Protein AF-A0A820KFW1-F1 (afdb_monomer_lite)

Structure (mmCIF, N/CA/C/O backbone):
data_AF-A0A820KFW1-F1
#
_entry.id   AF-A0A820KFW1-F1
#
loop_
_atom_site.group_PDB
_atom_site.id
_atom_site.type_symbol
_atom_site.label_atom_id
_atom_site.label_alt_id
_atom_site.label_comp_id
_atom_site.label_asym_id
_atom_site.label_entity_id
_atom_site.label_seq_id
_atom_site.pdbx_PDB_ins_code
_atom_site.Cartn_x
_atom_site.Cartn_y
_atom_site.Cartn_z
_atom_site.occupancy
_atom_site.B_iso_or_equiv
_atom_site.auth_seq_id
_atom_site.auth_comp_id
_atom_site.auth_asym_id
_atom_site.auth_atom_id
_atom_site.pdbx_PDB_model_num
ATOM 1 N N . MET A 1 1 ? 2.328 -8.443 -39.199 1.00 52.78 1 MET A N 1
ATOM 2 C CA . MET A 1 1 ? 3.258 -8.268 -40.340 1.00 52.78 1 MET A CA 1
ATOM 3 C C . MET A 1 1 ? 2.569 -8.172 -41.706 1.00 52.78 1 MET A C 1
ATOM 5 O O . MET A 1 1 ? 3.113 -7.465 -42.541 1.00 52.78 1 MET A O 1
ATOM 9 N N . GLY A 1 2 ? 1.399 -8.795 -41.943 1.00 54.97 2 GLY A N 1
ATOM 10 C CA . GLY A 1 2 ? 0.773 -8.879 -43.282 1.00 54.97 2 GLY A CA 1
ATOM 11 C C . GLY A 1 2 ? 0.725 -7.572 -44.089 1.00 54.97 2 GLY A C 1
ATOM 12 O O . GLY A 1 2 ? 1.249 -7.518 -45.190 1.00 54.97 2 GLY A O 1
ATOM 13 N N . HIS A 1 3 ? 0.226 -6.475 -43.510 1.00 61.84 3 HIS A N 1
ATOM 14 C CA . HIS A 1 3 ? 0.110 -5.206 -44.247 1.00 61.84 3 HIS A CA 1
ATOM 15 C C . HIS A 1 3 ? 1.443 -4.501 -44.550 1.00 61.84 3 HIS A C 1
ATOM 17 O O . HIS A 1 3 ? 1.529 -3.759 -45.522 1.00 61.84 3 HIS A O 1
ATOM 23 N N . VAL A 1 4 ? 2.484 -4.696 -43.734 1.00 74.31 4 VAL A N 1
ATOM 24 C CA . VAL A 1 4 ? 3.798 -4.057 -43.959 1.00 74.31 4 VAL A CA 1
ATOM 25 C C . VAL A 1 4 ? 4.606 -4.841 -44.991 1.00 74.31 4 VAL A C 1
ATOM 27 O O . VAL A 1 4 ? 5.310 -4.243 -45.801 1.00 74.31 4 VAL A O 1
ATOM 30 N N . TYR A 1 5 ? 4.472 -6.169 -44.991 1.00 77.62 5 TYR A N 1
ATOM 31 C CA . TYR A 1 5 ? 5.155 -7.045 -45.935 1.00 77.62 5 TYR A CA 1
ATOM 32 C C . TYR A 1 5 ? 4.756 -6.764 -47.387 1.00 77.62 5 TYR A C 1
ATOM 34 O O . TYR A 1 5 ? 5.635 -6.541 -48.219 1.00 77.62 5 TYR A O 1
ATOM 42 N N . ASP A 1 6 ? 3.454 -6.689 -47.671 1.00 79.31 6 ASP A N 1
ATOM 43 C CA . ASP A 1 6 ? 2.954 -6.408 -49.022 1.00 79.31 6 ASP A CA 1
ATOM 44 C C . ASP A 1 6 ? 3.412 -5.029 -49.518 1.00 79.31 6 ASP A C 1
ATOM 46 O O . ASP A 1 6 ? 3.810 -4.860 -50.672 1.00 79.31 6 ASP A O 1
ATOM 50 N N . ASN A 1 7 ? 3.427 -4.047 -48.614 1.00 85.56 7 ASN A N 1
ATOM 51 C CA . ASN A 1 7 ? 3.835 -2.678 -48.913 1.00 85.56 7 ASN A CA 1
ATOM 52 C C . ASN A 1 7 ? 5.340 -2.553 -49.226 1.00 85.56 7 ASN A C 1
ATOM 54 O O . ASN A 1 7 ? 5.743 -1.729 -50.051 1.00 85.56 7 ASN A O 1
ATOM 58 N N . LEU A 1 8 ? 6.180 -3.369 -48.581 1.00 88.50 8 LEU A N 1
ATOM 59 C CA . LEU A 1 8 ? 7.646 -3.340 -48.700 1.00 88.50 8 LEU A CA 1
ATOM 60 C C . LEU A 1 8 ? 8.209 -4.483 -49.559 1.00 88.50 8 LEU A C 1
ATOM 62 O O . LEU A 1 8 ? 9.413 -4.740 -49.545 1.00 88.50 8 LEU A O 1
ATOM 66 N N . TYR A 1 9 ? 7.364 -5.161 -50.334 1.00 86.31 9 TYR A N 1
ATOM 67 C CA . TYR A 1 9 ? 7.746 -6.354 -51.084 1.00 86.31 9 TYR A CA 1
ATOM 68 C C . TYR A 1 9 ? 8.941 -6.131 -52.027 1.00 86.31 9 TYR A C 1
ATOM 70 O O . TYR A 1 9 ? 9.899 -6.905 -52.003 1.00 86.31 9 TYR A O 1
ATOM 78 N N . ASP A 1 10 ? 8.928 -5.069 -52.839 1.00 87.69 10 ASP A N 1
ATOM 79 C CA . ASP A 1 10 ? 10.033 -4.761 -53.764 1.00 87.69 10 ASP A CA 1
ATOM 80 C C . ASP A 1 10 ? 11.337 -4.430 -53.015 1.00 87.69 10 ASP A C 1
ATOM 82 O O . ASP A 1 10 ? 12.419 -4.816 -53.461 1.00 87.69 10 ASP A O 1
ATOM 86 N N . LEU A 1 11 ? 11.235 -3.802 -51.835 1.00 89.62 11 LEU A N 1
ATOM 87 C CA . LEU A 1 11 ? 12.379 -3.494 -50.974 1.00 89.62 11 LEU A CA 1
ATOM 88 C C . LEU A 1 11 ? 13.029 -4.774 -50.449 1.00 89.62 11 LEU A C 1
ATOM 90 O O . LEU A 1 11 ? 14.243 -4.928 -50.550 1.00 89.62 11 LEU A O 1
ATOM 94 N N . PHE A 1 12 ? 12.228 -5.718 -49.952 1.00 88.56 12 PHE A N 1
ATOM 95 C CA . PHE A 1 12 ? 12.734 -6.993 -49.438 1.00 88.56 12 PHE A CA 1
ATOM 96 C C . PHE A 1 12 ? 13.258 -7.920 -50.540 1.00 88.56 12 PHE A C 1
ATOM 98 O O . PHE A 1 12 ? 14.132 -8.738 -50.281 1.00 88.56 12 PHE A O 1
ATOM 105 N N . ASN A 1 13 ? 12.776 -7.786 -51.780 1.00 87.38 13 ASN A N 1
ATOM 106 C CA . ASN A 1 13 ? 13.361 -8.474 -52.937 1.00 87.38 13 ASN A CA 1
ATOM 107 C C . ASN A 1 13 ? 14.654 -7.824 -53.448 1.00 87.38 13 ASN A C 1
ATOM 109 O O . ASN A 1 13 ? 15.237 -8.336 -54.401 1.00 87.38 13 ASN A O 1
ATOM 113 N N . GLN A 1 14 ? 15.074 -6.693 -52.872 1.00 87.69 14 GLN A N 1
ATOM 114 C CA . GLN A 1 14 ? 16.181 -5.879 -53.379 1.00 87.69 14 GLN A CA 1
ATOM 115 C C . GLN A 1 14 ? 16.001 -5.495 -54.862 1.00 87.69 14 GLN A C 1
ATOM 117 O O . GLN A 1 14 ? 16.961 -5.372 -55.625 1.00 87.69 14 GLN A O 1
ATOM 122 N N . ASN A 1 15 ? 14.747 -5.310 -55.285 1.00 88.81 15 ASN A N 1
ATOM 123 C CA . ASN A 1 15 ? 14.390 -4.972 -56.655 1.00 88.81 15 ASN A CA 1
ATOM 124 C C . ASN A 1 15 ? 14.527 -3.458 -56.872 1.00 88.81 15 ASN A C 1
ATOM 126 O O . ASN A 1 15 ? 13.574 -2.692 -56.704 1.00 88.81 15 ASN A O 1
ATOM 130 N N . PHE A 1 16 ? 15.739 -3.019 -57.212 1.00 91.81 16 PHE A N 1
ATOM 131 C CA . PHE A 1 16 ? 16.071 -1.603 -57.350 1.00 91.81 16 PHE A CA 1
ATOM 132 C C . PHE A 1 16 ? 16.228 -1.171 -58.807 1.00 91.81 16 PHE A C 1
ATOM 134 O O . PHE A 1 16 ? 16.946 -1.788 -59.591 1.00 91.81 16 PHE A O 1
ATOM 141 N N . ALA A 1 17 ? 15.639 -0.026 -59.148 1.00 90.50 17 ALA A N 1
ATOM 142 C CA . ALA A 1 17 ? 15.983 0.706 -60.358 1.00 90.50 17 ALA A CA 1
ATOM 143 C C . ALA A 1 17 ? 17.179 1.620 -60.067 1.00 90.50 17 ALA A C 1
ATOM 145 O O . ALA A 1 17 ? 17.129 2.439 -59.148 1.00 90.50 17 ALA A O 1
ATOM 146 N N . VAL A 1 18 ? 18.247 1.513 -60.855 1.00 89.06 18 VAL A N 1
ATOM 147 C CA . VAL A 1 18 ? 19.435 2.358 -60.692 1.00 89.06 18 VAL A CA 1
ATOM 148 C C . VAL A 1 18 ? 19.380 3.509 -61.690 1.00 89.06 18 VAL A C 1
ATOM 150 O O . VAL A 1 18 ? 19.340 3.292 -62.898 1.00 89.06 18 VAL A O 1
ATOM 153 N N . SER A 1 19 ? 19.397 4.744 -61.191 1.00 88.69 19 SER A N 1
ATOM 154 C CA . SER A 1 19 ? 19.484 5.955 -62.015 1.00 88.69 19 SER A CA 1
ATOM 155 C C . SER A 1 19 ? 20.470 6.931 -61.391 1.00 88.69 19 SER A C 1
ATOM 157 O O . SER A 1 19 ? 20.458 7.127 -60.179 1.00 88.69 19 SER A O 1
ATOM 159 N N . ALA A 1 20 ? 21.359 7.516 -62.199 1.00 87.94 20 ALA A N 1
ATOM 160 C CA . ALA A 1 20 ? 22.399 8.442 -61.736 1.00 87.94 20 ALA A CA 1
ATOM 161 C C . ALA A 1 20 ? 23.201 7.920 -60.517 1.00 87.94 20 ALA A C 1
ATOM 163 O O . ALA A 1 20 ? 23.464 8.663 -59.573 1.00 87.94 20 ALA A O 1
ATOM 164 N N . LYS A 1 21 ? 23.573 6.627 -60.537 1.00 88.56 21 LYS A N 1
ATOM 165 C CA . LYS A 1 21 ? 24.272 5.910 -59.447 1.00 88.56 21 LYS A CA 1
ATOM 166 C C . LYS A 1 21 ? 23.515 5.863 -58.108 1.00 88.56 21 LYS A C 1
ATOM 168 O O . LYS A 1 21 ? 24.122 5.622 -57.074 1.00 88.56 21 LYS A O 1
ATOM 173 N N . LYS A 1 22 ? 22.201 6.088 -58.120 1.00 90.44 22 LYS A N 1
ATOM 174 C CA . LYS A 1 22 ? 21.325 5.993 -56.950 1.00 90.44 22 LYS A CA 1
ATOM 175 C C . LYS A 1 22 ? 20.321 4.859 -57.139 1.00 90.44 22 LYS A C 1
ATOM 177 O O . LYS A 1 22 ? 19.758 4.710 -58.227 1.00 90.44 22 LYS A O 1
ATOM 182 N N . LYS A 1 23 ? 20.103 4.068 -56.086 1.00 92.44 23 LYS A N 1
ATOM 183 C CA . LYS A 1 23 ? 19.119 2.979 -56.053 1.00 92.44 23 LYS A CA 1
ATOM 184 C C . LYS A 1 23 ? 17.747 3.527 -55.678 1.00 92.44 23 LYS A C 1
ATOM 186 O O . LYS A 1 23 ? 17.603 4.209 -54.670 1.00 92.44 23 LYS A O 1
ATOM 191 N N . TYR A 1 24 ? 16.732 3.213 -56.471 1.00 93.31 24 TYR A N 1
ATOM 192 C CA . TYR A 1 24 ? 15.344 3.564 -56.194 1.00 93.31 24 TYR A CA 1
ATOM 193 C C . TYR A 1 24 ? 14.506 2.298 -56.067 1.00 93.31 24 TYR A C 1
ATOM 195 O O . TYR A 1 24 ? 14.558 1.429 -56.937 1.00 93.31 24 TYR A O 1
ATOM 203 N N . CYS A 1 25 ? 13.707 2.215 -55.010 1.00 92.88 25 CYS A N 1
ATOM 204 C CA . CYS A 1 25 ? 12.795 1.111 -54.751 1.00 92.88 25 CYS A CA 1
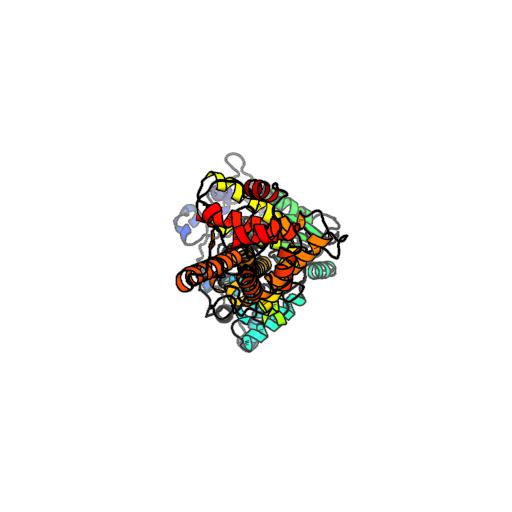ATOM 205 C C . CYS A 1 25 ? 11.346 1.586 -54.810 1.00 92.88 25 CYS A C 1
ATOM 207 O O . CYS A 1 25 ? 11.032 2.687 -54.357 1.00 92.88 25 CYS A O 1
ATOM 209 N N . ARG A 1 26 ? 10.449 0.759 -55.343 1.00 91.06 26 ARG A N 1
ATOM 210 C CA . ARG A 1 26 ? 9.010 1.004 -55.256 1.00 91.06 26 ARG A CA 1
ATOM 211 C C . ARG A 1 26 ? 8.515 0.611 -53.861 1.00 91.06 26 ARG A C 1
ATOM 213 O O . ARG A 1 26 ? 8.806 -0.480 -53.389 1.00 91.06 26 ARG A O 1
ATOM 220 N N . ILE A 1 27 ? 7.747 1.485 -53.220 1.00 90.62 27 ILE A N 1
ATOM 221 C CA . ILE A 1 27 ? 7.005 1.166 -51.994 1.00 90.62 27 ILE A CA 1
ATOM 222 C C . ILE A 1 27 ? 5.526 1.175 -52.352 1.00 90.62 27 ILE A C 1
ATOM 224 O O . ILE A 1 27 ? 5.036 2.175 -52.871 1.00 90.62 27 ILE A O 1
ATOM 228 N N . ALA A 1 28 ? 4.822 0.075 -52.107 1.00 87.81 28 ALA A N 1
ATOM 229 C CA . ALA A 1 28 ? 3.385 0.003 -52.319 1.00 87.81 28 ALA A CA 1
ATOM 230 C C . ALA A 1 28 ? 2.664 0.549 -51.083 1.00 87.81 28 ALA A C 1
ATOM 232 O O . ALA A 1 28 ? 2.904 0.110 -49.968 1.00 87.81 28 ALA A O 1
ATOM 233 N N . LEU A 1 29 ? 1.794 1.535 -51.260 1.00 84.88 29 LEU A N 1
ATOM 234 C CA . LEU A 1 29 ? 0.962 2.107 -50.205 1.00 84.88 29 LEU A CA 1
ATOM 235 C C . LEU A 1 29 ? -0.498 1.942 -50.633 1.00 84.88 29 LEU A C 1
ATOM 237 O O . LEU A 1 29 ? -1.134 2.852 -51.167 1.00 84.88 29 LEU A O 1
ATOM 241 N N . GLY A 1 30 ? -1.012 0.726 -50.444 1.00 80.69 30 GLY A N 1
ATOM 242 C CA . GLY A 1 30 ? -2.313 0.311 -50.965 1.00 80.69 30 GLY A CA 1
ATOM 243 C C . GLY A 1 30 ? -2.292 0.012 -52.470 1.00 80.69 30 GLY A C 1
ATOM 244 O O . GLY A 1 30 ? -1.241 -0.122 -53.095 1.00 80.69 30 GLY A O 1
ATOM 245 N N . ALA A 1 31 ? -3.474 -0.113 -53.077 1.00 80.31 31 ALA A N 1
ATOM 246 C CA . ALA A 1 31 ? -3.592 -0.592 -54.457 1.00 80.31 31 ALA A CA 1
ATOM 247 C C . ALA A 1 31 ? -3.096 0.415 -55.513 1.00 80.31 31 ALA A C 1
ATOM 249 O O . ALA A 1 31 ? -2.620 0.008 -56.573 1.00 80.31 31 ALA A O 1
ATOM 250 N N . LEU A 1 32 ? -3.191 1.720 -55.237 1.00 81.50 32 LEU A N 1
ATOM 251 C CA . LEU A 1 32 ? -3.060 2.768 -56.258 1.00 81.50 32 LEU A CA 1
ATOM 252 C C . LEU A 1 32 ? -1.830 3.667 -56.094 1.00 81.50 32 LEU A C 1
ATOM 254 O O . LEU A 1 32 ? -1.400 4.271 -57.075 1.00 81.50 32 LEU A O 1
ATOM 258 N N . TYR A 1 33 ? -1.247 3.766 -54.897 1.00 86.56 33 TYR A N 1
ATOM 259 C CA . TYR A 1 33 ? -0.134 4.677 -54.638 1.00 86.56 33 TYR A CA 1
ATOM 260 C C . TYR A 1 33 ? 1.172 3.902 -54.464 1.00 86.56 33 TYR A C 1
ATOM 262 O O . TYR A 1 33 ? 1.315 3.103 -53.546 1.00 86.56 33 TYR A O 1
ATOM 270 N N . HIS A 1 34 ? 2.122 4.131 -55.375 1.00 88.94 34 HIS A N 1
ATOM 271 C CA . HIS A 1 34 ? 3.360 3.353 -55.475 1.00 88.94 34 HIS A CA 1
ATOM 272 C C . HIS A 1 34 ? 4.590 4.243 -55.703 1.00 88.94 34 HIS A C 1
ATOM 274 O O . HIS A 1 34 ? 5.163 4.231 -56.801 1.00 88.94 34 HIS A O 1
ATOM 280 N N . PRO A 1 35 ? 4.980 5.078 -54.726 1.00 89.62 35 PRO A N 1
ATOM 281 C CA . PRO A 1 35 ? 6.139 5.952 -54.865 1.00 89.62 35 PRO A CA 1
ATOM 282 C C . PRO A 1 35 ? 7.437 5.166 -55.093 1.00 89.62 35 PRO A C 1
ATOM 284 O O . PRO A 1 35 ? 7.624 4.061 -54.581 1.00 89.62 35 PRO A O 1
ATOM 287 N N . ARG A 1 36 ? 8.365 5.772 -55.844 1.00 91.12 36 ARG A N 1
ATOM 288 C CA . ARG A 1 36 ? 9.755 5.308 -55.940 1.00 91.12 36 ARG A CA 1
ATOM 289 C C . ARG A 1 36 ? 10.612 6.091 -54.954 1.00 91.12 36 ARG A C 1
ATOM 291 O O . ARG A 1 36 ? 10.862 7.277 -55.158 1.00 91.12 36 ARG A O 1
ATOM 298 N N . CYS A 1 37 ? 11.063 5.422 -53.906 1.00 91.00 37 CYS A N 1
ATOM 299 C CA . CYS A 1 37 ? 11.875 5.997 -52.846 1.00 91.00 37 CYS A CA 1
ATOM 300 C C . CYS A 1 37 ? 13.357 5.715 -53.095 1.00 91.00 37 CYS A C 1
ATOM 302 O O . CYS A 1 37 ? 13.728 4.629 -53.538 1.00 91.00 37 CYS A O 1
ATOM 304 N N . LEU A 1 38 ? 14.206 6.701 -52.810 1.00 93.19 38 LEU A N 1
ATOM 305 C CA . LEU A 1 38 ? 15.655 6.525 -52.802 1.00 93.19 38 LEU A CA 1
ATOM 306 C C . LEU A 1 38 ? 16.044 5.570 -51.665 1.00 93.19 38 LEU A C 1
ATOM 308 O O . LEU A 1 38 ? 15.595 5.752 -50.536 1.00 93.19 38 LEU A O 1
ATOM 312 N N . VAL A 1 39 ? 16.905 4.600 -51.958 1.00 92.44 39 VAL A N 1
ATOM 313 C CA . VAL A 1 39 ? 17.503 3.700 -50.969 1.00 92.44 39 VAL A CA 1
ATOM 314 C C . VAL A 1 39 ? 18.981 4.045 -50.851 1.00 92.44 39 VAL A C 1
ATOM 316 O O . VAL A 1 39 ? 19.700 4.080 -51.850 1.00 92.44 39 VAL A O 1
ATOM 319 N N . HIS A 1 40 ? 19.415 4.357 -49.632 1.00 92.62 40 HIS A N 1
ATOM 320 C CA . HIS A 1 40 ? 20.822 4.608 -49.336 1.00 92.62 40 HIS A CA 1
ATOM 321 C C . HIS A 1 40 ? 21.617 3.296 -49.391 1.00 92.62 40 HIS A C 1
ATOM 323 O O . HIS A 1 40 ? 21.078 2.248 -49.047 1.00 92.62 40 HIS A O 1
ATOM 329 N N . GLU A 1 41 ? 22.886 3.346 -49.799 1.00 88.88 41 GLU A N 1
ATOM 330 C CA . GLU A 1 41 ? 23.731 2.142 -49.896 1.00 88.88 41 GLU A CA 1
ATOM 331 C C . GLU A 1 41 ? 23.936 1.464 -48.531 1.00 88.88 41 GLU A C 1
ATOM 333 O O . GLU A 1 41 ? 23.923 0.242 -48.450 1.00 88.88 41 GLU A O 1
ATOM 338 N N . ASP A 1 42 ? 24.005 2.253 -47.455 1.00 92.19 42 ASP A N 1
ATOM 339 C CA . ASP A 1 42 ? 24.156 1.761 -46.073 1.00 92.19 42 ASP A CA 1
ATOM 340 C C . ASP A 1 42 ? 22.820 1.496 -45.350 1.00 92.19 42 ASP A C 1
ATOM 342 O O . ASP A 1 42 ? 22.756 1.496 -44.121 1.00 92.19 42 ASP A O 1
ATOM 346 N N . PHE A 1 43 ? 21.715 1.340 -46.083 1.00 90.38 43 PHE A N 1
ATOM 347 C CA . PHE A 1 43 ? 20.433 0.995 -45.472 1.00 90.38 43 PHE A CA 1
ATOM 348 C C . PHE A 1 43 ? 20.354 -0.508 -45.176 1.00 90.38 43 PHE A C 1
ATOM 350 O O . PHE A 1 43 ? 20.429 -1.331 -46.087 1.00 90.38 43 PHE A O 1
ATOM 357 N N . TYR A 1 44 ? 20.098 -0.855 -43.914 1.00 90.50 44 TYR A N 1
ATOM 358 C CA . TYR A 1 44 ? 19.867 -2.228 -43.469 1.00 90.50 44 TYR A CA 1
ATOM 359 C C . TYR A 1 44 ? 18.474 -2.363 -42.854 1.00 90.50 44 TYR A C 1
ATOM 361 O O . TYR A 1 44 ? 18.002 -1.475 -42.144 1.00 90.50 44 TYR A O 1
ATOM 369 N N . CYS A 1 45 ? 17.823 -3.498 -43.102 1.00 88.19 45 CYS A N 1
ATOM 370 C CA . CYS A 1 45 ? 16.547 -3.847 -42.492 1.00 88.19 45 CYS A CA 1
ATOM 371 C C . CYS A 1 45 ? 16.714 -5.133 -41.686 1.00 88.19 45 CYS A C 1
ATOM 373 O O . CYS A 1 45 ? 17.060 -6.175 -42.240 1.00 88.19 45 CYS A O 1
ATOM 375 N N . VAL A 1 46 ? 16.458 -5.048 -40.383 1.00 91.00 46 VAL A N 1
ATOM 376 C CA . VAL A 1 46 ? 16.502 -6.189 -39.466 1.00 91.00 46 VAL A CA 1
ATOM 377 C C . VAL A 1 46 ? 15.085 -6.477 -39.000 1.00 91.00 46 VAL A C 1
ATOM 379 O O . VAL A 1 46 ? 14.368 -5.570 -38.577 1.00 91.00 46 VAL A O 1
ATOM 382 N N . VAL A 1 47 ? 14.679 -7.743 -39.076 1.00 88.56 47 VAL A N 1
ATOM 383 C CA . VAL A 1 47 ? 13.363 -8.188 -38.620 1.00 88.56 47 VAL A CA 1
ATOM 384 C C . VAL A 1 47 ? 13.540 -9.192 -37.493 1.00 88.56 47 VAL A C 1
ATOM 386 O O . VAL A 1 47 ? 14.134 -10.250 -37.684 1.00 88.56 47 VAL A O 1
ATOM 389 N N . PHE A 1 48 ? 12.983 -8.872 -36.327 1.00 88.94 48 PHE A N 1
ATOM 390 C CA . PHE A 1 48 ? 12.916 -9.792 -35.198 1.00 88.94 48 PHE A CA 1
ATOM 391 C C . PHE A 1 48 ? 11.621 -10.600 -35.259 1.00 88.94 48 PHE A C 1
ATOM 393 O O . PHE A 1 48 ? 10.529 -10.045 -35.392 1.00 88.94 48 PHE A O 1
ATOM 400 N N . ILE A 1 49 ? 11.748 -11.922 -35.165 1.00 88.31 49 ILE A N 1
ATOM 401 C CA . ILE A 1 49 ? 10.629 -12.865 -35.147 1.00 88.31 49 ILE A CA 1
ATOM 402 C C . ILE A 1 49 ? 10.854 -13.797 -33.962 1.00 88.31 49 ILE A C 1
ATOM 404 O O . ILE A 1 49 ? 11.925 -14.391 -33.834 1.00 88.31 49 ILE A O 1
ATOM 408 N N . HIS A 1 50 ? 9.853 -13.948 -33.096 1.00 90.06 50 HIS A N 1
ATOM 409 C CA . HIS A 1 50 ? 9.935 -14.947 -32.037 1.00 90.06 50 HIS A CA 1
ATOM 410 C C . HIS A 1 50 ? 10.017 -16.346 -32.647 1.00 90.06 50 HIS A C 1
ATOM 412 O O . HIS A 1 50 ? 9.252 -16.680 -33.550 1.00 90.06 50 HIS A O 1
ATOM 418 N N . LYS A 1 51 ? 10.885 -17.205 -32.100 1.00 89.06 51 LYS A N 1
ATOM 419 C CA . LYS A 1 51 ? 11.081 -18.582 -32.587 1.00 89.06 51 LYS A CA 1
ATOM 420 C C . LYS A 1 51 ? 9.764 -19.355 -32.750 1.00 89.06 51 LYS A C 1
ATOM 422 O O . LYS A 1 51 ? 9.595 -20.064 -33.732 1.00 89.06 51 LYS A O 1
ATOM 427 N N . ARG A 1 52 ? 8.810 -19.168 -31.829 1.00 90.81 52 ARG A N 1
ATOM 428 C CA . ARG A 1 52 ? 7.474 -19.804 -31.858 1.00 90.81 52 ARG A CA 1
ATOM 429 C C . ARG A 1 52 ? 6.581 -19.376 -33.031 1.00 90.81 52 ARG A C 1
ATOM 431 O O . ARG A 1 52 ? 5.598 -20.048 -33.326 1.00 90.81 52 ARG A O 1
ATOM 438 N N . ASP A 1 53 ? 6.881 -18.236 -33.644 1.00 89.88 53 ASP A N 1
ATOM 439 C CA . ASP A 1 53 ? 6.120 -17.657 -34.751 1.00 89.88 53 ASP A CA 1
ATOM 440 C C . ASP A 1 53 ? 6.844 -17.832 -36.094 1.00 89.88 53 ASP A C 1
ATOM 442 O O . ASP A 1 53 ? 6.287 -17.493 -37.133 1.00 89.88 53 ASP A O 1
ATOM 446 N N . PHE A 1 54 ? 8.054 -18.405 -36.090 1.00 89.06 54 PHE A N 1
ATOM 447 C CA . PHE A 1 54 ? 8.856 -18.632 -37.292 1.00 89.06 54 PHE A CA 1
ATOM 448 C C . PHE A 1 54 ? 8.120 -19.494 -38.325 1.00 89.06 54 PHE A C 1
ATOM 450 O O . PHE A 1 54 ? 8.019 -19.102 -39.485 1.00 89.06 54 PHE A O 1
ATOM 457 N N . ASP A 1 55 ? 7.524 -20.607 -37.890 1.00 89.25 55 ASP A N 1
ATOM 458 C CA . ASP A 1 55 ? 6.804 -21.538 -38.772 1.00 89.25 55 ASP A CA 1
ATOM 459 C C . ASP A 1 55 ? 5.474 -20.971 -39.299 1.00 89.25 55 ASP A C 1
ATOM 461 O O . ASP A 1 55 ? 4.881 -21.522 -40.223 1.00 89.25 55 ASP A O 1
ATOM 465 N N . LYS A 1 56 ? 4.992 -19.864 -38.718 1.00 89.06 56 LYS A N 1
ATOM 466 C CA . LYS A 1 56 ? 3.776 -19.164 -39.161 1.00 89.06 56 LYS A CA 1
ATOM 467 C C . LYS A 1 56 ? 4.063 -18.141 -40.261 1.00 89.06 56 LYS A C 1
ATOM 469 O O . LYS A 1 56 ? 3.125 -17.601 -40.841 1.00 89.06 56 LYS A O 1
ATOM 474 N N . CYS A 1 57 ? 5.332 -17.823 -40.503 1.00 86.75 57 CYS A N 1
ATOM 475 C CA . CYS A 1 57 ? 5.733 -16.871 -41.526 1.00 86.75 57 CYS A CA 1
ATOM 476 C C . CYS A 1 57 ? 5.712 -17.523 -42.909 1.00 86.75 57 CYS A C 1
ATOM 478 O O . CYS A 1 57 ? 6.186 -18.643 -43.091 1.00 86.75 57 CYS A O 1
ATOM 480 N N . ASP A 1 58 ? 5.236 -16.781 -43.908 1.00 87.06 58 ASP A N 1
ATOM 481 C CA . ASP A 1 58 ? 5.195 -17.275 -45.280 1.00 87.06 58 ASP A CA 1
ATOM 482 C C . ASP A 1 58 ? 6.612 -17.612 -45.787 1.00 87.06 58 ASP A C 1
ATOM 484 O O . ASP A 1 58 ? 7.514 -16.764 -45.713 1.00 87.06 58 ASP A O 1
ATOM 488 N N . PRO A 1 59 ? 6.843 -18.805 -46.370 1.00 87.81 59 PRO A N 1
ATOM 489 C CA . PRO A 1 59 ? 8.162 -19.194 -46.867 1.00 87.81 59 PRO A CA 1
ATOM 490 C C . PRO A 1 59 ? 8.799 -18.181 -47.838 1.00 87.81 59 PRO A C 1
ATOM 492 O O . PRO A 1 59 ? 9.999 -17.920 -47.719 1.00 87.81 59 PRO A O 1
ATOM 495 N N . PRO A 1 60 ? 8.051 -17.532 -48.759 1.00 86.06 60 PRO A N 1
ATOM 496 C CA . PRO A 1 60 ? 8.603 -16.467 -49.589 1.00 86.06 60 PRO A CA 1
ATOM 497 C C . PRO A 1 60 ? 9.147 -15.284 -48.785 1.00 86.06 60 PRO A C 1
ATOM 499 O O . PRO A 1 60 ? 10.166 -14.714 -49.169 1.00 86.06 60 PRO A O 1
ATOM 502 N N . PHE A 1 61 ? 8.479 -14.870 -47.706 1.00 85.69 61 PHE A N 1
ATOM 503 C CA . PHE A 1 61 ? 8.977 -13.798 -46.846 1.00 85.69 61 PHE A CA 1
ATOM 504 C C . PHE A 1 61 ? 10.293 -14.216 -46.196 1.00 85.69 61 PHE A C 1
ATOM 506 O O . PHE A 1 61 ? 11.289 -13.508 -46.330 1.00 85.69 61 PHE A O 1
ATOM 513 N N . LEU A 1 62 ? 10.328 -15.412 -45.601 1.00 88.56 62 LEU A N 1
ATOM 514 C CA . LEU A 1 62 ? 11.539 -15.950 -44.989 1.00 88.56 62 LEU A CA 1
ATOM 515 C C . LEU A 1 62 ? 12.693 -16.010 -45.997 1.00 88.56 62 LEU A C 1
ATOM 517 O O . LEU A 1 62 ? 13.802 -15.602 -45.677 1.00 88.56 62 LEU A O 1
ATOM 521 N N . ASN A 1 63 ? 12.468 -16.455 -47.234 1.00 89.19 63 ASN A N 1
ATOM 522 C CA . ASN A 1 63 ? 13.508 -16.586 -48.266 1.00 89.19 63 ASN A CA 1
ATOM 523 C C . ASN A 1 63 ? 14.221 -15.278 -48.660 1.00 89.19 63 ASN A C 1
ATOM 525 O O . ASN A 1 63 ? 15.245 -15.345 -49.332 1.00 89.19 63 ASN A O 1
ATOM 529 N N . ARG A 1 64 ? 13.725 -14.112 -48.231 1.00 89.69 64 ARG A N 1
ATOM 530 C CA . ARG A 1 64 ? 14.318 -12.793 -48.522 1.00 89.69 64 ARG A CA 1
ATOM 531 C C . ARG A 1 64 ? 15.278 -12.282 -47.459 1.00 89.69 64 ARG A C 1
ATOM 533 O O . ARG A 1 64 ? 15.994 -11.318 -47.703 1.00 89.69 64 ARG A O 1
ATOM 540 N N . PHE A 1 65 ? 15.277 -12.915 -46.293 1.00 91.12 65 PHE A N 1
ATOM 541 C CA . PHE A 1 65 ? 16.122 -12.531 -45.176 1.00 91.12 65 PHE A CA 1
ATOM 542 C C . PHE A 1 65 ? 17.153 -13.620 -44.895 1.00 91.12 65 PHE A C 1
ATOM 544 O O . PHE A 1 65 ? 16.870 -14.825 -44.982 1.00 91.12 65 PHE A O 1
ATOM 551 N N . GLU A 1 66 ? 18.351 -13.180 -44.526 1.00 92.12 66 GLU A N 1
ATOM 552 C CA . GLU A 1 66 ? 19.318 -14.021 -43.834 1.00 92.12 66 GLU A CA 1
ATOM 553 C C . GLU A 1 66 ? 18.794 -14.292 -42.419 1.00 92.12 66 GLU A C 1
ATOM 555 O O . GLU A 1 66 ? 18.333 -13.378 -41.733 1.00 92.12 66 GLU A O 1
ATOM 560 N N . LYS A 1 67 ? 18.779 -15.564 -42.002 1.00 91.50 67 LYS A N 1
ATOM 561 C CA . LYS A 1 67 ? 18.220 -15.962 -40.706 1.00 91.50 67 LYS A CA 1
ATOM 562 C C . LYS A 1 67 ? 19.352 -16.254 -39.748 1.00 91.50 67 LYS A C 1
ATOM 564 O O . LYS A 1 67 ? 20.128 -17.180 -39.973 1.00 91.50 67 LYS A O 1
ATOM 569 N N . HIS A 1 68 ? 19.356 -15.539 -38.636 1.00 91.06 68 HIS A N 1
ATOM 570 C CA . HIS A 1 68 ? 20.214 -15.838 -37.504 1.00 91.06 68 HIS A CA 1
ATOM 571 C C . HIS A 1 68 ? 19.330 -16.203 -36.322 1.00 91.06 68 HIS A C 1
ATOM 573 O O . HIS A 1 68 ? 18.413 -15.460 -35.968 1.00 91.06 68 HIS A O 1
ATOM 579 N N . LEU A 1 69 ? 19.591 -17.362 -35.722 1.00 89.75 69 LEU A N 1
ATOM 580 C CA . LEU A 1 69 ? 18.991 -17.692 -34.441 1.00 89.75 69 LEU A CA 1
ATOM 581 C C . LEU A 1 69 ? 19.761 -16.930 -33.366 1.00 89.75 69 LEU A C 1
ATOM 583 O O . LEU A 1 69 ? 20.941 -17.193 -33.149 1.00 89.75 69 LEU A O 1
ATOM 587 N N . ILE A 1 70 ? 19.083 -15.992 -32.715 1.00 89.00 70 ILE A N 1
ATOM 588 C CA . ILE A 1 70 ? 19.639 -15.237 -31.599 1.00 89.00 70 ILE A CA 1
ATOM 589 C C . ILE A 1 70 ? 19.097 -15.846 -30.312 1.00 89.00 70 ILE A C 1
ATOM 591 O O . ILE A 1 70 ? 17.895 -15.799 -30.055 1.00 89.00 70 ILE A O 1
ATOM 595 N N . ASP A 1 71 ? 19.996 -16.421 -29.523 1.00 86.19 71 ASP A N 1
ATOM 596 C CA . ASP A 1 71 ? 19.727 -16.784 -28.138 1.00 86.19 71 ASP A CA 1
ATOM 597 C C . ASP A 1 71 ? 20.291 -15.682 -27.237 1.00 86.19 71 ASP A C 1
ATOM 599 O O . ASP A 1 71 ? 21.507 -15.505 -27.147 1.00 86.19 71 ASP A O 1
ATOM 603 N N . ILE A 1 72 ? 19.397 -14.912 -26.612 1.00 79.69 72 ILE A N 1
ATOM 604 C CA . ILE A 1 72 ? 19.765 -13.764 -25.775 1.00 79.69 72 ILE A CA 1
ATOM 605 C C . ILE A 1 72 ? 20.642 -14.225 -24.609 1.00 79.69 72 ILE A C 1
ATOM 607 O O . ILE A 1 72 ? 21.631 -13.566 -24.296 1.00 79.69 72 ILE A O 1
ATOM 611 N N . GLU A 1 73 ? 20.353 -15.386 -24.015 1.00 81.62 73 GLU A N 1
ATOM 612 C CA . GLU A 1 73 ? 21.138 -15.896 -22.890 1.00 81.62 73 GLU A CA 1
ATOM 613 C C . GLU A 1 73 ? 22.565 -16.277 -23.288 1.00 81.62 73 GLU A C 1
ATOM 615 O O . GLU A 1 73 ? 23.485 -16.152 -22.477 1.00 81.62 73 GLU A O 1
ATOM 620 N N . ALA A 1 74 ? 22.753 -16.731 -24.530 1.00 84.00 74 ALA A N 1
ATOM 621 C CA . ALA A 1 74 ? 24.061 -17.080 -25.073 1.00 84.00 74 ALA A CA 1
ATOM 622 C C . ALA A 1 74 ? 24.895 -15.843 -25.449 1.00 84.00 74 ALA A C 1
ATOM 624 O O . ALA A 1 74 ? 26.120 -15.931 -25.500 1.00 84.00 74 ALA A O 1
ATOM 625 N N . LEU A 1 75 ? 24.249 -14.697 -25.698 1.00 85.69 75 LEU A N 1
ATOM 626 C CA . LEU A 1 75 ? 24.930 -13.428 -25.974 1.00 85.69 75 LEU A CA 1
ATOM 627 C C . LEU A 1 75 ? 25.453 -12.739 -24.707 1.00 85.69 75 LEU A C 1
ATOM 629 O O . LEU A 1 75 ? 26.344 -11.893 -24.791 1.00 85.69 75 LEU A O 1
ATOM 633 N N . ILE A 1 76 ? 24.915 -13.077 -23.532 1.00 87.31 76 ILE A N 1
ATOM 634 C CA . ILE A 1 76 ? 25.357 -12.485 -22.269 1.00 87.31 76 ILE A CA 1
ATOM 635 C C . ILE A 1 76 ? 26.730 -13.052 -21.903 1.00 87.31 76 ILE A C 1
ATOM 637 O O . ILE A 1 76 ? 26.896 -14.252 -21.681 1.00 87.31 76 ILE A O 1
ATOM 641 N N . HIS A 1 77 ? 27.718 -12.165 -21.775 1.00 90.25 77 HIS A N 1
ATOM 642 C CA . HIS A 1 77 ? 29.070 -12.561 -21.398 1.00 90.25 77 HIS A CA 1
ATOM 643 C C . HIS A 1 77 ? 29.089 -13.307 -20.043 1.00 90.25 77 HIS A C 1
ATOM 645 O O . HIS A 1 77 ? 28.434 -12.856 -19.092 1.00 90.25 77 HIS A O 1
ATOM 651 N N . PRO A 1 78 ? 29.876 -14.395 -19.883 1.00 88.88 78 PRO A N 1
ATOM 652 C CA . PRO A 1 78 ? 29.910 -15.189 -18.651 1.00 88.88 78 PRO A CA 1
ATOM 653 C C . PRO A 1 78 ? 30.159 -14.381 -17.371 1.00 88.88 78 PRO A C 1
ATOM 655 O O . PRO A 1 78 ? 29.602 -14.704 -16.324 1.00 88.88 78 PRO A O 1
ATOM 658 N N . ARG A 1 79 ? 30.946 -13.298 -17.443 1.00 87.81 79 ARG A N 1
ATOM 659 C CA . ARG A 1 79 ? 31.189 -12.400 -16.296 1.00 87.81 79 ARG A CA 1
ATOM 660 C C . ARG A 1 79 ? 29.940 -11.641 -15.860 1.00 87.81 79 ARG A C 1
ATOM 662 O O . ARG A 1 79 ? 29.644 -11.622 -14.668 1.00 87.81 79 ARG A O 1
ATOM 669 N N . HIS A 1 80 ? 29.180 -11.091 -16.809 1.00 90.56 80 HIS A N 1
ATOM 670 C CA . HIS A 1 80 ? 27.894 -10.457 -16.512 1.00 90.56 80 HIS A CA 1
ATOM 671 C C . HIS A 1 80 ? 26.946 -11.481 -15.894 1.00 90.56 80 HIS A C 1
ATOM 673 O O . HIS A 1 80 ? 26.426 -11.245 -14.810 1.00 90.56 80 HIS A O 1
ATOM 679 N N . LYS A 1 81 ? 26.830 -12.672 -16.503 1.00 90.56 81 LYS A N 1
ATOM 680 C CA . LYS A 1 81 ? 25.998 -13.771 -15.989 1.00 90.56 81 LYS A CA 1
ATOM 681 C C . LYS A 1 81 ? 26.374 -14.170 -14.560 1.00 90.56 81 LYS A C 1
ATOM 683 O O . LYS A 1 81 ? 25.499 -14.440 -13.741 1.00 90.56 81 LYS A O 1
ATOM 688 N N . SER A 1 82 ? 27.668 -14.186 -14.252 1.00 90.38 82 SER A N 1
ATOM 689 C CA . SER A 1 82 ? 28.178 -14.507 -12.922 1.00 90.38 82 SER A CA 1
ATOM 690 C C . SER A 1 82 ? 27.773 -13.462 -11.877 1.00 90.38 82 SER A C 1
ATOM 692 O O . SER A 1 82 ? 27.302 -13.839 -10.809 1.00 90.38 82 SER A O 1
ATOM 694 N N . VAL A 1 83 ? 27.902 -12.166 -12.182 1.00 91.81 83 VAL A N 1
ATOM 695 C CA . VAL A 1 83 ? 27.445 -11.081 -11.290 1.00 91.81 83 VAL A CA 1
ATOM 696 C C . VAL A 1 83 ? 25.924 -11.086 -11.159 1.00 91.81 83 VAL A C 1
ATOM 698 O O . VAL A 1 83 ? 25.402 -11.009 -10.053 1.00 91.81 83 VAL A O 1
ATOM 701 N N . THR A 1 84 ? 25.197 -11.257 -12.265 1.00 93.62 84 THR A N 1
ATOM 702 C CA . THR A 1 84 ? 23.737 -11.387 -12.263 1.00 93.62 84 THR A CA 1
ATOM 703 C C . THR A 1 84 ? 23.287 -12.527 -11.352 1.00 93.62 84 THR A C 1
ATOM 705 O O . THR A 1 84 ? 22.350 -12.344 -10.582 1.00 93.62 84 THR A O 1
ATOM 708 N N . LYS A 1 85 ? 23.957 -13.686 -11.374 1.00 93.88 85 LYS A N 1
ATOM 709 C CA . LYS A 1 85 ? 23.643 -14.806 -10.475 1.00 93.88 85 LYS A CA 1
ATOM 710 C C . LYS A 1 85 ? 23.856 -14.444 -9.002 1.00 93.88 85 LYS A C 1
ATOM 712 O O . LYS A 1 85 ? 22.996 -14.759 -8.185 1.00 93.88 85 LYS A O 1
ATOM 717 N N . ASP A 1 86 ? 24.961 -13.782 -8.668 1.00 93.88 86 ASP A N 1
ATOM 718 C CA . ASP A 1 86 ? 25.230 -13.341 -7.293 1.00 93.88 86 ASP A CA 1
ATOM 719 C C . ASP A 1 86 ? 24.183 -12.341 -6.803 1.00 93.88 86 ASP A C 1
ATOM 721 O O . ASP A 1 86 ? 23.694 -12.465 -5.682 1.00 93.88 86 ASP A O 1
ATOM 725 N N . LEU A 1 87 ? 23.783 -11.398 -7.662 1.00 95.88 87 LEU A N 1
ATOM 726 C CA . LEU A 1 87 ? 22.721 -10.441 -7.358 1.00 95.88 87 LEU A CA 1
ATOM 727 C C . LEU A 1 87 ? 21.383 -11.139 -7.111 1.00 95.88 87 LEU A C 1
ATOM 729 O O . LEU A 1 87 ? 20.699 -10.780 -6.163 1.00 95.88 87 LEU A O 1
ATOM 733 N N . HIS A 1 88 ? 21.024 -12.159 -7.895 1.00 95.50 88 HIS A N 1
ATOM 734 C CA . HIS A 1 88 ? 19.808 -12.941 -7.642 1.00 95.50 88 HIS A CA 1
ATOM 735 C C . HIS A 1 88 ? 19.871 -13.685 -6.305 1.00 95.50 88 HIS A C 1
ATOM 737 O O . HIS A 1 88 ? 18.926 -13.608 -5.529 1.00 95.50 88 HIS A O 1
ATOM 743 N N . MET A 1 89 ? 20.997 -14.337 -5.988 1.00 95.50 89 MET A N 1
ATOM 744 C CA . MET A 1 89 ? 21.171 -15.001 -4.688 1.00 95.50 89 MET A CA 1
ATOM 745 C C . MET A 1 89 ? 21.072 -14.008 -3.524 1.00 95.50 89 MET A C 1
ATOM 747 O O . MET A 1 89 ? 20.488 -14.324 -2.488 1.00 95.50 89 MET A O 1
ATOM 751 N N . TRP A 1 90 ? 21.625 -12.805 -3.695 1.00 95.69 90 TRP A N 1
ATOM 752 C CA . TRP A 1 90 ? 21.493 -11.726 -2.724 1.00 95.69 90 TRP A CA 1
ATOM 753 C C . TRP A 1 90 ? 20.036 -11.273 -2.590 1.00 95.69 90 TRP A C 1
ATOM 755 O O . TRP A 1 90 ? 19.526 -11.265 -1.477 1.00 95.69 90 TRP A O 1
ATOM 765 N N . LEU A 1 91 ? 19.338 -10.986 -3.691 1.00 95.88 91 LEU A N 1
ATOM 766 C CA . LEU A 1 91 ? 17.925 -10.589 -3.689 1.00 95.88 91 LEU A CA 1
ATOM 767 C C . LEU A 1 91 ? 17.032 -11.628 -2.997 1.00 95.88 91 LEU A C 1
ATOM 769 O O . LEU A 1 91 ? 16.240 -11.270 -2.127 1.00 95.88 91 LEU A O 1
ATOM 773 N N . ASP A 1 92 ? 17.206 -12.911 -3.318 1.00 93.25 92 ASP A N 1
ATOM 774 C CA . ASP A 1 92 ? 16.460 -14.010 -2.696 1.00 93.25 92 ASP A CA 1
ATOM 775 C C . ASP A 1 92 ? 16.713 -14.097 -1.184 1.00 93.25 92 ASP A C 1
ATOM 777 O O . ASP A 1 92 ? 15.817 -14.460 -0.421 1.00 93.25 92 ASP A O 1
ATOM 781 N N . SER A 1 93 ? 17.916 -13.731 -0.728 1.00 93.12 93 SER A N 1
ATOM 782 C CA . SER A 1 93 ? 18.253 -13.711 0.699 1.00 93.12 93 SER A CA 1
ATOM 783 C C . SER A 1 93 ? 17.535 -12.608 1.487 1.00 93.12 93 SER A C 1
ATOM 785 O O . SER A 1 93 ? 17.387 -12.746 2.701 1.00 93.12 93 SER A O 1
ATOM 787 N N . LEU A 1 94 ? 17.059 -11.552 0.811 1.00 94.00 94 LEU A N 1
ATOM 788 C CA . LEU A 1 94 ? 16.330 -10.431 1.421 1.00 94.00 94 LEU A CA 1
ATOM 789 C C . LEU A 1 94 ? 14.849 -10.742 1.653 1.00 94.00 94 LEU A C 1
ATOM 791 O O . LEU A 1 94 ? 14.175 -10.024 2.395 1.00 94.00 94 LEU A O 1
ATOM 795 N N . LEU A 1 95 ? 14.320 -11.786 1.009 1.00 92.06 95 LEU A N 1
ATOM 796 C CA . LEU A 1 95 ? 12.937 -12.193 1.205 1.00 92.06 95 LEU A CA 1
ATOM 797 C C . LEU A 1 95 ? 12.760 -12.814 2.601 1.00 92.06 95 LEU A C 1
ATOM 799 O O . LEU A 1 95 ? 13.559 -13.660 3.016 1.00 92.06 95 LEU A O 1
ATOM 803 N N . PRO A 1 96 ? 11.695 -12.442 3.332 1.00 86.44 96 PRO A N 1
ATOM 804 C CA . PRO A 1 96 ? 11.467 -12.966 4.668 1.00 86.44 96 PRO A CA 1
ATOM 805 C C . PRO A 1 96 ? 11.149 -14.464 4.610 1.00 86.44 96 PRO A C 1
ATOM 807 O O . PRO A 1 96 ? 10.215 -14.890 3.932 1.00 86.44 96 PRO A O 1
ATOM 810 N N . LYS A 1 97 ? 11.897 -15.275 5.364 1.00 83.81 97 LYS A N 1
ATOM 811 C CA . LYS A 1 97 ? 11.756 -16.745 5.357 1.00 83.81 97 LYS A CA 1
ATOM 812 C C . LYS A 1 97 ? 10.535 -17.239 6.131 1.00 83.81 97 LYS A C 1
ATOM 814 O O . LYS A 1 97 ? 10.015 -18.314 5.842 1.00 83.81 97 LYS A O 1
ATOM 819 N N . ASN A 1 98 ? 10.097 -16.456 7.115 1.00 76.88 98 ASN A N 1
ATOM 820 C CA . ASN A 1 98 ? 9.045 -16.824 8.066 1.00 76.88 98 ASN A CA 1
ATOM 821 C C . ASN A 1 98 ? 7.661 -16.252 7.709 1.00 76.88 98 ASN A C 1
ATOM 823 O O . ASN A 1 98 ? 6.724 -16.403 8.487 1.00 76.88 98 ASN A O 1
ATOM 827 N N . ILE A 1 99 ? 7.521 -15.605 6.547 1.00 80.94 99 ILE A N 1
ATOM 828 C CA . ILE A 1 99 ? 6.252 -15.053 6.056 1.00 80.94 99 ILE A CA 1
ATOM 829 C C . ILE A 1 99 ? 5.721 -15.919 4.902 1.00 80.94 99 ILE A C 1
ATOM 831 O O . ILE A 1 99 ? 6.468 -16.641 4.241 1.00 80.94 99 ILE A O 1
ATOM 835 N N . GLY A 1 100 ? 4.403 -15.891 4.681 1.00 70.69 100 GLY A N 1
ATOM 836 C CA . GLY A 1 100 ? 3.752 -16.600 3.580 1.00 70.69 100 GLY A CA 1
ATOM 837 C C . GLY A 1 100 ? 4.382 -16.306 2.210 1.00 70.69 100 GLY A C 1
ATOM 838 O O . GLY A 1 100 ? 4.806 -15.194 1.919 1.00 70.69 100 GLY A O 1
ATOM 839 N N . LYS A 1 101 ? 4.384 -17.307 1.321 1.00 73.31 101 LYS A N 1
ATOM 840 C CA . LYS A 1 101 ? 5.097 -17.273 0.025 1.00 73.31 101 LYS A CA 1
ATOM 841 C C . LYS A 1 101 ? 4.564 -16.270 -1.009 1.00 73.31 101 LYS A C 1
ATOM 843 O O . LYS A 1 101 ? 5.109 -16.183 -2.102 1.00 73.31 101 LYS A O 1
ATOM 848 N N . HIS A 1 102 ? 3.464 -15.584 -0.715 1.00 78.31 102 HIS A N 1
ATOM 849 C CA . HIS A 1 102 ? 2.767 -14.733 -1.681 1.00 78.31 102 HIS A CA 1
ATOM 850 C C . HIS A 1 102 ? 3.083 -13.239 -1.514 1.00 78.31 102 HIS A C 1
ATOM 852 O O . HIS A 1 102 ? 2.759 -12.462 -2.411 1.00 78.31 102 HIS A O 1
ATOM 858 N N . PHE A 1 103 ? 3.683 -12.838 -0.385 1.00 88.56 103 PHE A N 1
ATOM 859 C CA . PHE A 1 103 ? 4.001 -11.446 -0.066 1.00 88.56 103 PHE A CA 1
ATOM 860 C C . PHE A 1 103 ? 4.947 -11.359 1.155 1.00 88.56 103 PHE A C 1
ATOM 862 O O . PHE A 1 103 ? 4.572 -11.910 2.185 1.00 88.56 103 PHE A O 1
ATOM 869 N N . PRO A 1 104 ? 6.092 -10.637 1.159 1.00 91.50 104 PRO A N 1
ATOM 870 C CA . PRO A 1 104 ? 6.978 -10.148 0.112 1.00 91.50 104 PRO A CA 1
ATOM 871 C C . PRO A 1 104 ? 6.980 -10.803 -1.258 1.00 91.50 104 PRO A C 1
ATOM 873 O O . PRO A 1 104 ? 6.963 -12.021 -1.310 1.00 91.50 104 PRO A O 1
ATOM 876 N N . LEU A 1 105 ? 7.183 -10.054 -2.339 1.00 92.94 105 LEU A N 1
ATOM 877 C CA . LEU A 1 105 ? 7.843 -10.568 -3.554 1.00 92.94 105 LEU A CA 1
ATOM 878 C C . LEU A 1 105 ? 8.934 -9.562 -3.932 1.00 92.94 105 LEU A C 1
ATOM 880 O O . LEU A 1 105 ? 8.874 -8.419 -3.476 1.00 92.94 105 LEU A O 1
ATOM 884 N N . LEU A 1 106 ? 9.900 -9.952 -4.766 1.00 93.94 106 LEU A N 1
ATOM 885 C CA . LEU A 1 106 ? 11.022 -9.075 -5.132 1.00 93.94 106 LEU A CA 1
ATOM 886 C C . LEU A 1 106 ? 10.561 -7.744 -5.733 1.00 93.94 106 LEU A C 1
ATOM 888 O O . LEU A 1 106 ? 11.074 -6.710 -5.335 1.00 93.94 106 LEU A O 1
ATOM 892 N N . GLN A 1 107 ? 9.520 -7.752 -6.565 1.00 92.75 107 GLN A N 1
ATOM 893 C CA . GLN A 1 107 ? 8.892 -6.542 -7.120 1.00 92.75 107 GLN A CA 1
ATOM 894 C C . GLN A 1 107 ? 8.271 -5.597 -6.065 1.00 92.75 107 GLN A C 1
ATOM 896 O O . GLN A 1 107 ? 8.055 -4.422 -6.333 1.00 92.75 107 GLN A O 1
ATOM 901 N N . HIS A 1 108 ? 7.925 -6.104 -4.873 1.00 93.81 108 HIS A N 1
ATOM 902 C CA . HIS A 1 108 ? 7.434 -5.267 -3.775 1.00 93.81 108 HIS A CA 1
ATOM 903 C C . HIS A 1 108 ? 8.616 -4.618 -3.054 1.00 93.81 108 HIS A C 1
ATOM 905 O O . HIS A 1 108 ? 8.522 -3.464 -2.647 1.00 93.81 108 HIS A O 1
ATOM 911 N N . LEU A 1 109 ? 9.736 -5.339 -2.923 1.00 95.38 109 LEU A N 1
ATOM 912 C CA . LEU A 1 109 ? 10.957 -4.807 -2.316 1.00 95.38 109 LEU A CA 1
ATOM 913 C C . LEU A 1 109 ? 11.666 -3.823 -3.253 1.00 95.38 109 LEU A C 1
ATOM 915 O O . LEU A 1 109 ? 12.115 -2.785 -2.788 1.00 95.38 109 LEU A O 1
ATOM 919 N N . PHE A 1 110 ? 11.721 -4.131 -4.549 1.00 95.06 110 PHE A N 1
ATOM 920 C CA . PHE A 1 110 ? 12.373 -3.378 -5.619 1.00 95.06 110 PHE A CA 1
ATOM 921 C C . PHE A 1 110 ? 11.384 -3.201 -6.766 1.00 95.06 110 PHE A C 1
ATOM 923 O O . PHE A 1 110 ? 11.106 -4.141 -7.509 1.00 95.06 110 PHE A O 1
ATOM 930 N N . VAL A 1 111 ? 10.832 -1.999 -6.909 1.00 92.94 111 VAL A N 1
ATOM 931 C CA . VAL A 1 111 ? 9.681 -1.767 -7.799 1.00 92.94 111 VAL A CA 1
ATOM 932 C C . VAL A 1 111 ? 10.015 -1.920 -9.279 1.00 92.94 111 VAL A C 1
ATOM 934 O O . VAL A 1 111 ? 9.120 -2.147 -10.088 1.00 92.94 111 VAL A O 1
ATOM 937 N N . ASP A 1 112 ? 11.297 -1.803 -9.633 1.00 91.44 112 ASP A N 1
ATOM 938 C CA . ASP A 1 112 ? 11.775 -1.981 -10.998 1.00 91.44 112 ASP A CA 1
ATOM 939 C C . ASP A 1 112 ? 12.257 -3.413 -11.297 1.00 91.44 112 ASP A C 1
ATOM 941 O O . ASP A 1 112 ? 12.771 -3.663 -12.384 1.00 91.44 112 ASP A O 1
ATOM 945 N N . TYR A 1 113 ? 12.079 -4.362 -10.372 1.00 93.19 113 TYR A N 1
ATOM 946 C CA . TYR A 1 113 ? 12.618 -5.712 -10.506 1.00 93.19 113 TYR A CA 1
ATOM 947 C C . TYR A 1 113 ? 12.062 -6.464 -11.722 1.00 93.19 113 TYR A C 1
ATOM 949 O O . TYR A 1 113 ? 10.861 -6.705 -11.839 1.00 93.19 113 TYR A O 1
ATOM 957 N N . SER A 1 114 ? 12.977 -6.934 -12.563 1.00 91.56 114 SER A N 1
ATOM 958 C CA . SER A 1 114 ? 12.767 -8.040 -13.492 1.00 91.56 114 SER A CA 1
ATOM 959 C C . SER A 1 114 ? 14.085 -8.784 -13.713 1.00 91.56 114 SER A C 1
ATOM 961 O O . SER A 1 114 ? 15.156 -8.185 -13.554 1.00 91.56 114 SER A O 1
ATOM 963 N N . PRO A 1 115 ? 14.057 -10.078 -14.081 1.00 89.19 115 PRO A N 1
ATOM 964 C CA . PRO A 1 115 ? 15.282 -10.834 -14.347 1.00 89.19 115 PRO A CA 1
ATOM 965 C C . PRO A 1 115 ? 16.188 -10.148 -15.383 1.00 89.19 115 PRO A C 1
ATOM 967 O O . PRO A 1 115 ? 17.404 -10.050 -15.192 1.00 89.19 115 PRO A O 1
ATOM 970 N N . ASP A 1 116 ? 15.579 -9.590 -16.432 1.00 88.38 116 ASP A N 1
ATOM 971 C CA . ASP A 1 116 ? 16.276 -8.861 -17.492 1.00 88.38 116 ASP A CA 1
ATOM 972 C C . ASP A 1 116 ? 16.880 -7.547 -16.985 1.00 88.38 116 ASP A C 1
ATOM 974 O O . ASP A 1 116 ? 18.008 -7.204 -17.345 1.00 88.38 116 ASP A O 1
ATOM 978 N N . GLN A 1 117 ? 16.180 -6.828 -16.099 1.00 89.88 117 GLN A N 1
ATOM 979 C CA . GLN A 1 117 ? 16.692 -5.600 -15.490 1.00 89.88 117 GLN A CA 1
ATOM 980 C C . GLN A 1 117 ? 17.940 -5.864 -14.641 1.00 89.88 117 GLN A C 1
ATOM 982 O O . GLN A 1 117 ? 18.892 -5.090 -14.714 1.00 89.88 117 GLN A O 1
ATOM 987 N N . ILE A 1 118 ? 17.997 -6.969 -13.885 1.00 92.25 118 ILE A N 1
ATOM 988 C CA . ILE A 1 118 ? 19.196 -7.321 -13.099 1.00 92.25 118 ILE A CA 1
ATOM 989 C C . ILE A 1 118 ? 20.390 -7.609 -14.014 1.00 92.25 118 ILE A C 1
ATOM 991 O O . ILE A 1 118 ? 21.525 -7.233 -13.704 1.00 92.25 118 ILE A O 1
ATOM 995 N N . CYS A 1 119 ? 20.155 -8.253 -15.159 1.00 91.25 119 CYS A N 1
ATOM 996 C CA . CYS A 1 119 ? 21.208 -8.461 -16.144 1.00 91.25 119 CYS A CA 1
ATOM 997 C C . CYS A 1 119 ? 21.680 -7.138 -16.761 1.00 91.25 119 CYS A C 1
ATOM 999 O O . CYS A 1 119 ? 22.881 -6.857 -16.772 1.00 91.25 119 CYS A O 1
ATOM 1001 N N . ASN A 1 120 ? 20.745 -6.292 -17.195 1.00 90.19 120 ASN A N 1
ATOM 1002 C CA . ASN A 1 120 ? 21.051 -4.978 -17.758 1.00 90.19 120 ASN A CA 1
ATOM 1003 C C . ASN A 1 120 ? 21.797 -4.085 -16.764 1.00 90.19 120 ASN A C 1
ATOM 1005 O O . ASN A 1 120 ? 22.755 -3.420 -17.145 1.00 90.19 120 ASN A O 1
ATOM 1009 N N . LEU A 1 121 ? 21.427 -4.117 -15.484 1.00 91.75 121 LEU A N 1
ATOM 1010 C CA . LEU A 1 121 ? 22.112 -3.377 -14.430 1.00 91.75 121 LEU A CA 1
ATOM 1011 C C . LEU A 1 121 ? 23.585 -3.785 -14.301 1.00 91.75 121 LEU A C 1
ATOM 1013 O O . LEU A 1 121 ? 24.454 -2.918 -14.169 1.00 91.75 121 LEU A O 1
ATOM 1017 N N . ALA A 1 122 ? 23.875 -5.088 -14.363 1.00 92.12 122 ALA A N 1
ATOM 1018 C CA . ALA A 1 122 ? 25.248 -5.576 -14.352 1.00 92.12 122 ALA A CA 1
ATOM 1019 C C . ALA A 1 122 ? 26.013 -5.049 -15.576 1.00 92.12 122 ALA A C 1
ATOM 1021 O O . ALA A 1 122 ? 27.081 -4.464 -15.413 1.00 92.12 122 ALA A O 1
ATOM 1022 N N . ILE A 1 123 ? 25.438 -5.173 -16.778 1.00 90.69 123 ILE A N 1
ATOM 1023 C CA . ILE A 1 123 ? 26.041 -4.685 -18.032 1.00 90.69 123 ILE A CA 1
ATOM 1024 C C . ILE A 1 123 ? 26.340 -3.180 -17.951 1.00 90.69 123 ILE A C 1
ATOM 1026 O O . ILE A 1 123 ? 27.474 -2.761 -18.174 1.00 90.69 123 ILE A O 1
ATOM 1030 N N . GLU A 1 124 ? 25.354 -2.367 -17.564 1.00 90.25 124 GLU A N 1
ATOM 1031 C CA . GLU A 1 124 ? 25.514 -0.916 -17.417 1.00 90.25 124 GLU A CA 1
ATOM 1032 C C . GLU A 1 124 ? 26.604 -0.551 -16.411 1.00 90.25 124 GLU A C 1
ATOM 1034 O O . GLU A 1 124 ? 27.318 0.430 -16.599 1.00 90.25 124 GLU A O 1
ATOM 1039 N N . THR A 1 125 ? 26.741 -1.324 -15.336 1.00 91.38 125 THR A N 1
ATOM 1040 C CA . THR A 1 125 ? 27.753 -1.069 -14.310 1.00 91.38 125 THR A CA 1
ATOM 1041 C C . THR A 1 125 ? 29.162 -1.339 -14.835 1.00 91.38 125 THR A C 1
ATOM 1043 O O . THR A 1 125 ? 30.069 -0.549 -14.572 1.00 91.38 125 THR A O 1
ATOM 1046 N N . TYR A 1 126 ? 29.352 -2.402 -15.624 1.00 90.12 126 TYR A N 1
ATOM 1047 C CA . TYR A 1 126 ? 30.625 -2.653 -16.309 1.00 90.12 126 TYR A CA 1
ATOM 1048 C C . TYR A 1 126 ? 30.988 -1.503 -17.260 1.00 90.12 126 TYR A C 1
ATOM 1050 O O . TYR A 1 126 ? 32.124 -1.023 -17.224 1.00 90.12 126 TYR A O 1
ATOM 1058 N N . GLU A 1 127 ? 30.019 -1.016 -18.048 1.00 88.69 127 GLU A N 1
ATOM 1059 C CA . GLU A 1 127 ? 30.208 0.141 -18.935 1.00 88.69 127 GLU A CA 1
ATOM 1060 C C . GLU A 1 127 ? 30.569 1.410 -18.146 1.00 88.69 127 GLU A C 1
ATOM 1062 O O . GLU A 1 127 ? 31.538 2.092 -18.472 1.00 88.69 127 GLU A O 1
ATOM 1067 N N . GLN A 1 128 ? 29.826 1.722 -17.079 1.00 87.69 128 GLN A N 1
ATOM 1068 C CA . GLN A 1 128 ? 30.030 2.929 -16.267 1.00 87.69 128 GLN A CA 1
ATOM 1069 C C . GLN A 1 128 ? 31.385 2.946 -15.557 1.00 87.69 128 GLN A C 1
ATOM 1071 O O . GLN A 1 128 ? 32.018 3.997 -15.454 1.00 87.69 128 GLN A O 1
ATOM 1076 N N . LEU A 1 129 ? 31.839 1.790 -15.072 1.00 87.19 129 LEU A N 1
ATOM 1077 C CA . LEU A 1 129 ? 33.129 1.653 -14.398 1.00 87.19 129 LEU A CA 1
ATOM 1078 C C . LEU A 1 129 ? 34.301 1.486 -15.382 1.00 87.19 129 LEU A C 1
ATOM 1080 O O . LEU A 1 129 ? 35.444 1.370 -14.937 1.00 87.19 129 LEU A O 1
ATOM 1084 N N . ASN A 1 130 ? 34.039 1.500 -16.697 1.00 86.06 130 ASN A N 1
ATOM 1085 C CA . ASN A 1 130 ? 35.016 1.253 -17.762 1.00 86.06 130 ASN A CA 1
ATOM 1086 C C . ASN A 1 130 ? 35.834 -0.030 -17.525 1.00 86.06 130 ASN A C 1
ATOM 1088 O O . ASN A 1 130 ? 37.051 -0.052 -17.721 1.00 86.06 130 ASN A O 1
ATOM 1092 N N . ILE A 1 131 ? 35.177 -1.091 -17.049 1.00 84.81 131 ILE A N 1
ATOM 1093 C CA . ILE A 1 131 ? 35.823 -2.379 -16.785 1.00 84.81 131 ILE A CA 1
ATOM 1094 C C . ILE A 1 131 ? 35.815 -3.194 -18.073 1.00 84.81 131 ILE A C 1
ATOM 1096 O O . ILE A 1 131 ? 34.755 -3.450 -18.645 1.00 84.81 131 ILE A O 1
ATOM 1100 N N . SER A 1 132 ? 36.994 -3.628 -18.517 1.00 82.56 132 SER A N 1
ATOM 1101 C CA . SER A 1 132 ? 37.091 -4.470 -19.704 1.00 82.56 132 SER A CA 1
ATOM 1102 C C . SER A 1 132 ? 36.566 -5.869 -19.397 1.00 82.56 132 SER A C 1
ATOM 1104 O O . SER A 1 132 ? 36.982 -6.534 -18.445 1.00 82.56 132 SER A O 1
ATOM 1106 N N . ILE A 1 133 ? 35.651 -6.332 -20.239 1.00 78.00 133 ILE A N 1
ATOM 1107 C CA . ILE A 1 133 ? 35.015 -7.639 -20.094 1.00 78.00 133 ILE A CA 1
ATOM 1108 C C . ILE A 1 133 ? 36.010 -8.775 -20.400 1.00 78.00 133 ILE A C 1
ATOM 1110 O O . ILE A 1 133 ? 35.892 -9.850 -19.811 1.00 78.00 133 ILE A O 1
ATOM 1114 N N . ASP A 1 134 ? 37.032 -8.505 -21.218 1.00 78.88 134 ASP A N 1
ATOM 1115 C CA . ASP A 1 134 ? 38.006 -9.493 -21.701 1.00 78.88 134 ASP A CA 1
ATOM 1116 C C . ASP A 1 134 ? 39.274 -9.590 -20.826 1.00 78.88 134 ASP A C 1
ATOM 1118 O O . ASP A 1 134 ? 40.035 -10.553 -20.920 1.00 78.88 134 ASP A O 1
ATOM 1122 N N . ASN A 1 135 ? 39.511 -8.628 -19.925 1.00 77.88 135 ASN A N 1
ATOM 1123 C CA . ASN A 1 135 ? 40.736 -8.576 -19.117 1.00 77.88 135 ASN A CA 1
ATOM 1124 C C . ASN A 1 135 ? 40.589 -9.370 -17.808 1.00 77.88 135 ASN A C 1
ATOM 1126 O O . ASN A 1 135 ? 39.896 -8.942 -16.891 1.00 77.88 135 ASN A O 1
ATOM 1130 N N . GLU A 1 136 ? 41.235 -10.532 -17.684 1.00 68.50 136 GLU A N 1
ATOM 1131 C CA . GLU A 1 136 ? 41.242 -11.392 -16.472 1.00 68.50 136 GLU A CA 1
ATOM 1132 C C . GLU A 1 136 ? 41.703 -10.687 -15.185 1.00 68.50 136 GLU A C 1
ATOM 1134 O O . GLU A 1 136 ? 41.218 -11.012 -14.101 1.00 68.50 136 GLU A O 1
ATOM 1139 N N . GLU A 1 137 ? 42.572 -9.682 -15.289 1.00 66.88 137 GLU A N 1
ATOM 1140 C CA . GLU A 1 137 ? 43.064 -8.910 -14.138 1.00 66.88 137 GLU A CA 1
ATOM 1141 C C . GLU A 1 137 ? 41.962 -8.077 -13.456 1.00 66.88 137 GLU A C 1
ATOM 1143 O O . GLU A 1 137 ? 42.014 -7.833 -12.247 1.00 66.88 137 GLU A O 1
ATOM 1148 N N . ASP A 1 138 ? 40.913 -7.710 -14.199 1.00 68.44 138 ASP A N 1
ATOM 1149 C CA . ASP A 1 138 ? 39.778 -6.944 -13.681 1.00 68.44 138 ASP A CA 1
ATOM 1150 C C . ASP A 1 138 ? 38.812 -7.792 -12.829 1.00 68.44 138 ASP A C 1
ATOM 1152 O O . ASP A 1 138 ? 37.899 -7.247 -12.204 1.00 68.44 138 ASP A O 1
ATOM 1156 N N . ASN A 1 139 ? 39.033 -9.109 -12.705 1.00 68.06 139 ASN A N 1
ATOM 1157 C CA . ASN A 1 139 ? 38.244 -9.974 -11.816 1.00 68.06 139 ASN A CA 1
ATOM 1158 C C . ASN A 1 139 ? 38.285 -9.506 -10.348 1.00 68.06 139 ASN A C 1
ATOM 1160 O O . ASN A 1 139 ? 37.296 -9.652 -9.628 1.00 68.06 139 ASN A O 1
ATOM 1164 N N . ASN A 1 140 ? 39.377 -8.864 -9.918 1.00 71.62 140 ASN A N 1
ATOM 1165 C CA . ASN A 1 140 ? 39.499 -8.287 -8.574 1.00 71.62 140 ASN A CA 1
ATOM 1166 C C . ASN A 1 140 ? 38.555 -7.092 -8.334 1.00 71.62 140 ASN A C 1
ATOM 1168 O O . ASN A 1 140 ? 38.311 -6.732 -7.187 1.00 71.62 140 ASN A O 1
ATOM 1172 N N . ARG A 1 141 ? 38.007 -6.479 -9.395 1.00 76.94 141 ARG A N 1
ATOM 1173 C CA . ARG A 1 141 ? 37.050 -5.358 -9.317 1.00 76.94 141 ARG A CA 1
ATOM 1174 C C . ARG A 1 141 ? 35.591 -5.815 -9.272 1.00 76.94 141 ARG A C 1
ATOM 1176 O O . ARG A 1 141 ? 34.698 -4.982 -9.148 1.00 76.94 141 ARG A O 1
ATOM 1183 N N . ARG A 1 142 ? 35.328 -7.124 -9.348 1.00 76.25 142 ARG A N 1
ATOM 1184 C CA . ARG A 1 142 ? 33.975 -7.700 -9.274 1.00 76.25 142 ARG A CA 1
ATOM 1185 C C . ARG A 1 142 ? 33.194 -7.313 -8.004 1.00 76.25 142 ARG A C 1
ATOM 1187 O O . ARG A 1 142 ? 31.996 -7.053 -8.143 1.00 76.25 142 ARG A O 1
ATOM 1194 N N . PRO A 1 143 ? 33.803 -7.225 -6.802 1.00 79.94 143 PRO A N 1
ATOM 1195 C CA . PRO A 1 143 ? 33.108 -6.704 -5.624 1.00 79.94 143 PRO A CA 1
ATOM 1196 C C . PRO A 1 143 ? 32.578 -5.285 -5.856 1.00 79.94 143 PRO A C 1
ATOM 1198 O O . PRO A 1 143 ? 31.390 -5.055 -5.678 1.00 79.94 143 PRO A O 1
ATOM 1201 N N . ASN A 1 144 ? 33.393 -4.389 -6.426 1.00 86.00 144 ASN A N 1
ATOM 1202 C CA . ASN A 1 144 ? 32.985 -3.011 -6.728 1.00 86.00 144 ASN A CA 1
ATOM 1203 C C . ASN A 1 144 ? 31.787 -2.948 -7.693 1.00 86.00 144 ASN A C 1
ATOM 1205 O O . ASN A 1 144 ? 30.923 -2.087 -7.549 1.00 86.00 144 ASN A O 1
ATOM 1209 N N . VAL A 1 145 ? 31.723 -3.856 -8.677 1.00 90.00 145 VAL A N 1
ATOM 1210 C CA . VAL A 1 145 ? 30.568 -3.970 -9.589 1.00 90.00 145 VAL A CA 1
ATOM 1211 C C . VAL A 1 145 ? 29.315 -4.379 -8.817 1.00 90.00 145 VAL A C 1
ATOM 1213 O O . VAL A 1 145 ? 28.249 -3.801 -9.018 1.00 90.00 145 VAL A O 1
ATOM 1216 N N . THR A 1 146 ? 29.441 -5.370 -7.935 1.00 91.88 146 THR A N 1
ATOM 1217 C CA . THR A 1 146 ? 28.321 -5.892 -7.142 1.00 91.88 146 THR A CA 1
ATOM 1218 C C . THR A 1 146 ? 27.796 -4.826 -6.184 1.00 91.88 146 THR A C 1
ATOM 1220 O O . THR A 1 146 ? 26.593 -4.576 -6.165 1.00 91.88 146 THR A O 1
ATOM 1223 N N . ASP A 1 147 ? 28.692 -4.132 -5.482 1.00 91.94 147 ASP A N 1
ATOM 1224 C CA . ASP A 1 147 ? 28.359 -3.045 -4.559 1.00 91.94 147 ASP A CA 1
ATOM 1225 C C . ASP A 1 147 ? 27.643 -1.898 -5.286 1.00 91.94 147 ASP A C 1
ATOM 1227 O O . ASP A 1 147 ? 26.638 -1.375 -4.806 1.00 91.94 147 ASP A O 1
ATOM 1231 N N . HIS A 1 148 ? 28.103 -1.533 -6.490 1.00 93.44 148 HIS A N 1
ATOM 1232 C CA . HIS A 1 148 ? 27.451 -0.498 -7.299 1.00 93.44 148 HIS A CA 1
ATOM 1233 C C . HIS A 1 148 ? 26.064 -0.930 -7.790 1.00 93.44 148 HIS A C 1
ATOM 1235 O O . HIS A 1 148 ? 25.127 -0.129 -7.774 1.00 93.44 148 HIS A O 1
ATOM 1241 N N . CYS A 1 149 ? 25.898 -2.199 -8.175 1.00 94.81 149 CYS A N 1
ATOM 1242 C CA . CYS A 1 149 ? 24.587 -2.750 -8.524 1.00 94.81 149 CYS A CA 1
ATOM 1243 C C . CYS A 1 149 ? 23.634 -2.719 -7.321 1.00 94.81 149 CYS A C 1
ATOM 1245 O O . CYS A 1 149 ? 22.508 -2.242 -7.448 1.00 94.81 149 CYS A O 1
ATOM 1247 N N . GLN A 1 150 ? 24.085 -3.165 -6.145 1.00 95.56 150 GLN A N 1
ATOM 1248 C CA . GLN A 1 150 ? 23.297 -3.120 -4.909 1.00 95.56 150 GLN A CA 1
ATOM 1249 C C . GLN A 1 150 ? 22.909 -1.683 -4.546 1.00 95.56 150 GLN A C 1
ATOM 1251 O O . GLN A 1 150 ? 21.740 -1.414 -4.280 1.00 95.56 150 GLN A O 1
ATOM 1256 N N . ALA A 1 151 ? 23.848 -0.736 -4.630 1.00 93.81 151 ALA A N 1
ATOM 1257 C CA . ALA A 1 151 ? 23.576 0.678 -4.390 1.00 93.81 151 ALA A CA 1
ATOM 1258 C C . ALA A 1 151 ? 22.525 1.246 -5.359 1.00 93.81 151 ALA A C 1
ATOM 1260 O O . ALA A 1 151 ? 21.689 2.051 -4.949 1.00 93.81 151 ALA A O 1
ATOM 1261 N N . ARG A 1 152 ? 22.527 0.824 -6.633 1.00 93.25 152 ARG A N 1
ATOM 1262 C CA . ARG A 1 152 ? 21.487 1.211 -7.602 1.00 93.25 152 ARG A CA 1
ATOM 1263 C C . ARG A 1 152 ? 20.133 0.574 -7.292 1.00 93.25 152 ARG A C 1
ATOM 1265 O O . ARG A 1 152 ? 19.139 1.290 -7.348 1.00 93.25 152 ARG A O 1
ATOM 1272 N N . LEU A 1 153 ? 20.091 -0.703 -6.911 1.00 95.69 153 LEU A N 1
ATOM 1273 C CA . LEU A 1 153 ? 18.855 -1.381 -6.493 1.00 95.69 153 LEU A CA 1
ATOM 1274 C C . LEU A 1 153 ? 18.244 -0.726 -5.246 1.00 95.69 153 LEU A C 1
ATOM 1276 O O . LEU A 1 153 ? 17.036 -0.538 -5.170 1.00 95.69 153 LEU A O 1
ATOM 1280 N N . LEU A 1 154 ? 19.063 -0.274 -4.293 1.00 96.12 154 LEU A N 1
ATOM 1281 C CA . LEU A 1 154 ? 18.569 0.456 -3.120 1.00 96.12 154 LEU A CA 1
ATOM 1282 C C . LEU A 1 154 ? 17.889 1.790 -3.467 1.00 96.12 154 LEU A C 1
ATOM 1284 O O . LEU A 1 154 ? 17.091 2.289 -2.681 1.00 96.12 154 LEU A O 1
ATOM 1288 N N . ARG A 1 155 ? 18.149 2.384 -4.637 1.00 95.25 155 ARG A N 1
ATOM 1289 C CA . ARG A 1 155 ? 17.436 3.601 -5.070 1.00 95.25 155 ARG A CA 1
ATOM 1290 C C . ARG A 1 155 ? 16.019 3.311 -5.553 1.00 95.25 155 ARG A C 1
ATOM 1292 O O . ARG A 1 155 ? 15.168 4.191 -5.468 1.00 95.25 155 ARG A O 1
ATOM 1299 N N . THR A 1 156 ? 15.765 2.105 -6.056 1.00 94.75 156 THR A N 1
ATOM 1300 C CA . THR A 1 156 ? 14.450 1.650 -6.533 1.00 94.75 156 THR A CA 1
ATOM 1301 C C . THR A 1 156 ? 13.730 0.767 -5.517 1.00 94.75 156 THR A C 1
ATOM 1303 O O . THR A 1 156 ? 12.622 0.293 -5.772 1.00 94.75 156 THR A O 1
ATOM 1306 N N . SER A 1 157 ? 14.321 0.555 -4.340 1.00 95.50 157 SER A N 1
ATOM 1307 C CA . SER A 1 157 ? 13.661 -0.184 -3.275 1.00 95.50 157 SER A CA 1
ATOM 1308 C C . SER A 1 157 ? 12.527 0.617 -2.639 1.00 95.50 157 SER A C 1
ATOM 1310 O O . SER A 1 157 ? 12.695 1.806 -2.368 1.00 95.50 157 SER A O 1
ATOM 1312 N N . SER A 1 158 ? 11.410 -0.042 -2.339 1.00 94.38 158 SER A N 1
ATOM 1313 C CA . SER A 1 158 ? 10.314 0.538 -1.557 1.00 94.38 158 SER A CA 1
ATOM 1314 C C . SER A 1 158 ? 10.544 0.359 -0.050 1.00 94.38 158 SER A C 1
ATOM 1316 O O . SER A 1 158 ? 11.421 -0.403 0.372 1.00 94.38 158 SER A O 1
ATOM 1318 N N . PHE A 1 159 ? 9.708 0.991 0.782 1.00 94.31 159 PHE A N 1
ATOM 1319 C CA . PHE A 1 159 ? 9.765 0.808 2.237 1.00 94.31 159 PHE A CA 1
ATOM 1320 C C . PHE A 1 159 ? 9.458 -0.634 2.698 1.00 94.31 159 PHE A C 1
ATOM 1322 O O . PHE A 1 159 ? 9.787 -1.008 3.825 1.00 94.31 159 PHE A O 1
ATOM 1329 N N . ASP A 1 160 ? 8.903 -1.490 1.832 1.00 94.19 160 ASP A N 1
ATOM 1330 C CA . ASP A 1 160 ? 8.726 -2.911 2.147 1.00 94.19 160 ASP A CA 1
ATOM 1331 C C . ASP A 1 160 ? 10.075 -3.638 2.346 1.00 94.19 160 ASP A C 1
ATOM 1333 O O . ASP A 1 160 ? 10.124 -4.617 3.093 1.00 94.19 160 ASP A O 1
ATOM 1337 N N . LEU A 1 161 ? 11.181 -3.146 1.760 1.00 95.75 161 LEU A N 1
ATOM 1338 C CA . LEU A 1 161 ? 12.532 -3.692 1.970 1.00 95.75 161 LEU A CA 1
ATOM 1339 C C . LEU A 1 161 ? 12.996 -3.569 3.431 1.00 95.75 161 LEU A C 1
ATOM 1341 O O . LEU A 1 161 ? 13.185 -4.604 4.077 1.00 95.75 161 LEU A O 1
ATOM 1345 N N . PRO A 1 162 ? 13.181 -2.359 3.997 1.00 95.56 162 PRO A N 1
ATOM 1346 C CA . PRO A 1 162 ? 13.616 -2.233 5.382 1.00 95.56 162 PRO A CA 1
ATOM 1347 C C . PRO A 1 162 ? 12.600 -2.842 6.360 1.00 95.56 162 PRO A C 1
ATOM 1349 O O . PRO A 1 162 ? 13.004 -3.365 7.398 1.00 95.56 162 PRO A O 1
ATOM 1352 N N . LEU A 1 163 ? 11.305 -2.857 6.019 1.00 94.56 163 LEU A N 1
ATOM 1353 C CA . LEU A 1 163 ? 10.277 -3.543 6.801 1.00 94.56 163 LEU A CA 1
ATOM 1354 C C . LEU A 1 163 ? 10.501 -5.052 6.879 1.00 94.56 163 LEU A C 1
ATOM 1356 O O . LEU A 1 163 ? 10.568 -5.588 7.986 1.00 94.56 163 LEU A O 1
ATOM 1360 N N . ALA A 1 164 ? 10.660 -5.728 5.741 1.00 94.00 164 ALA A N 1
ATOM 1361 C CA . ALA A 1 164 ? 10.896 -7.167 5.702 1.00 94.00 164 ALA A CA 1
ATOM 1362 C C . ALA A 1 164 ? 12.186 -7.549 6.444 1.00 94.00 164 ALA A C 1
ATOM 1364 O O . ALA A 1 164 ? 12.186 -8.472 7.261 1.00 94.00 164 ALA A O 1
ATOM 1365 N N . LEU A 1 165 ? 13.261 -6.785 6.235 1.00 94.50 165 LEU A N 1
ATOM 1366 C CA . LEU A 1 165 ? 14.545 -7.008 6.901 1.00 94.50 165 LEU A CA 1
ATOM 1367 C C . LEU A 1 165 ? 14.479 -6.776 8.418 1.00 94.50 165 LEU A C 1
ATOM 1369 O O . LEU A 1 165 ? 15.196 -7.432 9.173 1.00 94.50 165 LEU A O 1
ATOM 1373 N N . SER A 1 166 ? 13.608 -5.878 8.891 1.00 93.56 166 SER A N 1
ATOM 1374 C CA . SER A 1 166 ? 13.473 -5.556 10.321 1.00 93.56 166 SER A CA 1
ATOM 1375 C C . SER A 1 166 ? 12.881 -6.688 11.175 1.00 93.56 166 SER A C 1
ATOM 1377 O O . SER A 1 166 ? 12.966 -6.629 12.411 1.00 93.56 166 SER A O 1
ATOM 1379 N N . LEU A 1 167 ? 12.293 -7.709 10.542 1.00 91.69 167 LEU A N 1
ATOM 1380 C CA . LEU A 1 167 ? 11.754 -8.891 11.218 1.00 91.69 167 LEU A CA 1
ATOM 1381 C C . LEU A 1 167 ? 12.859 -9.820 11.727 1.00 91.69 167 LEU A C 1
ATOM 1383 O O . LEU A 1 167 ? 12.726 -10.410 12.797 1.00 91.69 167 LEU A O 1
ATOM 1387 N N . GLU A 1 168 ? 13.973 -9.908 11.000 1.00 88.94 168 GLU A N 1
ATOM 1388 C CA . GLU A 1 168 ? 15.134 -10.712 11.376 1.00 88.94 168 GLU A CA 1
ATOM 1389 C C . GLU A 1 168 ? 16.312 -9.786 11.701 1.00 88.94 168 GLU A C 1
ATOM 1391 O O . GLU A 1 168 ? 16.961 -9.224 10.820 1.00 88.94 168 GLU A O 1
ATOM 1396 N N . LYS A 1 169 ? 16.611 -9.615 12.994 1.00 84.31 169 LYS A N 1
ATOM 1397 C CA . LYS A 1 169 ? 17.678 -8.717 13.468 1.00 84.31 169 LYS A CA 1
ATOM 1398 C C . LYS A 1 169 ? 19.071 -9.332 13.263 1.00 84.31 169 LYS A C 1
ATOM 1400 O O . LYS A 1 169 ? 19.719 -9.753 14.218 1.00 84.31 169 LYS A O 1
ATOM 1405 N N . THR A 1 170 ? 19.545 -9.367 12.020 1.00 91.44 170 THR A N 1
ATOM 1406 C CA . THR A 1 170 ? 20.937 -9.698 11.674 1.00 91.44 170 THR A CA 1
ATOM 1407 C C . THR A 1 170 ? 21.762 -8.423 11.466 1.00 91.44 170 THR A C 1
ATOM 1409 O O . THR A 1 170 ? 21.221 -7.350 11.187 1.00 91.44 170 THR A O 1
ATOM 1412 N N . ARG A 1 171 ? 23.093 -8.514 11.611 1.00 92.25 171 ARG A N 1
ATOM 1413 C CA . ARG A 1 171 ? 23.993 -7.372 11.348 1.00 92.25 171 ARG A CA 1
ATOM 1414 C C . ARG A 1 171 ? 23.933 -6.925 9.886 1.00 92.25 171 ARG A C 1
ATOM 1416 O O . ARG A 1 171 ? 23.972 -5.731 9.618 1.00 92.25 171 ARG A O 1
ATOM 1423 N N . GLU A 1 172 ? 23.811 -7.880 8.969 1.00 92.06 172 GLU A N 1
ATOM 1424 C CA . GLU A 1 172 ? 23.690 -7.633 7.529 1.00 92.06 172 GLU A CA 1
ATOM 1425 C C . GLU A 1 172 ? 22.391 -6.887 7.207 1.00 92.06 172 GLU A C 1
ATOM 1427 O O . GLU A 1 172 ? 22.436 -5.839 6.568 1.00 92.06 172 GLU A O 1
ATOM 1432 N N . ASN A 1 173 ? 21.256 -7.341 7.751 1.00 93.88 173 ASN A N 1
ATOM 1433 C CA . ASN A 1 173 ? 19.961 -6.685 7.562 1.00 93.88 173 ASN A CA 1
ATOM 1434 C C . ASN A 1 173 ? 19.970 -5.250 8.091 1.00 93.88 173 ASN A C 1
ATOM 1436 O O . ASN A 1 173 ? 19.483 -4.343 7.424 1.00 93.88 173 ASN A O 1
ATOM 1440 N N . GLN A 1 174 ? 20.554 -5.022 9.271 1.00 94.44 174 GLN A N 1
ATOM 1441 C CA . GLN A 1 174 ? 20.660 -3.675 9.837 1.00 94.44 174 GLN A CA 1
ATOM 1442 C C . GLN A 1 174 ? 21.534 -2.751 8.984 1.00 94.44 174 GLN A C 1
ATOM 1444 O O . GLN A 1 174 ? 21.153 -1.602 8.785 1.00 94.44 174 GLN A O 1
ATOM 1449 N N . ASN A 1 175 ? 22.638 -3.255 8.423 1.00 95.31 175 ASN A N 1
ATOM 1450 C CA . ASN A 1 175 ? 23.475 -2.484 7.502 1.00 95.31 175 ASN A CA 1
ATOM 1451 C C . ASN A 1 175 ? 22.700 -2.079 6.235 1.00 95.31 175 ASN A C 1
ATOM 1453 O O . ASN A 1 175 ? 22.757 -0.927 5.819 1.00 95.31 175 ASN A O 1
ATOM 1457 N N . ILE A 1 176 ? 21.917 -2.992 5.654 1.00 95.94 176 ILE A N 1
ATOM 1458 C CA . ILE A 1 176 ? 21.086 -2.684 4.478 1.00 95.94 176 ILE A CA 1
ATOM 1459 C C . ILE A 1 176 ? 19.985 -1.672 4.831 1.00 95.94 176 ILE A C 1
ATOM 1461 O O . ILE A 1 176 ? 19.730 -0.752 4.057 1.00 95.94 176 ILE A O 1
ATOM 1465 N N . ILE A 1 177 ? 19.361 -1.794 6.009 1.00 96.06 177 ILE A N 1
ATOM 1466 C CA . ILE A 1 177 ? 18.388 -0.808 6.505 1.00 96.06 177 ILE A CA 1
ATOM 1467 C C . ILE A 1 177 ? 19.044 0.573 6.641 1.00 96.06 177 ILE A C 1
ATOM 1469 O O . ILE A 1 177 ? 18.451 1.568 6.232 1.00 96.06 177 ILE A O 1
ATOM 1473 N N . ASP A 1 178 ? 20.259 0.656 7.186 1.00 95.25 178 ASP A N 1
ATOM 1474 C CA . ASP A 1 178 ? 20.996 1.920 7.293 1.00 95.25 178 ASP A CA 1
ATOM 1475 C C . ASP A 1 178 ? 21.268 2.541 5.921 1.00 95.25 178 ASP A C 1
ATOM 1477 O O . ASP A 1 178 ? 20.914 3.697 5.687 1.00 95.25 178 ASP A O 1
ATOM 1481 N N . GLN A 1 179 ? 21.770 1.742 4.978 1.00 95.19 179 GLN A N 1
ATOM 1482 C CA . GLN A 1 179 ? 21.999 2.185 3.602 1.00 95.19 179 GLN A CA 1
ATOM 1483 C C . GLN A 1 179 ? 20.708 2.659 2.923 1.00 95.19 179 GLN A C 1
ATOM 1485 O O . GLN A 1 179 ? 20.718 3.681 2.236 1.00 95.19 179 GLN A O 1
ATOM 1490 N N . TYR A 1 180 ? 19.585 1.966 3.142 1.00 95.00 180 TYR A N 1
ATOM 1491 C CA . TYR A 1 180 ? 18.275 2.398 2.656 1.00 95.00 180 TYR A CA 1
ATOM 1492 C C . TYR A 1 180 ? 17.943 3.809 3.158 1.00 95.00 180 TYR A C 1
ATOM 1494 O O . TYR A 1 180 ? 17.623 4.693 2.361 1.00 95.00 180 TYR A O 1
ATOM 1502 N N . TYR A 1 181 ? 18.046 4.057 4.468 1.00 94.50 181 TYR A N 1
ATOM 1503 C CA . TYR A 1 181 ? 17.729 5.372 5.026 1.00 94.50 181 TYR A CA 1
ATOM 1504 C C . TYR A 1 181 ? 18.690 6.460 4.539 1.00 94.50 181 TYR A C 1
ATOM 1506 O O . TYR A 1 181 ? 18.236 7.571 4.263 1.00 94.50 181 TYR A O 1
ATOM 1514 N N . ASP A 1 182 ? 19.982 6.165 4.398 1.00 93.19 182 ASP A N 1
ATOM 1515 C CA . ASP A 1 182 ? 20.972 7.117 3.884 1.00 93.19 182 ASP A CA 1
ATOM 1516 C C . ASP A 1 182 ? 20.656 7.538 2.442 1.00 93.19 182 ASP A C 1
ATOM 1518 O O . ASP A 1 182 ? 20.661 8.730 2.110 1.00 93.19 182 ASP A O 1
ATOM 1522 N N . VAL A 1 183 ? 20.298 6.569 1.595 1.00 92.12 183 VAL A N 1
ATOM 1523 C CA . VAL A 1 183 ? 19.898 6.803 0.205 1.00 92.12 183 VAL A CA 1
ATOM 1524 C C . VAL A 1 183 ? 18.598 7.610 0.151 1.00 92.12 183 VAL A C 1
ATOM 1526 O O . VAL A 1 183 ? 18.587 8.712 -0.405 1.00 92.12 183 VAL A O 1
ATOM 1529 N N . HIS A 1 184 ? 17.519 7.130 0.772 1.00 91.50 184 HIS A N 1
ATOM 1530 C CA . HIS A 1 184 ? 16.172 7.702 0.621 1.00 91.50 184 HIS A CA 1
ATOM 1531 C C . HIS A 1 184 ? 15.976 9.035 1.347 1.00 91.50 184 HIS A C 1
ATOM 1533 O O . HIS A 1 184 ? 15.249 9.899 0.860 1.00 91.50 184 HIS A O 1
ATOM 1539 N N . ARG A 1 185 ? 16.699 9.308 2.443 1.00 89.12 185 ARG A N 1
ATOM 1540 C CA . ARG A 1 185 ? 16.698 10.653 3.055 1.00 89.12 185 ARG A CA 1
ATOM 1541 C C . ARG A 1 185 ? 17.278 11.709 2.120 1.00 89.12 185 ARG A C 1
ATOM 1543 O O . ARG A 1 185 ? 16.867 12.868 2.180 1.00 89.12 185 ARG A O 1
ATOM 1550 N N . SER A 1 186 ? 18.225 11.320 1.267 1.00 85.88 186 SER A N 1
ATOM 1551 C CA . SER A 1 186 ? 18.927 12.235 0.368 1.00 85.88 186 SER A CA 1
ATOM 1552 C C . SER A 1 186 ? 18.165 12.542 -0.930 1.00 85.88 186 SER A C 1
ATOM 1554 O O . SER A 1 186 ? 18.457 13.572 -1.556 1.00 85.88 186 SER A O 1
ATOM 1556 N N . ILE A 1 187 ? 17.204 11.687 -1.306 1.00 87.00 187 ILE A N 1
ATOM 1557 C CA . ILE A 1 187 ? 16.457 11.713 -2.570 1.00 87.00 187 ILE A CA 1
ATOM 1558 C C . ILE A 1 187 ? 15.048 12.251 -2.325 1.00 87.00 187 ILE A C 1
ATOM 1560 O O . ILE A 1 187 ? 14.189 11.527 -1.849 1.00 87.00 187 ILE A O 1
ATOM 1564 N N . SER A 1 188 ? 14.776 13.499 -2.704 1.00 90.44 188 SER A N 1
ATOM 1565 C CA . SER A 1 188 ? 13.407 14.025 -2.744 1.00 90.44 188 SER A CA 1
ATOM 1566 C C . SER A 1 188 ? 13.065 14.513 -4.143 1.00 90.44 188 SER A C 1
ATOM 1568 O O . SER A 1 188 ? 13.939 14.995 -4.870 1.00 90.44 188 SER A O 1
ATOM 1570 N N . PHE A 1 189 ? 11.791 14.419 -4.525 1.00 92.81 189 PHE A N 1
ATOM 1571 C CA . PHE A 1 189 ? 11.352 14.780 -5.873 1.00 92.81 189 PHE A CA 1
ATOM 1572 C C . PHE A 1 189 ? 11.685 16.240 -6.217 1.00 92.81 189 PHE A C 1
ATOM 1574 O O . PHE A 1 189 ? 12.275 16.526 -7.259 1.00 92.81 189 PHE A O 1
ATOM 1581 N N . ALA A 1 190 ? 11.411 17.161 -5.287 1.00 91.19 190 ALA A N 1
ATOM 1582 C CA . ALA A 1 190 ? 11.737 18.576 -5.440 1.00 91.19 190 ALA A CA 1
ATOM 1583 C C . ALA A 1 190 ? 13.249 18.820 -5.603 1.00 91.19 190 ALA A C 1
ATOM 1585 O O . ALA A 1 190 ? 13.658 19.588 -6.474 1.00 91.19 190 ALA A O 1
ATOM 1586 N N . LYS A 1 191 ? 14.085 18.136 -4.808 1.00 90.12 191 LYS A N 1
ATOM 1587 C CA . LYS A 1 191 ? 15.546 18.267 -4.881 1.00 90.12 191 LYS A CA 1
ATOM 1588 C C . LYS A 1 191 ? 16.095 17.716 -6.194 1.00 90.12 191 LYS A C 1
ATOM 1590 O O . LYS A 1 191 ? 16.965 18.347 -6.784 1.00 90.12 191 LYS A O 1
ATOM 1595 N N . LEU A 1 192 ? 15.573 16.586 -6.674 1.00 91.44 192 LEU A N 1
ATOM 1596 C CA . LEU A 1 192 ? 15.964 16.028 -7.969 1.00 91.44 192 LEU A CA 1
ATOM 1597 C C . LEU A 1 192 ? 15.638 16.995 -9.111 1.00 91.44 192 LEU A C 1
ATOM 1599 O O . LEU A 1 192 ? 16.491 17.224 -9.968 1.00 91.44 192 LEU A O 1
ATOM 1603 N N . ILE A 1 193 ? 14.429 17.573 -9.128 1.00 91.69 193 ILE A N 1
ATOM 1604 C CA . ILE A 1 193 ? 14.046 18.567 -10.144 1.00 91.69 193 ILE A CA 1
ATOM 1605 C C . ILE A 1 193 ? 14.986 19.769 -10.085 1.00 91.69 193 ILE A C 1
ATOM 1607 O O . ILE A 1 193 ? 15.502 20.191 -11.118 1.00 91.69 193 ILE A O 1
ATOM 1611 N N . GLN A 1 194 ? 15.229 20.302 -8.886 1.00 89.88 194 GLN A N 1
ATOM 1612 C CA . GLN A 1 194 ? 16.101 21.454 -8.696 1.00 89.88 194 GLN A CA 1
ATOM 1613 C C . GLN A 1 194 ? 17.514 21.179 -9.229 1.00 89.88 194 GLN A C 1
ATOM 1615 O O . GLN A 1 194 ? 17.985 21.910 -10.097 1.00 89.88 194 GLN A O 1
ATOM 1620 N N . GLN A 1 195 ? 18.141 20.080 -8.803 1.00 88.94 195 GLN A N 1
ATOM 1621 C CA . GLN A 1 195 ? 19.474 19.676 -9.266 1.00 88.94 195 GLN A CA 1
ATOM 1622 C C . GLN A 1 195 ? 19.524 19.482 -10.785 1.00 88.94 195 GLN A C 1
ATOM 1624 O O . GLN A 1 195 ? 20.488 19.867 -11.442 1.00 88.94 195 GLN A O 1
ATOM 1629 N N . SER A 1 196 ? 18.472 18.902 -11.368 1.00 87.81 196 SER A N 1
ATOM 1630 C CA . SER A 1 196 ? 18.412 18.683 -12.811 1.00 87.81 196 SER A CA 1
ATOM 1631 C C . SER A 1 196 ? 18.280 19.976 -13.613 1.00 87.81 196 SER A C 1
ATOM 1633 O O . SER A 1 196 ? 18.719 20.007 -14.759 1.00 87.81 196 SER A O 1
ATOM 1635 N N . LEU A 1 197 ? 17.652 21.013 -13.056 1.00 86.88 197 LEU A N 1
ATOM 1636 C CA . LEU A 1 197 ? 17.488 22.307 -13.720 1.00 86.88 197 LEU A CA 1
ATOM 1637 C C . LEU A 1 197 ? 18.693 23.231 -13.499 1.00 86.88 197 LEU A C 1
ATOM 1639 O O . LEU A 1 197 ? 19.010 24.014 -14.395 1.00 86.88 197 LEU A O 1
ATOM 1643 N N . GLU A 1 198 ? 19.360 23.130 -12.345 1.00 85.44 198 GLU A N 1
ATOM 1644 C CA . GLU A 1 198 ? 20.617 23.830 -12.034 1.00 85.44 198 GLU A CA 1
ATOM 1645 C C . GLU A 1 198 ? 21.772 23.354 -12.922 1.00 85.44 198 GLU A C 1
ATOM 1647 O O . GLU A 1 198 ? 22.637 24.145 -13.290 1.00 85.44 198 GLU A O 1
ATOM 1652 N N . ASN A 1 199 ? 21.761 22.084 -13.333 1.00 77.69 199 ASN A N 1
ATOM 1653 C CA . ASN A 1 199 ? 22.689 21.584 -14.338 1.00 77.69 199 ASN A CA 1
ATOM 1654 C C . ASN A 1 199 ? 22.394 22.251 -15.698 1.00 77.69 199 ASN A C 1
ATOM 1656 O O . ASN A 1 199 ? 21.451 21.903 -16.414 1.00 77.69 199 ASN A O 1
ATOM 1660 N N . GLU A 1 200 ? 23.207 23.244 -16.063 1.00 62.91 200 GLU A N 1
ATOM 1661 C CA . GLU A 1 200 ? 23.042 24.020 -17.302 1.00 62.91 200 GLU A CA 1
ATOM 1662 C C . GLU A 1 200 ? 23.354 23.205 -18.566 1.00 62.91 200 GLU A C 1
ATOM 1664 O O . GLU A 1 200 ? 22.862 23.521 -19.648 1.00 62.91 200 GLU A O 1
ATOM 1669 N N . THR A 1 201 ? 24.158 22.145 -18.442 1.00 67.38 201 THR A N 1
ATOM 1670 C CA . THR A 1 201 ? 24.762 21.458 -19.590 1.00 67.38 201 THR A CA 1
ATOM 1671 C C . THR A 1 201 ? 23.972 20.263 -20.099 1.00 67.38 201 THR A C 1
ATOM 1673 O O . THR A 1 201 ? 24.033 20.007 -21.300 1.00 67.38 201 THR A O 1
ATOM 1676 N N . ASN A 1 202 ? 23.272 19.519 -19.231 1.00 77.88 202 ASN A N 1
ATOM 1677 C CA . ASN A 1 202 ? 22.476 18.365 -19.649 1.00 77.88 202 ASN A CA 1
ATOM 1678 C C . ASN A 1 202 ? 21.338 18.011 -18.674 1.00 77.88 202 ASN A C 1
ATOM 1680 O O . ASN A 1 202 ? 21.591 17.764 -17.493 1.00 77.88 202 ASN A O 1
ATOM 1684 N N . ILE A 1 203 ? 20.106 17.896 -19.179 1.00 85.44 203 ILE A N 1
ATOM 1685 C CA . ILE A 1 203 ? 18.986 17.311 -18.427 1.00 85.44 203 ILE A CA 1
ATOM 1686 C C . ILE A 1 203 ? 18.947 15.810 -18.689 1.00 85.44 203 ILE A C 1
ATOM 1688 O O . ILE A 1 203 ? 18.472 15.345 -19.723 1.00 85.44 203 ILE A O 1
ATOM 1692 N N . ILE A 1 204 ? 19.421 15.047 -17.707 1.00 86.00 204 ILE A N 1
ATOM 1693 C CA . ILE A 1 204 ? 19.438 13.586 -17.773 1.00 86.00 204 ILE A CA 1
ATOM 1694 C C . ILE A 1 204 ? 17.992 13.070 -17.693 1.00 86.00 204 ILE A C 1
ATOM 1696 O O . ILE A 1 204 ? 17.273 13.414 -16.744 1.00 86.00 204 ILE A O 1
ATOM 1700 N N . PRO A 1 205 ? 17.546 12.253 -18.660 1.00 89.50 205 PRO A N 1
ATOM 1701 C CA . PRO A 1 205 ? 16.231 11.641 -18.598 1.00 89.50 205 PRO A CA 1
ATOM 1702 C C . PRO A 1 205 ? 16.177 10.612 -17.461 1.00 89.50 205 PRO A C 1
ATOM 1704 O O . PRO A 1 205 ? 17.174 9.961 -17.158 1.00 89.50 205 PRO A O 1
ATOM 1707 N N . ARG A 1 206 ? 15.032 10.493 -16.787 1.00 92.38 206 ARG A N 1
ATOM 1708 C CA . ARG A 1 206 ? 14.908 9.736 -15.532 1.00 92.38 206 ARG A CA 1
ATOM 1709 C C . ARG A 1 206 ? 13.563 9.033 -15.442 1.00 92.38 206 ARG A C 1
ATOM 1711 O O . ARG A 1 206 ? 12.566 9.528 -15.971 1.00 92.38 206 ARG A O 1
ATOM 1718 N N . VAL A 1 207 ? 13.550 7.908 -14.742 1.00 94.94 207 VAL A N 1
ATOM 1719 C CA . VAL A 1 207 ? 12.336 7.188 -14.362 1.00 94.94 207 VAL A CA 1
ATOM 1720 C C . VAL A 1 207 ? 12.109 7.356 -12.861 1.00 94.94 207 VAL A C 1
ATOM 1722 O O . VAL A 1 207 ? 13.016 7.157 -12.058 1.00 94.94 207 VAL A O 1
ATOM 1725 N N . ILE A 1 208 ? 10.900 7.743 -12.481 1.00 95.81 208 ILE A N 1
ATOM 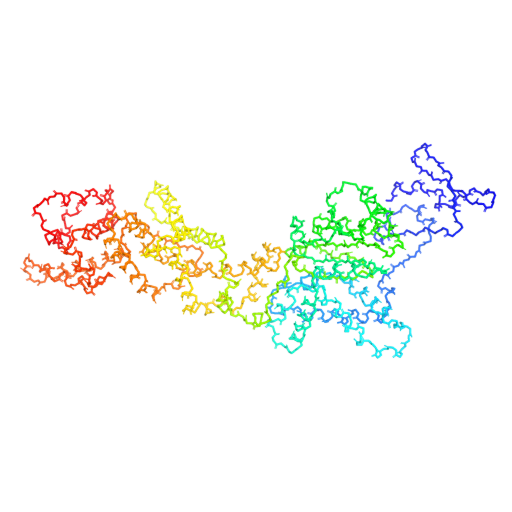1726 C CA . ILE A 1 208 ? 10.468 7.878 -11.094 1.00 95.81 208 ILE A CA 1
ATOM 1727 C C . ILE A 1 208 ? 9.314 6.914 -10.876 1.00 95.81 208 ILE A C 1
ATOM 1729 O O . ILE A 1 208 ? 8.311 6.977 -11.583 1.00 95.81 208 ILE A O 1
ATOM 1733 N N . TYR A 1 209 ? 9.440 6.056 -9.878 1.00 95.69 209 TYR A N 1
ATOM 1734 C CA . TYR A 1 209 ? 8.354 5.219 -9.393 1.00 95.69 209 TYR A CA 1
ATOM 1735 C C . TYR A 1 209 ? 7.756 5.853 -8.139 1.00 95.69 209 TYR A C 1
ATOM 1737 O O . TYR A 1 209 ? 8.484 6.402 -7.314 1.00 95.69 209 TYR A O 1
ATOM 1745 N N . THR A 1 210 ? 6.432 5.824 -7.998 1.00 95.69 210 THR A N 1
ATOM 1746 C CA . THR A 1 210 ? 5.755 6.427 -6.843 1.00 95.69 210 THR A CA 1
ATOM 1747 C C . THR A 1 210 ? 4.431 5.745 -6.532 1.00 95.69 210 THR A C 1
ATOM 1749 O O . THR A 1 210 ? 3.765 5.248 -7.438 1.00 95.69 210 THR A O 1
ATOM 1752 N N . TYR A 1 211 ? 4.005 5.782 -5.268 1.00 94.94 211 TYR A N 1
ATOM 1753 C CA . TYR A 1 211 ? 2.649 5.396 -4.861 1.00 94.94 211 TYR A CA 1
ATOM 1754 C C . TYR A 1 211 ? 1.677 6.584 -4.808 1.00 94.94 211 TYR A C 1
ATOM 1756 O O . TYR A 1 211 ? 0.490 6.407 -4.528 1.00 94.94 211 TYR A O 1
ATOM 1764 N N . THR A 1 212 ? 2.151 7.800 -5.106 1.00 93.62 212 THR A N 1
ATOM 1765 C CA . THR A 1 212 ? 1.293 8.983 -5.247 1.00 93.62 212 THR A CA 1
ATOM 1766 C C . THR A 1 212 ? 0.185 8.697 -6.253 1.00 93.62 212 THR A C 1
ATOM 1768 O O . THR A 1 212 ? 0.443 8.189 -7.341 1.00 93.62 212 THR A O 1
ATOM 1771 N N . GLN A 1 213 ? -1.056 9.064 -5.943 1.00 91.81 213 GLN A N 1
ATOM 1772 C CA . GLN A 1 213 ? -2.164 8.843 -6.870 1.00 91.81 213 GLN A CA 1
ATOM 1773 C C . GLN A 1 213 ? -1.999 9.671 -8.158 1.00 91.81 213 GLN A C 1
ATOM 1775 O O . GLN A 1 213 ? -1.641 10.848 -8.118 1.00 91.81 213 GLN A O 1
ATOM 1780 N N . MET A 1 214 ? -2.340 9.080 -9.306 1.00 89.88 214 MET A N 1
ATOM 1781 C CA . MET A 1 214 ? -2.208 9.681 -10.648 1.00 89.88 214 MET A CA 1
ATOM 1782 C C . MET A 1 214 ? -2.921 11.038 -10.815 1.00 89.88 214 MET A C 1
ATOM 1784 O O . MET A 1 214 ? -2.533 11.874 -11.634 1.00 89.88 214 MET A O 1
ATOM 1788 N N . PHE A 1 215 ? -3.984 11.284 -10.049 1.00 89.50 215 PHE A N 1
ATOM 1789 C CA . PHE A 1 215 ? -4.752 12.531 -10.117 1.00 89.50 215 PHE A CA 1
ATOM 1790 C C . PHE A 1 215 ? -4.352 13.561 -9.059 1.00 89.50 215 PHE A C 1
ATOM 1792 O O . PHE A 1 215 ? -4.815 14.695 -9.138 1.00 89.50 215 PHE A O 1
ATOM 1799 N N . HIS A 1 216 ? -3.475 13.204 -8.117 1.00 90.94 216 HIS A N 1
ATOM 1800 C CA . HIS A 1 216 ? -2.990 14.138 -7.109 1.00 90.94 216 HIS A CA 1
ATOM 1801 C C . HIS A 1 216 ? -2.032 15.154 -7.745 1.00 90.94 216 HIS A C 1
ATOM 1803 O O . HIS A 1 216 ? -1.158 14.780 -8.536 1.00 90.94 216 HIS A O 1
ATOM 1809 N N . THR A 1 217 ? -2.210 16.436 -7.429 1.00 89.12 217 THR A N 1
ATOM 1810 C CA . THR A 1 217 ? -1.368 17.531 -7.925 1.00 89.12 217 THR A CA 1
ATOM 1811 C C . THR A 1 217 ? 0.031 17.448 -7.331 1.00 89.12 217 THR A C 1
ATOM 1813 O O . THR A 1 217 ? 0.182 17.233 -6.132 1.00 89.12 217 THR A O 1
ATOM 1816 N N . ILE A 1 218 ? 1.053 17.646 -8.164 1.00 90.44 218 ILE A N 1
ATOM 1817 C CA . ILE A 1 218 ? 2.433 17.783 -7.703 1.00 90.44 218 ILE A CA 1
ATOM 1818 C C . ILE A 1 218 ? 2.657 19.238 -7.280 1.00 90.44 218 ILE A C 1
ATOM 1820 O O . ILE A 1 218 ? 2.514 20.170 -8.073 1.00 90.44 218 ILE A O 1
ATOM 1824 N N . ASN A 1 219 ? 2.994 19.446 -6.014 1.00 87.00 219 ASN A N 1
ATOM 1825 C CA . ASN A 1 219 ? 3.146 20.770 -5.432 1.00 87.00 219 ASN A CA 1
ATOM 1826 C C . ASN A 1 219 ? 4.463 21.430 -5.870 1.00 87.00 219 ASN A C 1
ATOM 1828 O O . ASN A 1 219 ? 5.504 20.782 -5.947 1.00 87.00 219 ASN A O 1
ATOM 1832 N N . LYS A 1 220 ? 4.436 22.759 -6.059 1.00 82.81 220 LYS A N 1
ATOM 1833 C CA . LYS A 1 220 ? 5.631 23.609 -6.253 1.00 82.81 220 LYS A CA 1
ATOM 1834 C C . LYS A 1 220 ? 6.507 23.233 -7.465 1.00 82.81 220 LYS A C 1
ATOM 1836 O O . LYS A 1 220 ? 7.731 23.339 -7.394 1.00 82.81 220 LYS A O 1
ATOM 1841 N N . LEU A 1 221 ? 5.901 22.835 -8.585 1.00 88.38 221 LEU A N 1
ATOM 1842 C CA . LEU A 1 221 ? 6.644 22.653 -9.835 1.00 88.38 221 LEU A CA 1
ATOM 1843 C C . LEU A 1 221 ? 7.213 23.997 -10.344 1.00 88.38 221 LEU A C 1
ATOM 1845 O O . LEU A 1 221 ? 6.479 24.987 -10.384 1.00 88.38 221 LEU A O 1
ATOM 1849 N N . PRO A 1 222 ? 8.499 24.064 -10.740 1.00 90.38 222 PRO A N 1
ATOM 1850 C CA . PRO A 1 222 ? 9.078 25.268 -11.334 1.00 90.38 222 PRO A CA 1
ATOM 1851 C C . PRO A 1 222 ? 8.436 25.618 -12.682 1.00 90.38 222 PRO A C 1
ATOM 1853 O O . PRO A 1 222 ? 8.065 24.730 -13.442 1.00 90.38 222 PRO A O 1
ATOM 1856 N N . ASN A 1 223 ? 8.429 26.903 -13.051 1.00 88.88 223 ASN A N 1
ATOM 1857 C CA . ASN A 1 223 ? 7.860 27.388 -14.324 1.00 88.88 223 ASN A CA 1
ATOM 1858 C C . ASN A 1 223 ? 8.508 26.778 -15.584 1.00 88.88 223 ASN A C 1
ATOM 1860 O O . ASN A 1 223 ? 7.935 26.836 -16.670 1.00 88.88 223 ASN A O 1
ATOM 1864 N N . ASN A 1 224 ? 9.713 26.218 -15.450 1.00 90.44 224 ASN A N 1
ATOM 1865 C CA . ASN A 1 224 ? 10.456 25.580 -16.539 1.00 90.44 224 ASN A CA 1
ATOM 1866 C C . ASN A 1 224 ? 10.142 24.076 -16.657 1.00 90.44 224 ASN A C 1
ATOM 1868 O O . ASN A 1 224 ? 10.800 23.372 -17.428 1.00 90.44 224 ASN A O 1
ATOM 1872 N N . VAL A 1 225 ? 9.180 23.577 -15.880 1.00 93.69 225 VAL A N 1
ATOM 1873 C CA . VAL A 1 225 ? 8.735 22.185 -15.866 1.00 93.69 225 VAL A CA 1
ATOM 1874 C C . VAL A 1 225 ? 7.274 22.133 -16.278 1.00 93.69 225 VAL A C 1
ATOM 1876 O O . VAL A 1 225 ? 6.454 22.910 -15.796 1.00 93.69 225 VAL A O 1
ATOM 1879 N N . GLU A 1 226 ? 6.945 21.201 -17.161 1.00 94.12 226 GLU A N 1
ATOM 1880 C CA . GLU A 1 226 ? 5.573 20.956 -17.593 1.00 94.12 226 GLU A CA 1
ATOM 1881 C C . GLU A 1 226 ? 5.190 19.504 -17.329 1.00 94.12 226 GLU A C 1
ATOM 1883 O O . GLU A 1 226 ? 6.005 18.602 -17.502 1.00 94.12 226 GLU A O 1
ATOM 1888 N N . GLU A 1 227 ? 3.944 19.276 -16.931 1.00 94.88 227 GLU A N 1
ATOM 1889 C CA . GLU A 1 227 ? 3.402 17.959 -16.615 1.00 94.88 227 GLU A CA 1
ATOM 1890 C C . GLU A 1 227 ? 2.330 17.557 -17.635 1.00 94.88 227 GLU A C 1
ATOM 1892 O O . GLU A 1 227 ? 1.414 18.325 -17.932 1.00 94.88 227 GLU A O 1
ATOM 1897 N N . ILE A 1 228 ? 2.427 16.332 -18.153 1.00 95.50 228 ILE A N 1
ATOM 1898 C CA . ILE A 1 228 ? 1.427 15.711 -19.025 1.00 95.50 228 ILE A CA 1
ATOM 1899 C C . ILE A 1 228 ? 1.072 14.309 -18.527 1.00 95.50 228 ILE A C 1
ATOM 1901 O O . ILE A 1 228 ? 1.864 13.642 -17.864 1.00 95.50 228 ILE A O 1
ATOM 1905 N N . LYS A 1 229 ? -0.129 13.843 -18.875 1.00 95.75 229 LYS A N 1
ATOM 1906 C CA . LYS A 1 229 ? -0.618 12.491 -18.566 1.00 95.75 229 LYS A CA 1
ATOM 1907 C C . LYS A 1 229 ? -0.697 11.671 -19.841 1.00 95.75 229 LYS A C 1
ATOM 1909 O O . LYS A 1 229 ? -1.202 12.180 -20.842 1.00 95.75 229 LYS A O 1
ATOM 1914 N N . LEU A 1 230 ? -0.257 10.416 -19.800 1.00 94.75 230 LEU A N 1
ATOM 1915 C CA . LEU A 1 230 ? -0.306 9.534 -20.967 1.00 94.75 230 LEU A CA 1
ATOM 1916 C C . LEU A 1 230 ? -1.749 9.284 -21.447 1.00 94.75 230 LEU A C 1
ATOM 1918 O O . LEU A 1 230 ? -2.023 9.417 -22.637 1.00 94.75 230 LEU A O 1
ATOM 1922 N N . SER A 1 231 ? -2.695 9.076 -20.530 1.00 91.44 231 SER A N 1
ATOM 1923 C CA . SER A 1 231 ? -4.145 8.997 -20.809 1.00 91.44 231 SER A CA 1
ATOM 1924 C C . SER A 1 231 ? -4.752 10.243 -21.460 1.00 91.44 231 SER A C 1
ATOM 1926 O O . SER A 1 231 ? -5.885 10.195 -21.938 1.00 91.44 231 SER A O 1
ATOM 1928 N N . GLY A 1 232 ? -4.033 11.368 -21.494 1.00 91.94 232 GLY A N 1
ATOM 1929 C CA . GLY A 1 232 ? -4.479 12.577 -22.184 1.00 91.94 232 GLY A CA 1
ATOM 1930 C C . GLY A 1 232 ? -4.458 12.464 -23.712 1.00 91.94 232 GLY A C 1
ATOM 1931 O O . GLY A 1 232 ? -5.074 13.294 -24.381 1.00 91.94 232 GLY A O 1
ATOM 1932 N N . PHE A 1 233 ? -3.772 11.462 -24.270 1.00 94.38 233 PHE A N 1
ATOM 1933 C CA . PHE A 1 233 ? -3.595 11.291 -25.712 1.00 94.38 233 PHE A CA 1
ATOM 1934 C C . PHE A 1 233 ? -4.461 10.150 -26.239 1.00 94.38 233 PHE A C 1
ATOM 1936 O O . PHE A 1 233 ? -4.471 9.054 -25.683 1.00 94.38 233 PHE A O 1
ATOM 1943 N N . LYS A 1 234 ? -5.175 10.393 -27.343 1.00 92.69 234 LYS A N 1
ATOM 1944 C CA . LYS A 1 234 ? -6.018 9.369 -27.981 1.00 92.69 234 LYS A CA 1
ATOM 1945 C C . LYS A 1 234 ? -5.268 8.583 -29.043 1.00 92.69 234 LYS A C 1
ATOM 1947 O O . LYS A 1 234 ? -5.636 7.452 -29.344 1.00 92.69 234 LYS A O 1
ATOM 1952 N N . THR A 1 235 ? -4.255 9.199 -29.650 1.00 93.75 235 THR A N 1
ATOM 1953 C CA . THR A 1 235 ? -3.489 8.599 -30.745 1.00 93.75 235 THR A CA 1
ATOM 1954 C C . THR A 1 235 ? -1.990 8.731 -30.516 1.00 93.75 235 THR A C 1
ATOM 1956 O O . THR A 1 235 ? -1.519 9.699 -29.918 1.00 93.75 235 THR A O 1
ATOM 1959 N N . GLU A 1 236 ? -1.231 7.779 -31.060 1.00 91.88 236 GLU A N 1
ATOM 1960 C CA . GLU A 1 236 ? 0.234 7.816 -31.062 1.00 91.88 236 GLU A CA 1
ATOM 1961 C C . GLU A 1 236 ? 0.756 9.123 -31.675 1.00 91.88 236 GLU A C 1
ATOM 1963 O O . GLU A 1 236 ? 1.623 9.782 -31.111 1.00 91.88 236 GLU A O 1
ATOM 1968 N N . LEU A 1 237 ? 0.143 9.564 -32.780 1.00 93.00 237 LEU A N 1
ATOM 1969 C CA . LEU A 1 237 ? 0.522 10.782 -33.490 1.00 93.00 237 LEU A CA 1
ATOM 1970 C C . LEU A 1 237 ? 0.417 12.041 -32.615 1.00 93.00 237 LEU A C 1
ATOM 1972 O O . LEU A 1 237 ? 1.270 12.926 -32.708 1.00 93.00 237 LEU A O 1
ATOM 1976 N N . GLU A 1 238 ? -0.616 12.152 -31.777 1.00 95.06 238 GLU A N 1
ATOM 1977 C CA . GLU A 1 238 ? -0.763 13.277 -30.845 1.00 95.06 238 GLU A CA 1
ATOM 1978 C C . GLU A 1 238 ? 0.386 13.314 -29.832 1.00 95.06 238 GLU A C 1
ATOM 1980 O O . GLU A 1 238 ? 0.993 14.372 -29.636 1.00 95.06 238 GLU A O 1
ATOM 1985 N N . LEU A 1 239 ? 0.720 12.159 -29.247 1.00 94.31 239 LEU A N 1
ATOM 1986 C CA . LEU A 1 239 ? 1.821 12.006 -28.298 1.00 94.31 239 LEU A CA 1
ATOM 1987 C C . LEU A 1 239 ? 3.176 12.302 -28.959 1.00 94.31 239 LEU A C 1
ATOM 1989 O O . LEU A 1 239 ? 3.948 13.114 -28.447 1.00 94.31 239 LEU A O 1
ATOM 1993 N N . THR A 1 240 ? 3.440 11.727 -30.136 1.00 93.94 240 THR A N 1
ATOM 1994 C CA . THR A 1 240 ? 4.655 11.984 -30.922 1.00 93.94 240 THR A CA 1
ATOM 1995 C C . THR A 1 240 ? 4.803 13.468 -31.234 1.00 93.94 240 THR A C 1
ATOM 1997 O O . THR A 1 240 ? 5.858 14.052 -30.999 1.00 93.94 240 THR A O 1
ATOM 2000 N N . ASN A 1 241 ? 3.742 14.121 -31.713 1.00 93.25 241 ASN A N 1
ATOM 2001 C CA . ASN A 1 241 ? 3.775 15.552 -32.007 1.00 93.25 241 ASN A CA 1
ATOM 2002 C C . ASN A 1 241 ? 4.005 16.389 -30.747 1.00 93.25 241 ASN A C 1
ATOM 2004 O O . ASN A 1 241 ? 4.693 17.408 -30.798 1.00 93.25 241 ASN A O 1
ATOM 2008 N N . ARG A 1 242 ? 3.449 15.976 -29.607 1.00 93.38 242 ARG A N 1
ATOM 2009 C CA . ARG A 1 242 ? 3.652 16.662 -28.333 1.00 93.38 242 ARG A CA 1
ATOM 2010 C C . ARG A 1 242 ? 5.095 16.556 -27.832 1.00 93.38 242 ARG A C 1
ATOM 2012 O O . ARG A 1 242 ? 5.624 17.565 -27.359 1.00 93.38 242 ARG A O 1
ATOM 2019 N N . ILE A 1 243 ? 5.720 15.384 -27.959 1.00 92.75 243 ILE A N 1
ATOM 2020 C CA . ILE A 1 243 ? 7.128 15.145 -27.603 1.00 92.75 243 ILE A CA 1
ATOM 2021 C C . ILE A 1 243 ? 8.057 15.899 -28.567 1.00 92.75 243 ILE A C 1
ATOM 2023 O O . ILE A 1 243 ? 8.939 16.626 -28.113 1.00 92.75 243 ILE A O 1
ATOM 2027 N N . LYS A 1 244 ? 7.798 15.848 -29.882 1.00 91.06 244 LYS A N 1
ATOM 2028 C CA . LYS A 1 244 ? 8.518 16.647 -30.895 1.00 91.06 244 LYS A CA 1
ATOM 2029 C C . LYS A 1 244 ? 8.526 18.130 -30.552 1.00 91.06 244 LYS A C 1
ATOM 2031 O O . LYS A 1 244 ? 9.582 18.758 -30.522 1.00 91.06 244 LYS A O 1
ATOM 2036 N N . ARG A 1 245 ? 7.346 18.690 -30.257 1.00 90.69 245 ARG A N 1
ATOM 2037 C CA . ARG A 1 245 ? 7.209 20.106 -29.887 1.00 90.69 245 ARG A CA 1
ATOM 2038 C C . ARG A 1 245 ? 8.048 20.454 -28.663 1.00 90.69 245 ARG A C 1
ATOM 2040 O O . ARG A 1 245 ? 8.657 21.511 -28.675 1.00 90.69 245 ARG A O 1
ATOM 2047 N N . HIS A 1 246 ? 8.131 19.587 -27.653 1.00 91.44 246 HIS A N 1
ATOM 2048 C CA . HIS A 1 246 ? 8.952 19.841 -26.460 1.00 91.44 246 HIS A CA 1
ATOM 2049 C C . HIS A 1 246 ? 10.434 20.037 -26.799 1.00 91.44 246 HIS A C 1
ATOM 2051 O O . HIS A 1 246 ? 11.033 21.029 -26.382 1.00 91.44 246 HIS A O 1
ATOM 2057 N N . TYR A 1 247 ? 11.010 19.132 -27.597 1.00 88.25 247 TYR A N 1
ATOM 2058 C CA . TYR A 1 247 ? 12.428 19.181 -27.972 1.00 88.25 247 TYR A CA 1
ATOM 2059 C C . TYR A 1 247 ? 12.752 20.259 -29.023 1.00 88.25 247 TYR A C 1
ATOM 2061 O O . TYR A 1 247 ? 13.870 20.785 -29.064 1.00 88.25 247 TYR A O 1
ATOM 2069 N N . GLN A 1 248 ? 11.787 20.609 -29.876 1.00 85.12 248 GLN A N 1
ATOM 2070 C CA . GLN A 1 248 ? 11.988 21.558 -30.976 1.00 85.12 248 GLN A CA 1
ATOM 2071 C C . GLN A 1 248 ? 11.629 23.007 -30.613 1.00 85.12 248 GLN A C 1
ATOM 2073 O O . GLN A 1 248 ? 12.250 23.928 -31.145 1.00 85.12 248 GLN A O 1
ATOM 2078 N N . ALA A 1 249 ? 10.652 23.236 -29.730 1.00 78.25 249 ALA A N 1
ATOM 2079 C CA . ALA A 1 249 ? 10.148 24.575 -29.437 1.00 78.25 249 ALA A CA 1
ATOM 2080 C C . ALA A 1 249 ? 11.161 25.452 -28.687 1.00 78.25 249 ALA A C 1
ATOM 2082 O O . ALA A 1 249 ? 11.923 24.990 -27.841 1.00 78.25 249 ALA A O 1
ATOM 2083 N N . SER A 1 250 ? 11.104 26.761 -28.940 1.00 76.75 250 SER A N 1
ATOM 2084 C CA . SER A 1 250 ? 11.848 27.799 -28.208 1.00 76.75 250 SER A CA 1
ATOM 2085 C C . SER A 1 250 ? 11.109 28.253 -26.939 1.00 76.75 250 SER A C 1
ATOM 2087 O O . SER A 1 250 ? 11.029 29.443 -26.650 1.00 76.75 250 SER A O 1
ATOM 2089 N N . THR A 1 251 ? 10.497 27.325 -26.204 1.00 81.62 251 THR A N 1
ATOM 2090 C CA . THR A 1 251 ? 9.782 27.624 -24.948 1.00 81.62 251 THR A CA 1
ATOM 2091 C C . THR A 1 251 ? 10.745 27.665 -23.763 1.00 81.62 251 THR A C 1
ATOM 2093 O O . THR A 1 251 ? 11.763 26.988 -23.791 1.00 81.62 251 THR A O 1
ATOM 2096 N N . ASN A 1 252 ? 10.408 28.356 -22.671 1.00 86.44 252 ASN A N 1
ATOM 2097 C CA . ASN A 1 252 ? 11.220 28.323 -21.438 1.00 86.44 252 ASN A CA 1
ATOM 2098 C C . ASN A 1 252 ? 11.138 26.973 -20.676 1.00 86.44 252 ASN A C 1
ATOM 2100 O O . ASN A 1 252 ? 11.848 26.738 -19.702 1.00 86.44 252 ASN A O 1
ATOM 2104 N N . ILE A 1 253 ? 10.265 26.067 -21.121 1.00 89.50 253 ILE A N 1
ATOM 2105 C CA . ILE A 1 253 ? 10.097 24.733 -20.544 1.00 89.50 253 ILE A CA 1
ATOM 2106 C C . ILE A 1 253 ? 11.302 23.879 -20.936 1.00 89.50 253 ILE A C 1
ATOM 2108 O O . ILE A 1 253 ? 11.548 23.661 -22.123 1.00 89.50 253 ILE A O 1
ATOM 2112 N N . ARG A 1 254 ? 12.052 23.410 -19.940 1.00 90.50 254 ARG A N 1
ATOM 2113 C CA . ARG A 1 254 ? 13.245 22.570 -20.110 1.00 90.50 254 ARG A CA 1
ATOM 2114 C C . ARG A 1 254 ? 12.972 21.105 -19.769 1.00 90.50 254 ARG A C 1
ATOM 2116 O O . ARG A 1 254 ? 13.573 20.222 -20.373 1.00 90.50 254 ARG A O 1
ATOM 2123 N N . LEU A 1 255 ? 12.041 20.828 -18.857 1.00 92.50 255 LEU A N 1
ATOM 2124 C CA . LEU A 1 255 ? 11.728 19.471 -18.410 1.00 92.50 255 LEU A CA 1
ATOM 2125 C C . LEU A 1 255 ? 10.253 19.133 -18.645 1.00 92.50 255 LEU A C 1
ATOM 2127 O O . LEU A 1 255 ? 9.372 19.885 -18.236 1.00 92.50 255 LEU A O 1
ATOM 2131 N N . LEU A 1 256 ? 9.998 17.990 -19.280 1.00 94.44 256 LEU A N 1
ATOM 2132 C CA . LEU A 1 256 ? 8.660 17.427 -19.455 1.00 94.44 256 LEU A CA 1
ATOM 2133 C C . LEU A 1 256 ? 8.476 16.223 -18.529 1.00 94.44 256 LEU A C 1
ATOM 2135 O O . LEU A 1 256 ? 9.213 15.247 -18.638 1.00 94.44 256 LEU A O 1
ATOM 2139 N N . LEU A 1 257 ? 7.486 16.269 -17.647 1.00 96.44 257 LEU A N 1
ATOM 2140 C CA . LEU A 1 257 ? 7.091 15.156 -16.793 1.00 96.44 257 LEU A CA 1
ATOM 2141 C C . LEU A 1 257 ? 5.937 14.409 -17.457 1.00 96.44 257 LEU A C 1
ATOM 2143 O O . LEU A 1 257 ? 4.881 14.990 -17.706 1.00 96.44 257 LEU A O 1
ATOM 2147 N N . ILE A 1 258 ? 6.129 13.126 -17.741 1.00 96.25 258 ILE A N 1
ATOM 2148 C CA . ILE A 1 258 ? 5.108 12.260 -18.328 1.00 96.25 258 ILE A CA 1
ATOM 2149 C C . ILE A 1 258 ? 4.637 11.299 -17.248 1.00 96.25 258 ILE A C 1
ATOM 2151 O O . ILE A 1 258 ? 5.351 10.368 -16.877 1.00 96.25 258 ILE A O 1
ATOM 2155 N N . ARG A 1 259 ? 3.428 11.527 -16.741 1.00 96.75 259 ARG A N 1
ATOM 2156 C CA . ARG A 1 259 ? 2.792 10.619 -15.793 1.00 96.75 259 ARG A CA 1
ATOM 2157 C C . ARG A 1 259 ? 2.176 9.437 -16.520 1.00 96.75 259 ARG A C 1
ATOM 2159 O O . ARG A 1 259 ? 1.460 9.625 -17.510 1.00 96.75 259 ARG A O 1
ATOM 2166 N N . VAL A 1 260 ? 2.397 8.253 -15.972 1.00 95.69 260 VAL A N 1
ATOM 2167 C CA . VAL A 1 260 ? 1.883 6.989 -16.486 1.00 95.69 260 VAL A CA 1
ATOM 2168 C C . VAL A 1 260 ? 1.246 6.220 -15.333 1.00 95.69 260 VAL A C 1
ATOM 2170 O O . VAL A 1 260 ? 1.895 5.978 -14.315 1.00 95.69 260 VAL A O 1
ATOM 2173 N N . ASP A 1 261 ? -0.018 5.838 -15.481 1.00 95.00 261 ASP A N 1
ATOM 2174 C CA . ASP A 1 261 ? -0.651 4.851 -14.607 1.00 95.00 261 ASP A CA 1
ATOM 2175 C C . ASP A 1 261 ? -0.110 3.475 -14.994 1.00 95.00 261 ASP A C 1
ATOM 2177 O O . ASP A 1 261 ? -0.533 2.879 -15.985 1.00 95.00 261 ASP A O 1
ATOM 2181 N N . TYR A 1 262 ? 0.872 2.993 -14.232 1.00 93.38 262 TYR A N 1
ATOM 2182 C CA . TYR A 1 262 ? 1.658 1.820 -14.604 1.00 93.38 262 TYR A CA 1
ATOM 2183 C C . TYR A 1 262 ? 0.789 0.586 -14.841 1.00 93.38 262 TYR A C 1
ATOM 2185 O O . TYR A 1 262 ? 1.063 -0.191 -15.749 1.00 93.38 262 TYR A O 1
ATOM 2193 N N . HIS A 1 263 ? -0.276 0.429 -14.054 1.00 92.00 263 HIS A N 1
ATOM 2194 C CA . HIS A 1 263 ? -1.111 -0.766 -14.084 1.00 92.00 263 HIS A CA 1
ATOM 2195 C C . HIS A 1 263 ? -2.157 -0.727 -15.193 1.00 92.00 263 HIS A C 1
ATOM 2197 O O . HIS A 1 263 ? -2.403 -1.738 -15.847 1.00 92.00 263 HIS A O 1
ATOM 2203 N N . ASN A 1 264 ? -2.759 0.438 -15.434 1.00 92.25 264 ASN A N 1
ATOM 2204 C CA . ASN A 1 264 ? -3.807 0.580 -16.447 1.00 92.25 264 ASN A CA 1
ATOM 2205 C C . ASN A 1 264 ? -3.252 0.871 -17.850 1.00 92.25 264 ASN A C 1
ATOM 2207 O O . ASN A 1 264 ? -3.885 0.531 -18.848 1.00 92.25 264 ASN A O 1
ATOM 2211 N N . GLU A 1 265 ? -2.077 1.494 -17.944 1.00 92.25 265 GLU A N 1
ATOM 2212 C CA . GLU A 1 265 ? -1.479 1.951 -19.204 1.00 92.25 265 GLU A CA 1
ATOM 2213 C C . GLU A 1 265 ? -0.251 1.114 -19.612 1.00 92.25 265 GLU A C 1
ATOM 2215 O O . GLU A 1 265 ? 0.434 1.467 -20.574 1.00 92.25 265 GLU A O 1
ATOM 2220 N N . HIS A 1 266 ? 0.009 -0.014 -18.935 1.00 90.12 266 HIS A N 1
ATOM 2221 C CA . HIS A 1 266 ? 1.194 -0.860 -19.134 1.00 90.12 266 HIS A CA 1
ATOM 2222 C C . HIS A 1 266 ? 1.472 -1.189 -20.611 1.00 90.12 266 HIS A C 1
ATOM 2224 O O . HIS A 1 266 ? 2.583 -1.012 -21.111 1.00 90.12 266 HIS A O 1
ATOM 2230 N N . GLN A 1 267 ? 0.428 -1.578 -21.349 1.00 89.19 267 GLN A N 1
ATOM 2231 C CA . GLN A 1 267 ? 0.509 -1.934 -22.772 1.00 89.19 267 GLN A CA 1
ATOM 2232 C C . GLN A 1 267 ? 1.052 -0.807 -23.673 1.00 89.19 267 GLN A C 1
ATOM 2234 O O . GLN A 1 267 ? 1.551 -1.067 -24.768 1.00 89.19 267 GLN A O 1
ATOM 2239 N N . HIS A 1 268 ? 0.959 0.453 -23.237 1.00 91.31 268 HIS A N 1
ATOM 2240 C CA . HIS A 1 268 ? 1.398 1.617 -24.003 1.00 91.31 268 HIS A CA 1
ATOM 2241 C C . HIS A 1 268 ? 2.845 2.024 -23.699 1.00 91.31 268 HIS A C 1
ATOM 2243 O O . HIS A 1 268 ? 3.421 2.804 -24.461 1.00 91.31 268 HIS A O 1
ATOM 2249 N N . ILE A 1 269 ? 3.466 1.482 -22.643 1.00 91.38 269 ILE A N 1
ATOM 2250 C CA . ILE A 1 269 ? 4.812 1.878 -22.203 1.00 91.38 269 ILE A CA 1
ATOM 2251 C C . ILE A 1 269 ? 5.861 1.593 -23.285 1.00 91.38 269 ILE A C 1
ATOM 2253 O O . ILE A 1 269 ? 6.718 2.438 -23.544 1.00 91.38 269 ILE A O 1
ATOM 2257 N N . LEU A 1 270 ? 5.764 0.459 -23.987 1.00 88.44 270 LEU A N 1
ATOM 2258 C CA . LEU A 1 270 ? 6.676 0.132 -25.091 1.00 88.44 270 LEU A CA 1
ATOM 2259 C C . LEU A 1 270 ? 6.549 1.112 -26.266 1.00 88.44 270 LEU A C 1
ATOM 2261 O O . LEU A 1 270 ? 7.557 1.511 -26.850 1.00 88.44 270 LEU A O 1
ATOM 2265 N N . SER A 1 271 ? 5.324 1.547 -26.580 1.00 90.25 271 SER A N 1
ATOM 2266 C CA . SER A 1 271 ? 5.086 2.555 -27.623 1.00 90.25 271 SER A CA 1
ATOM 2267 C C . SER A 1 271 ? 5.656 3.911 -27.203 1.00 90.25 271 SER A C 1
ATOM 2269 O O . SER A 1 271 ? 6.370 4.550 -27.972 1.00 90.25 271 SER A O 1
ATOM 2271 N N . LEU A 1 272 ? 5.426 4.316 -25.950 1.00 92.25 272 LEU A N 1
ATOM 2272 C CA . LEU A 1 272 ? 6.005 5.530 -25.375 1.00 92.25 272 LEU A CA 1
ATOM 2273 C C . LEU A 1 272 ? 7.539 5.497 -25.412 1.00 92.25 272 LEU A C 1
ATOM 2275 O O . LEU A 1 272 ? 8.155 6.468 -25.847 1.00 92.25 272 LEU A O 1
ATOM 2279 N N . LYS A 1 273 ? 8.157 4.376 -25.021 1.00 90.94 273 LYS A N 1
ATOM 2280 C CA . LYS A 1 273 ? 9.609 4.167 -25.097 1.00 90.94 273 LYS A CA 1
ATOM 2281 C C . LYS A 1 273 ? 10.120 4.345 -26.524 1.00 90.94 273 LYS A C 1
ATOM 2283 O O . LYS A 1 273 ? 11.081 5.078 -26.733 1.00 90.94 273 LYS A O 1
ATOM 2288 N N . HIS A 1 274 ? 9.470 3.715 -27.501 1.00 89.19 274 HIS A N 1
ATOM 2289 C CA . HIS A 1 274 ? 9.848 3.830 -28.909 1.00 89.19 274 HIS A CA 1
ATOM 2290 C C . HIS A 1 274 ? 9.781 5.281 -29.410 1.00 89.19 274 HIS A C 1
ATOM 2292 O O . HIS A 1 274 ? 10.724 5.762 -30.037 1.00 89.19 274 HIS A O 1
ATOM 2298 N N . ILE A 1 275 ? 8.710 6.010 -29.081 1.00 91.31 275 ILE A N 1
ATOM 2299 C CA . ILE A 1 275 ? 8.565 7.424 -29.454 1.00 91.31 275 ILE A CA 1
ATOM 2300 C C . ILE A 1 275 ? 9.651 8.272 -28.793 1.00 91.31 275 ILE A C 1
ATOM 2302 O O . ILE A 1 275 ? 10.279 9.083 -29.466 1.00 91.31 275 ILE A O 1
ATOM 2306 N N . LEU A 1 276 ? 9.895 8.087 -27.493 1.00 89.81 276 LEU A N 1
ATOM 2307 C CA . LEU A 1 276 ? 10.914 8.846 -26.772 1.00 89.81 276 LEU A CA 1
ATOM 2308 C C . LEU A 1 276 ? 12.305 8.616 -27.357 1.00 89.81 276 LEU A C 1
ATOM 2310 O O . LEU A 1 276 ? 13.019 9.587 -27.558 1.00 89.81 276 LEU A O 1
ATOM 2314 N N . LEU A 1 277 ? 12.674 7.373 -27.676 1.00 86.25 277 LEU A N 1
ATOM 2315 C CA . LEU A 1 277 ? 13.985 7.062 -28.252 1.00 86.25 277 LEU A CA 1
ATOM 2316 C C . LEU A 1 277 ? 14.163 7.629 -29.667 1.00 86.25 277 LEU A C 1
ATOM 2318 O O . LEU A 1 277 ? 15.252 8.088 -29.997 1.00 86.25 277 LEU A O 1
ATOM 2322 N N . ASN A 1 278 ? 13.109 7.630 -30.487 1.00 86.44 278 ASN A N 1
ATOM 2323 C CA . ASN A 1 278 ? 13.182 8.127 -31.864 1.00 86.44 278 ASN A CA 1
ATOM 2324 C C . ASN A 1 278 ? 13.130 9.654 -31.961 1.00 86.44 278 ASN A C 1
ATOM 2326 O O . ASN A 1 278 ? 13.747 10.239 -32.846 1.00 86.44 278 ASN A O 1
ATOM 2330 N N . GLU A 1 279 ? 12.362 10.296 -31.081 1.00 84.12 279 GLU A N 1
ATOM 2331 C CA . GLU A 1 279 ? 12.153 11.746 -31.101 1.00 84.12 279 GLU A CA 1
ATOM 2332 C C . GLU A 1 279 ? 13.114 12.507 -30.191 1.00 84.12 279 GLU A C 1
ATOM 2334 O O . GLU A 1 279 ? 13.122 13.741 -30.197 1.00 84.12 279 GLU A O 1
ATOM 2339 N N . HIS A 1 280 ? 13.932 11.795 -29.412 1.00 73.44 280 HIS A N 1
ATOM 2340 C CA . HIS A 1 280 ? 14.999 12.410 -28.644 1.00 73.44 280 HIS A CA 1
ATOM 2341 C C . HIS A 1 280 ? 16.009 13.052 -29.596 1.00 73.44 280 HIS A C 1
ATOM 2343 O O . HIS A 1 280 ? 16.786 12.388 -30.280 1.00 73.44 280 HIS A O 1
ATOM 2349 N N . VAL A 1 281 ? 15.997 14.380 -29.639 1.00 66.62 281 VAL A N 1
ATOM 2350 C CA . VAL A 1 281 ? 17.039 15.159 -30.304 1.00 66.62 281 VAL A CA 1
ATOM 2351 C C . VAL A 1 281 ? 18.186 15.308 -29.308 1.00 66.62 281 VAL A C 1
ATOM 2353 O O . VAL A 1 281 ? 17.914 15.583 -28.142 1.00 66.62 281 VAL A O 1
ATOM 2356 N N . ASN A 1 282 ? 19.445 15.199 -29.756 1.00 63.06 282 ASN A N 1
ATOM 2357 C CA . ASN A 1 282 ? 20.667 15.473 -28.971 1.00 63.06 282 ASN A CA 1
ATOM 2358 C C . ASN A 1 282 ? 20.787 16.963 -28.555 1.00 63.06 282 ASN A C 1
ATOM 2360 O O . ASN A 1 282 ? 21.799 17.622 -28.795 1.00 63.06 282 ASN A O 1
ATOM 2364 N N . ARG A 1 283 ? 19.718 17.542 -28.008 1.00 64.81 283 ARG A N 1
ATOM 2365 C CA . ARG A 1 283 ? 19.668 18.865 -27.401 1.00 64.81 283 ARG A CA 1
ATOM 2366 C C . ARG A 1 283 ? 19.760 18.671 -25.901 1.00 64.81 283 ARG A C 1
ATOM 2368 O O . ARG A 1 283 ? 18.795 18.276 -25.257 1.00 64.81 283 ARG A O 1
ATOM 2375 N N . ASN A 1 284 ? 20.934 18.956 -25.361 1.00 67.62 284 ASN A N 1
ATOM 2376 C CA . ASN A 1 284 ? 21.226 18.684 -23.959 1.00 67.62 284 ASN A CA 1
ATOM 2377 C C . ASN A 1 284 ? 20.475 19.640 -23.003 1.00 67.62 284 ASN A C 1
ATOM 2379 O O . ASN A 1 284 ? 20.355 19.374 -21.813 1.00 67.62 284 ASN A O 1
ATOM 2383 N N . ASP A 1 285 ? 19.905 20.746 -23.490 1.00 79.62 285 ASP A N 1
ATOM 2384 C CA . ASP A 1 285 ? 19.204 21.728 -22.653 1.00 79.62 285 ASP A CA 1
ATOM 2385 C C . ASP A 1 285 ? 17.793 21.293 -22.211 1.00 79.62 285 ASP A C 1
ATOM 2387 O O . ASP A 1 285 ? 17.210 21.944 -21.332 1.00 79.62 285 ASP A O 1
ATOM 2391 N N . ARG A 1 286 ? 17.251 20.209 -22.794 1.00 87.31 286 ARG A N 1
ATOM 2392 C CA . ARG A 1 286 ? 15.884 19.717 -22.562 1.00 87.31 286 ARG A CA 1
ATOM 2393 C C . ARG A 1 286 ? 15.843 18.223 -22.277 1.00 87.31 286 ARG A C 1
ATOM 2395 O O . ARG A 1 286 ? 16.501 17.438 -22.946 1.00 87.31 286 ARG A O 1
ATOM 2402 N N . GLY A 1 287 ? 14.973 17.817 -21.356 1.00 89.00 287 GLY A N 1
ATOM 2403 C CA . GLY A 1 287 ? 14.770 16.407 -21.020 1.00 89.00 287 GLY A CA 1
ATOM 2404 C C . GLY A 1 287 ? 13.310 16.047 -20.777 1.00 89.00 287 GLY A C 1
ATOM 2405 O O . GLY A 1 287 ? 12.441 16.919 -20.678 1.00 89.00 287 GLY A O 1
ATOM 2406 N N . ALA A 1 288 ? 13.054 14.744 -20.691 1.00 92.00 288 ALA A N 1
ATOM 2407 C CA . ALA A 1 288 ? 11.762 14.182 -20.330 1.00 92.00 288 ALA A CA 1
ATOM 2408 C C . ALA A 1 288 ? 11.951 13.147 -19.219 1.00 92.00 288 ALA A C 1
ATOM 2410 O O . ALA A 1 288 ? 12.870 12.327 -19.288 1.00 92.00 288 ALA A O 1
ATOM 2411 N N . TRP A 1 289 ? 11.104 13.200 -18.195 1.00 94.31 289 TRP A N 1
ATOM 2412 C CA . TRP A 1 289 ? 11.061 12.223 -17.110 1.00 94.31 289 TRP A CA 1
ATOM 2413 C C . TRP A 1 289 ? 9.766 11.432 -17.172 1.00 94.31 289 TRP A C 1
ATOM 2415 O O . TRP A 1 289 ? 8.705 11.977 -17.478 1.00 94.31 289 TRP A O 1
ATOM 2425 N N . LEU A 1 290 ? 9.863 10.150 -16.847 1.00 95.69 290 LEU A N 1
ATOM 2426 C CA . LEU A 1 290 ? 8.725 9.253 -16.727 1.00 95.69 290 LEU A CA 1
ATOM 2427 C C . LEU A 1 290 ? 8.379 9.096 -15.253 1.00 95.69 290 LEU A C 1
ATOM 2429 O O . LEU A 1 290 ? 9.258 8.794 -14.452 1.00 95.69 290 LEU A O 1
ATOM 2433 N N . ILE A 1 291 ? 7.113 9.299 -14.901 1.00 96.94 291 ILE A N 1
ATOM 2434 C CA . ILE A 1 291 ? 6.604 9.107 -13.543 1.00 96.94 291 ILE A CA 1
ATOM 2435 C C . ILE A 1 291 ? 5.594 7.964 -13.582 1.00 96.94 291 ILE A C 1
ATOM 2437 O O . ILE A 1 291 ? 4.460 8.146 -14.029 1.00 96.94 291 ILE A O 1
ATOM 2441 N N . PHE A 1 292 ? 6.011 6.788 -13.126 1.00 95.88 292 PHE A N 1
ATOM 2442 C CA . PHE A 1 292 ? 5.164 5.612 -12.997 1.00 95.88 292 PHE A CA 1
ATOM 2443 C C . PHE A 1 292 ? 4.421 5.646 -11.664 1.00 95.88 292 PHE A C 1
ATOM 2445 O O . PHE A 1 292 ? 5.008 5.497 -10.592 1.00 95.88 292 PHE A O 1
ATOM 2452 N N . HIS A 1 293 ? 3.107 5.831 -11.750 1.00 95.94 293 HIS A N 1
ATOM 2453 C CA . HIS A 1 293 ? 2.194 5.733 -10.621 1.00 95.94 293 HIS A CA 1
ATOM 2454 C C . HIS A 1 293 ? 1.837 4.266 -10.394 1.00 95.94 293 HIS A C 1
ATOM 2456 O O . HIS A 1 293 ? 1.119 3.654 -11.187 1.00 95.94 293 HIS A O 1
ATOM 2462 N N . LEU A 1 294 ? 2.372 3.713 -9.312 1.00 95.31 294 LEU A N 1
ATOM 2463 C CA . LEU A 1 294 ? 2.227 2.327 -8.906 1.00 95.31 294 LEU A CA 1
ATOM 2464 C C . LEU A 1 294 ? 1.071 2.159 -7.917 1.00 95.31 294 LEU A C 1
ATOM 2466 O O . LEU A 1 294 ? 0.699 3.064 -7.174 1.00 95.31 294 LEU A O 1
ATOM 2470 N N . GLN A 1 295 ? 0.543 0.941 -7.871 1.00 94.69 295 GLN A N 1
ATOM 2471 C CA . GLN A 1 295 ? -0.322 0.451 -6.800 1.00 94.69 295 GLN A CA 1
ATOM 2472 C C . GLN A 1 295 ? 0.316 -0.799 -6.199 1.00 94.69 295 GLN A C 1
ATOM 2474 O O . GLN A 1 295 ? 0.490 -1.797 -6.902 1.00 94.69 295 GLN A O 1
ATOM 2479 N N . ARG A 1 296 ? 0.665 -0.732 -4.913 1.00 93.38 296 ARG A N 1
ATOM 2480 C CA . ARG A 1 296 ? 1.358 -1.775 -4.146 1.00 93.38 296 ARG A CA 1
ATOM 2481 C C . ARG A 1 296 ? 0.666 -3.136 -4.246 1.00 93.38 296 ARG A C 1
ATOM 2483 O O . ARG A 1 296 ? 1.324 -4.135 -4.501 1.00 93.38 296 ARG A O 1
ATOM 2490 N N . ASN A 1 297 ? -0.660 -3.168 -4.118 1.00 92.69 297 ASN A N 1
ATOM 2491 C CA . ASN A 1 297 ? -1.489 -4.378 -4.196 1.00 92.69 297 ASN A CA 1
ATOM 2492 C C . ASN A 1 297 ? -1.613 -5.005 -5.600 1.00 92.69 297 ASN A C 1
ATOM 2494 O O . ASN A 1 297 ? -2.179 -6.092 -5.730 1.00 92.69 297 ASN A O 1
ATOM 2498 N N . LEU A 1 298 ? -1.143 -4.331 -6.654 1.00 93.25 298 LEU A N 1
ATOM 2499 C CA . LEU A 1 298 ? -1.213 -4.819 -8.037 1.00 93.25 298 LEU A CA 1
ATOM 2500 C C . LEU A 1 298 ? 0.159 -5.162 -8.628 1.00 93.25 298 LEU A C 1
ATOM 2502 O O . LEU A 1 298 ? 0.211 -5.667 -9.746 1.00 93.25 298 LEU A O 1
ATOM 2506 N N . LEU A 1 299 ? 1.258 -4.931 -7.899 1.00 90.62 299 LEU A N 1
ATOM 2507 C CA . LEU A 1 299 ? 2.616 -5.185 -8.400 1.00 90.62 299 LEU A CA 1
ATOM 2508 C C . LEU A 1 299 ? 2.842 -6.648 -8.805 1.00 90.62 299 LEU A C 1
ATOM 2510 O O . LEU A 1 299 ? 3.682 -6.913 -9.645 1.00 90.62 299 LEU A O 1
ATOM 2514 N N . ASN A 1 300 ? 2.064 -7.592 -8.269 1.00 86.75 300 ASN A N 1
ATOM 2515 C CA . ASN A 1 300 ? 2.126 -9.015 -8.622 1.00 86.75 300 ASN A CA 1
ATOM 2516 C C . ASN A 1 300 ? 1.316 -9.442 -9.837 1.00 86.75 300 ASN A C 1
ATOM 2518 O O . ASN A 1 300 ? 1.287 -10.631 -10.145 1.00 86.75 300 ASN A O 1
ATOM 2522 N N . LYS A 1 301 ? 0.634 -8.510 -10.497 1.00 86.88 301 LYS A N 1
ATOM 2523 C CA . LYS A 1 301 ? -0.200 -8.818 -11.660 1.00 86.88 301 LYS A CA 1
ATOM 2524 C C . LYS A 1 301 ? 0.487 -8.520 -12.984 1.00 86.88 301 LYS A C 1
ATOM 2526 O O . LYS A 1 301 ? -0.064 -8.882 -14.020 1.00 86.88 301 LYS A O 1
ATOM 2531 N N . ILE A 1 302 ? 1.620 -7.825 -12.953 1.00 83.75 302 ILE A N 1
ATOM 2532 C CA . ILE A 1 302 ? 2.294 -7.304 -14.135 1.00 83.75 302 ILE A CA 1
ATOM 2533 C C . ILE A 1 302 ? 3.785 -7.570 -13.988 1.00 83.75 302 ILE A C 1
ATOM 2535 O O . ILE A 1 302 ? 4.384 -7.167 -12.993 1.00 83.75 302 ILE A O 1
ATOM 2539 N N . ASP A 1 303 ? 4.366 -8.221 -14.990 1.00 80.12 303 ASP A N 1
ATOM 2540 C CA . ASP A 1 303 ? 5.811 -8.376 -15.091 1.00 80.12 303 ASP A CA 1
ATOM 2541 C C . ASP A 1 303 ? 6.432 -7.050 -15.534 1.00 80.12 303 ASP A C 1
ATOM 2543 O O . ASP A 1 303 ? 5.925 -6.367 -16.432 1.00 80.12 303 ASP A O 1
ATOM 2547 N N . ASN A 1 304 ? 7.527 -6.648 -14.888 1.00 78.75 304 ASN A N 1
ATOM 2548 C CA . ASN A 1 304 ? 8.154 -5.384 -15.228 1.00 78.75 304 ASN A CA 1
ATOM 2549 C C . ASN A 1 304 ? 9.067 -5.486 -16.455 1.00 78.75 304 ASN A C 1
ATOM 2551 O O . ASN A 1 304 ? 10.288 -5.603 -16.347 1.00 78.75 304 ASN A O 1
ATOM 2555 N N . ASP A 1 305 ? 8.468 -5.334 -17.631 1.00 71.00 305 ASP A N 1
ATOM 2556 C CA . ASP A 1 305 ? 9.180 -5.315 -18.916 1.00 71.00 305 ASP A CA 1
ATOM 2557 C C . ASP A 1 305 ? 9.728 -3.916 -19.279 1.00 71.00 305 ASP A C 1
ATOM 2559 O O . ASP A 1 305 ? 10.190 -3.653 -20.399 1.00 71.00 305 ASP A O 1
ATOM 2563 N N . VAL A 1 306 ? 9.664 -2.967 -18.340 1.00 68.69 306 VAL A N 1
ATOM 2564 C CA . VAL A 1 306 ? 10.001 -1.562 -18.570 1.00 68.69 306 VAL A CA 1
ATOM 2565 C C . VAL A 1 306 ? 11.501 -1.321 -18.416 1.00 68.69 306 VAL A C 1
ATOM 2567 O O . VAL A 1 306 ? 11.996 -0.851 -17.397 1.00 68.69 306 VAL A O 1
ATOM 2570 N N . LEU A 1 307 ? 12.237 -1.610 -19.486 1.00 73.19 307 LEU A N 1
ATOM 2571 C CA . LEU A 1 307 ? 13.688 -1.427 -19.541 1.00 73.19 307 LEU A CA 1
ATOM 2572 C C . LEU A 1 307 ? 14.042 -0.086 -20.202 1.00 73.19 307 LEU A C 1
ATOM 2574 O O . LEU A 1 307 ? 14.001 0.027 -21.427 1.00 73.19 307 LEU A O 1
ATOM 2578 N N . PHE A 1 308 ? 14.394 0.943 -19.430 1.00 80.94 308 PHE A N 1
ATOM 2579 C CA . PHE A 1 308 ? 14.960 2.193 -19.963 1.00 80.94 308 PHE A CA 1
ATOM 2580 C C . PHE A 1 308 ? 16.469 2.236 -19.728 1.00 80.94 308 PHE A C 1
ATOM 2582 O O . PHE A 1 308 ? 16.949 2.793 -18.743 1.00 80.94 308 PHE A O 1
ATOM 2589 N N . ASN A 1 309 ? 17.222 1.643 -20.653 1.00 74.88 309 ASN A N 1
ATOM 2590 C CA . ASN A 1 309 ? 18.674 1.558 -20.537 1.00 74.88 309 ASN A CA 1
ATOM 2591 C C . ASN A 1 309 ? 19.292 2.960 -20.418 1.00 74.88 309 ASN A C 1
ATOM 2593 O O . ASN A 1 309 ? 18.932 3.874 -21.165 1.00 74.88 309 ASN A O 1
ATOM 2597 N N . LYS A 1 310 ? 20.258 3.110 -19.509 1.00 81.69 310 LYS A N 1
ATOM 2598 C CA . LYS A 1 310 ? 20.994 4.346 -19.182 1.00 81.69 310 LYS A CA 1
ATOM 2599 C C . LYS A 1 310 ? 20.161 5.446 -18.520 1.00 81.69 310 LYS A C 1
ATOM 2601 O O . LYS A 1 310 ? 20.700 6.520 -18.252 1.00 81.69 310 LYS A O 1
ATOM 2606 N N . TRP A 1 311 ? 18.884 5.204 -18.224 1.00 88.75 311 TRP A N 1
ATOM 2607 C CA . TRP A 1 311 ? 18.060 6.154 -17.482 1.00 88.75 311 TRP A CA 1
ATOM 2608 C C . TRP A 1 311 ? 18.133 5.801 -15.992 1.00 88.75 311 TRP A C 1
ATOM 2610 O O . TRP A 1 311 ? 17.752 4.691 -15.608 1.00 88.75 311 TRP A O 1
ATOM 2620 N N . PRO A 1 312 ? 18.627 6.699 -15.120 1.00 90.12 312 PRO A N 1
ATOM 2621 C CA . PRO A 1 312 ? 18.534 6.473 -13.687 1.00 90.12 312 PRO A CA 1
ATOM 2622 C C . PRO A 1 312 ? 17.067 6.301 -13.279 1.00 90.12 312 PRO A C 1
ATOM 2624 O O . PRO A 1 312 ? 16.180 6.981 -13.799 1.00 90.12 312 PRO A O 1
ATOM 2627 N N . SER A 1 313 ? 16.842 5.378 -12.350 1.00 92.81 313 SER A N 1
ATOM 2628 C CA . SER A 1 313 ? 15.530 5.068 -11.794 1.00 92.81 313 SER A CA 1
ATOM 2629 C C . SER A 1 313 ? 15.561 5.292 -10.289 1.00 92.81 313 SER A C 1
ATOM 2631 O O . SER A 1 313 ? 16.535 4.908 -9.640 1.00 92.81 313 SER A O 1
ATOM 2633 N N . ASP A 1 314 ? 14.522 5.922 -9.749 1.00 94.81 314 ASP A N 1
ATOM 2634 C CA . ASP A 1 314 ? 14.382 6.179 -8.315 1.00 94.81 314 ASP A CA 1
ATOM 2635 C C . ASP A 1 314 ? 12.955 5.874 -7.856 1.00 94.81 314 ASP A C 1
ATOM 2637 O O . ASP A 1 314 ? 11.989 6.204 -8.548 1.00 94.81 314 ASP A O 1
ATOM 2641 N N . MET A 1 315 ? 12.823 5.278 -6.674 1.00 94.50 315 MET A N 1
ATOM 2642 C CA . MET A 1 315 ? 11.547 5.130 -5.982 1.00 94.50 315 MET A CA 1
ATOM 2643 C C . MET A 1 315 ? 11.347 6.307 -5.025 1.00 94.50 315 MET A C 1
ATOM 2645 O O . MET A 1 315 ? 12.209 6.597 -4.200 1.00 94.50 315 MET A O 1
ATOM 2649 N N . ILE A 1 316 ? 10.208 6.986 -5.142 1.00 94.25 316 ILE A N 1
ATOM 2650 C CA . ILE A 1 316 ? 9.779 8.064 -4.248 1.00 94.25 316 ILE A CA 1
ATOM 2651 C C . ILE A 1 316 ? 8.319 7.805 -3.880 1.00 94.25 316 ILE A C 1
ATOM 2653 O O . ILE A 1 316 ? 7.418 8.072 -4.676 1.00 94.25 316 ILE A O 1
ATOM 2657 N N . ASP A 1 317 ? 8.078 7.288 -2.674 1.00 90.44 317 ASP A N 1
ATOM 2658 C CA . ASP A 1 317 ? 6.744 6.874 -2.211 1.00 90.44 317 ASP A CA 1
ATOM 2659 C C . ASP A 1 317 ? 5.680 7.968 -2.403 1.00 90.44 317 ASP A C 1
ATOM 2661 O O . ASP A 1 317 ? 4.668 7.721 -3.064 1.00 90.44 317 ASP A O 1
ATOM 2665 N N . ASP A 1 318 ? 5.945 9.183 -1.913 1.00 91.06 318 ASP A N 1
ATOM 2666 C CA . ASP A 1 318 ? 5.094 10.367 -2.076 1.00 91.06 318 ASP A CA 1
ATOM 2667 C C . ASP A 1 318 ? 5.891 11.517 -2.719 1.00 91.06 318 ASP A C 1
ATOM 2669 O O . ASP A 1 318 ? 6.919 11.961 -2.207 1.00 91.06 318 ASP A O 1
ATOM 2673 N N . LEU A 1 319 ? 5.419 12.015 -3.864 1.00 92.81 319 LEU A N 1
ATOM 2674 C CA . LEU A 1 319 ? 6.068 13.103 -4.605 1.00 92.81 319 LEU A CA 1
ATOM 2675 C C . LEU A 1 319 ? 5.984 14.455 -3.878 1.00 92.81 319 LEU A C 1
ATOM 2677 O O . LEU A 1 319 ? 6.777 15.355 -4.164 1.00 92.81 319 LEU A O 1
ATOM 2681 N N . ASN A 1 320 ? 5.017 14.617 -2.972 1.00 90.06 320 ASN A N 1
ATOM 2682 C CA . ASN A 1 320 ? 4.718 15.871 -2.287 1.00 90.06 320 ASN A CA 1
ATOM 2683 C C . ASN A 1 320 ? 5.255 15.924 -0.856 1.00 90.06 320 ASN A C 1
ATOM 2685 O O . ASN A 1 320 ? 5.598 17.013 -0.387 1.00 90.06 320 ASN A O 1
ATOM 2689 N N . ASN A 1 321 ? 5.299 14.788 -0.159 1.00 82.56 321 ASN A N 1
ATOM 2690 C CA . ASN A 1 321 ? 5.723 14.711 1.235 1.00 82.56 321 ASN A CA 1
ATOM 2691 C C . ASN A 1 321 ? 6.953 13.811 1.399 1.00 82.56 321 ASN A C 1
ATOM 2693 O O . ASN A 1 321 ? 6.956 12.660 0.988 1.00 82.56 321 ASN A O 1
ATOM 2697 N N . HIS A 1 322 ? 7.989 14.327 2.061 1.00 72.19 322 HIS A N 1
ATOM 2698 C CA . HIS A 1 322 ? 9.251 13.613 2.299 1.00 72.19 322 HIS A CA 1
ATOM 2699 C C . HIS A 1 322 ? 9.323 13.023 3.716 1.00 72.19 322 HIS A C 1
ATOM 2701 O O . HIS A 1 322 ? 10.355 13.095 4.385 1.00 72.19 322 HIS A O 1
ATOM 2707 N N . GLN A 1 323 ? 8.199 12.518 4.226 1.00 70.31 323 GLN A N 1
ATOM 2708 C CA . GLN A 1 323 ? 8.120 11.918 5.557 1.00 70.31 323 GLN A CA 1
ATOM 2709 C C . GLN A 1 323 ? 8.221 10.397 5.457 1.00 70.31 323 GLN A C 1
ATOM 2711 O O . GLN A 1 323 ? 7.381 9.746 4.846 1.00 70.31 323 GLN A O 1
ATOM 2716 N N . PHE A 1 324 ? 9.242 9.839 6.105 1.00 77.38 324 PHE A N 1
ATOM 2717 C CA . PHE A 1 324 ? 9.431 8.397 6.249 1.00 77.38 324 PHE A CA 1
ATOM 2718 C C . PHE A 1 324 ? 9.141 7.977 7.680 1.00 77.38 324 PHE A C 1
ATOM 2720 O O . PHE A 1 324 ? 9.334 8.763 8.610 1.00 77.38 324 PHE A O 1
ATOM 2727 N N . ILE A 1 325 ? 8.774 6.709 7.866 1.00 86.06 325 ILE A N 1
ATOM 2728 C CA . ILE A 1 325 ? 8.739 6.115 9.201 1.00 86.06 325 ILE A CA 1
ATOM 2729 C C . ILE A 1 325 ? 10.166 6.149 9.778 1.00 86.06 325 ILE A C 1
ATOM 2731 O O . ILE A 1 325 ? 11.085 5.610 9.151 1.00 86.06 325 ILE A O 1
ATOM 2735 N N . PRO A 1 326 ? 10.382 6.767 10.953 1.00 88.75 326 PRO A N 1
ATOM 2736 C CA . PRO A 1 326 ? 11.685 6.790 11.611 1.00 88.75 326 PRO A CA 1
ATOM 2737 C C . PRO A 1 326 ? 12.211 5.386 11.933 1.00 88.75 326 PRO A C 1
ATOM 2739 O O . PRO A 1 326 ? 11.441 4.463 12.217 1.00 88.75 326 PRO A O 1
ATOM 2742 N N . LYS A 1 327 ? 13.539 5.222 11.929 1.00 90.00 327 LYS A N 1
ATOM 2743 C CA . LYS A 1 327 ? 14.192 3.918 12.149 1.00 90.00 327 LYS A CA 1
ATOM 2744 C C . LYS A 1 327 ? 13.889 3.364 13.546 1.00 90.00 327 LYS A C 1
ATOM 2746 O O . LYS A 1 327 ? 13.793 2.154 13.736 1.00 90.00 327 LYS A O 1
ATOM 2751 N N . GLU A 1 328 ? 13.709 4.247 14.521 1.00 89.00 328 GLU A N 1
ATOM 2752 C CA . GLU A 1 328 ? 13.365 3.918 15.905 1.00 89.00 328 GLU A CA 1
ATOM 2753 C C . GLU A 1 328 ? 12.027 3.178 15.975 1.00 89.00 328 GLU A C 1
ATOM 2755 O O . GLU A 1 328 ? 11.899 2.185 16.689 1.00 89.00 328 GLU A O 1
ATOM 2760 N N . ILE A 1 329 ? 11.060 3.623 15.171 1.00 89.62 329 ILE A N 1
ATOM 2761 C CA . ILE A 1 329 ? 9.729 3.024 15.082 1.00 89.62 329 ILE A CA 1
ATOM 2762 C C . ILE A 1 329 ? 9.787 1.700 14.323 1.00 89.62 329 ILE A C 1
ATOM 2764 O O . ILE A 1 329 ? 9.226 0.711 14.779 1.00 89.62 329 ILE A O 1
ATOM 2768 N N . LEU A 1 330 ? 10.528 1.642 13.214 1.00 91.31 330 LEU A N 1
ATOM 2769 C CA . LEU A 1 330 ? 10.723 0.408 12.446 1.00 91.31 330 LEU A CA 1
ATOM 2770 C C . LEU A 1 330 ? 11.345 -0.728 13.281 1.00 91.31 330 LEU A C 1
ATOM 2772 O O . LEU A 1 330 ? 11.020 -1.904 13.113 1.00 91.31 330 LEU A O 1
ATOM 2776 N N . ASN A 1 331 ? 12.265 -0.391 14.184 1.00 89.62 331 ASN A N 1
ATOM 2777 C CA . ASN A 1 331 ? 12.944 -1.371 15.030 1.00 89.62 331 ASN A CA 1
ATOM 2778 C C . ASN A 1 331 ? 12.104 -1.847 16.224 1.00 89.62 331 ASN A C 1
ATOM 2780 O O . ASN A 1 331 ? 12.485 -2.838 16.871 1.00 89.62 331 ASN A O 1
ATOM 2784 N N . ASN A 1 332 ? 10.999 -1.155 16.513 1.00 90.75 332 ASN A N 1
ATOM 2785 C CA . ASN A 1 332 ? 10.097 -1.466 17.606 1.00 90.75 332 ASN A CA 1
ATOM 2786 C C . ASN A 1 332 ? 8.855 -2.229 17.096 1.00 90.75 332 ASN A C 1
ATOM 2788 O O . ASN A 1 332 ? 8.051 -1.652 16.365 1.00 90.75 332 ASN A O 1
ATOM 2792 N N . PRO A 1 333 ? 8.661 -3.504 17.482 1.00 90.06 333 PRO A N 1
ATOM 2793 C CA . PRO A 1 333 ? 7.483 -4.283 17.086 1.00 90.06 333 PRO A CA 1
ATOM 2794 C C . PRO A 1 333 ? 6.185 -3.871 17.803 1.00 90.06 333 PRO A C 1
ATOM 2796 O O . PRO A 1 333 ? 5.104 -4.265 17.372 1.00 90.06 333 PRO A O 1
ATOM 2799 N N . SER A 1 334 ? 6.267 -3.109 18.898 1.00 89.88 334 SER A N 1
ATOM 2800 C CA . SER A 1 334 ? 5.130 -2.813 19.775 1.00 89.88 334 SER A CA 1
ATOM 2801 C C . SER A 1 334 ? 4.103 -1.890 19.112 1.00 89.88 334 SER A C 1
ATOM 2803 O O . SER A 1 334 ? 4.407 -0.746 18.772 1.00 89.88 334 SER A O 1
ATOM 2805 N N . TYR A 1 335 ? 2.852 -2.351 19.001 1.00 89.50 335 TYR A N 1
ATOM 2806 C CA . TYR A 1 335 ? 1.722 -1.502 18.599 1.00 89.50 335 TYR A CA 1
ATOM 2807 C C . TYR A 1 335 ? 1.465 -0.361 19.585 1.00 89.50 335 TYR A C 1
ATOM 2809 O O . TYR A 1 335 ? 1.070 0.729 19.184 1.00 89.50 335 TYR A O 1
ATOM 2817 N N . ARG A 1 336 ? 1.688 -0.589 20.880 1.00 86.38 336 ARG A N 1
ATOM 2818 C CA . ARG A 1 336 ? 1.433 0.418 21.918 1.00 86.38 336 ARG A CA 1
ATOM 2819 C C . ARG A 1 336 ? 2.357 1.607 21.765 1.00 86.38 336 ARG A C 1
ATOM 2821 O O . ARG A 1 336 ? 1.898 2.743 21.701 1.00 86.38 336 ARG A O 1
ATOM 2828 N N . ASP A 1 337 ? 3.648 1.329 21.638 1.00 86.50 337 ASP A N 1
ATOM 2829 C CA . ASP A 1 337 ? 4.658 2.372 21.478 1.00 86.50 337 ASP A CA 1
ATOM 2830 C C . ASP A 1 337 ? 4.453 3.143 20.172 1.00 86.50 337 ASP A C 1
ATOM 2832 O O . ASP A 1 337 ? 4.765 4.330 20.113 1.00 86.50 337 ASP A O 1
ATOM 2836 N N . LEU A 1 338 ? 3.901 2.475 19.150 1.00 87.06 338 LEU A N 1
ATOM 2837 C CA . LEU A 1 338 ? 3.520 3.066 17.874 1.00 87.06 338 LEU A CA 1
ATOM 2838 C C . LEU A 1 338 ? 2.351 4.047 18.025 1.00 87.06 338 LEU A C 1
ATOM 2840 O O . LEU A 1 338 ? 2.462 5.207 17.637 1.00 87.06 338 LEU A O 1
ATOM 2844 N N . VAL A 1 339 ? 1.240 3.585 18.598 1.00 85.75 339 VAL A N 1
ATOM 2845 C CA . VAL A 1 339 ? -0.026 4.329 18.693 1.00 85.75 339 VAL A CA 1
ATOM 2846 C C . VAL A 1 339 ? 0.047 5.487 19.689 1.00 85.75 339 VAL A C 1
ATOM 2848 O O . VAL A 1 339 ? -0.626 6.498 19.518 1.00 85.75 339 VAL A O 1
ATOM 2851 N N . LEU A 1 340 ? 0.902 5.384 20.709 1.00 83.62 340 LEU A N 1
ATOM 2852 C CA . LEU A 1 340 ? 1.123 6.465 21.671 1.00 83.62 340 LEU A CA 1
ATOM 2853 C C . LEU A 1 340 ? 1.895 7.659 21.081 1.00 83.62 340 LEU A C 1
ATOM 2855 O O . LEU A 1 340 ? 1.963 8.710 21.720 1.00 83.62 340 LEU A O 1
ATOM 2859 N N . GLN A 1 341 ? 2.471 7.538 19.878 1.00 82.62 341 GLN A N 1
ATOM 2860 C CA . GLN A 1 341 ? 3.117 8.669 19.211 1.00 82.62 341 GLN A CA 1
ATOM 2861 C C . GLN A 1 341 ? 2.064 9.637 18.643 1.00 82.62 341 GLN A C 1
ATOM 2863 O O . GLN A 1 341 ? 1.207 9.206 17.870 1.00 82.62 341 GLN A O 1
ATOM 2868 N N . PRO A 1 342 ? 2.176 10.959 18.887 1.00 78.44 342 PRO A N 1
ATOM 2869 C CA . PRO A 1 342 ? 1.186 11.947 18.438 1.00 78.44 342 PRO A CA 1
ATOM 2870 C C . PRO A 1 342 ? 0.899 11.935 16.930 1.00 78.44 342 PRO A C 1
ATOM 2872 O O . PRO A 1 342 ? -0.203 12.247 16.496 1.00 78.44 342 PRO A O 1
ATOM 2875 N N . GLN A 1 343 ? 1.899 11.571 16.128 1.00 76.56 343 GLN A N 1
ATOM 2876 C CA . GLN A 1 343 ? 1.832 11.542 14.665 1.00 76.56 343 GLN A CA 1
ATOM 2877 C C . GLN A 1 343 ? 1.038 10.357 14.085 1.00 76.56 343 GLN A C 1
ATOM 2879 O O . GLN A 1 343 ? 0.724 10.369 12.898 1.00 76.56 343 GLN A O 1
ATOM 2884 N N . TYR A 1 344 ? 0.742 9.337 14.896 1.00 77.12 344 TYR A N 1
ATOM 2885 C CA . TYR A 1 344 ? 0.026 8.124 14.479 1.00 77.12 344 TYR A CA 1
ATOM 2886 C C . TYR A 1 344 ? -1.303 7.932 15.217 1.00 77.12 344 TYR A C 1
ATOM 2888 O O . TYR A 1 344 ? -1.904 6.859 15.142 1.00 77.12 344 TYR A O 1
ATOM 2896 N N . ILE A 1 345 ? -1.765 8.973 15.912 1.00 73.06 345 ILE A N 1
ATOM 2897 C CA . ILE A 1 345 ? -3.117 9.027 16.462 1.00 73.06 345 ILE A CA 1
ATOM 2898 C C . ILE A 1 345 ? -4.113 9.054 15.296 1.00 73.06 345 ILE A C 1
ATOM 2900 O O . ILE A 1 345 ? -3.856 9.660 14.253 1.00 73.06 345 ILE A O 1
ATOM 2904 N N . LEU A 1 346 ? -5.252 8.383 15.476 1.00 72.62 346 LEU A N 1
ATOM 2905 C CA . LEU A 1 346 ? -6.334 8.366 14.496 1.00 72.62 346 LEU A CA 1
ATOM 2906 C C . LEU A 1 346 ? -6.778 9.787 14.130 1.00 72.62 346 LEU A C 1
ATOM 2908 O O . LEU A 1 346 ? -7.074 10.610 14.994 1.00 72.62 346 LEU A O 1
ATOM 2912 N N . ILE A 1 347 ? -6.876 10.047 12.830 1.00 73.81 347 ILE A N 1
ATOM 2913 C CA . ILE A 1 347 ? -7.500 11.264 12.306 1.00 73.81 347 ILE A CA 1
ATOM 2914 C C . ILE A 1 347 ? -9.009 11.192 12.590 1.00 73.81 347 ILE A C 1
ATOM 2916 O O . ILE A 1 347 ? -9.588 10.107 12.522 1.00 73.81 347 ILE A O 1
ATOM 2920 N N . GLU A 1 348 ? -9.654 12.335 12.848 1.00 72.38 348 GLU A N 1
ATOM 2921 C CA . GLU A 1 348 ? -11.082 12.421 13.209 1.00 72.38 348 GLU A CA 1
ATOM 2922 C C . GLU A 1 348 ? -11.996 11.594 12.289 1.00 72.38 348 GLU A C 1
ATOM 2924 O O . GLU A 1 348 ? -12.806 10.818 12.782 1.00 72.38 348 GLU A O 1
ATOM 2929 N N . CYS A 1 349 ? -11.812 11.684 10.967 1.00 73.81 349 CYS A N 1
ATOM 2930 C CA . CYS A 1 349 ? -12.601 10.911 9.999 1.00 73.81 349 CYS A CA 1
ATOM 2931 C C . CYS A 1 349 ? -12.452 9.386 10.150 1.00 73.81 349 CYS A C 1
ATOM 2933 O O . CYS A 1 349 ? -13.429 8.656 10.032 1.00 73.81 349 CYS A O 1
ATOM 2935 N N . ILE A 1 350 ? -11.246 8.898 10.461 1.00 82.38 350 ILE A N 1
ATOM 2936 C CA . ILE A 1 350 ? -10.989 7.463 10.641 1.00 82.38 350 ILE A CA 1
ATOM 2937 C C . ILE A 1 350 ? -11.647 6.978 11.935 1.00 82.38 350 ILE A C 1
ATOM 2939 O O . ILE A 1 350 ? -12.141 5.853 11.990 1.00 82.38 350 ILE A O 1
ATOM 2943 N N . PHE A 1 351 ? -11.661 7.816 12.975 1.00 86.12 351 PHE A N 1
ATOM 2944 C CA . PHE A 1 351 ? -12.341 7.503 14.227 1.00 86.12 351 PHE A CA 1
ATOM 2945 C C . PHE A 1 351 ? -13.849 7.321 14.018 1.00 86.12 351 PHE A C 1
ATOM 2947 O O . PHE A 1 351 ? -14.404 6.317 14.463 1.00 86.12 351 PHE A O 1
ATOM 2954 N N . ASP A 1 352 ? -14.490 8.234 13.289 1.00 87.75 352 ASP A N 1
ATOM 2955 C CA . ASP A 1 352 ? -15.927 8.161 13.010 1.00 87.75 352 ASP A CA 1
ATOM 2956 C C . ASP A 1 352 ? -16.269 6.869 12.228 1.00 87.75 352 ASP A C 1
ATOM 2958 O O . ASP A 1 352 ? -17.161 6.114 12.624 1.00 87.75 352 ASP A O 1
ATOM 2962 N N . ASP A 1 353 ? -15.476 6.528 11.204 1.00 89.00 353 ASP A N 1
ATOM 2963 C CA . ASP A 1 353 ? -15.610 5.275 10.440 1.00 89.00 353 ASP A CA 1
ATOM 2964 C C . ASP A 1 353 ? -15.378 4.013 11.299 1.00 89.00 353 ASP A C 1
ATOM 2966 O O . ASP A 1 353 ? -15.932 2.940 11.036 1.00 89.00 353 ASP A O 1
ATOM 2970 N N . LEU A 1 354 ? -14.508 4.090 12.309 1.00 90.06 354 LEU A N 1
ATOM 2971 C CA . LEU A 1 354 ? -14.257 2.986 13.239 1.00 90.06 354 LEU A CA 1
ATOM 2972 C C . LEU A 1 354 ? -15.443 2.759 14.182 1.00 90.06 354 LEU A C 1
ATOM 2974 O O . LEU A 1 354 ? -15.776 1.605 14.461 1.00 90.06 354 LEU A O 1
ATOM 2978 N N . ILE A 1 355 ? -16.097 3.827 14.645 1.00 90.62 355 ILE A N 1
ATOM 2979 C CA . ILE A 1 355 ? -17.295 3.729 15.487 1.00 90.62 355 ILE A CA 1
ATOM 2980 C C . ILE A 1 355 ? -18.444 3.070 14.716 1.00 90.62 355 ILE A C 1
ATOM 2982 O O . ILE A 1 355 ? -19.074 2.151 15.244 1.00 90.62 355 ILE A O 1
ATOM 2986 N N . ASP A 1 356 ? -18.688 3.475 13.466 1.00 89.38 356 ASP A N 1
ATOM 2987 C CA . ASP A 1 356 ? -19.737 2.866 12.635 1.00 89.38 356 ASP A CA 1
ATOM 2988 C C . ASP A 1 356 ? -19.480 1.365 12.419 1.00 89.38 356 ASP A C 1
ATOM 2990 O O . ASP A 1 356 ? -20.349 0.516 12.660 1.00 89.38 356 ASP A O 1
ATOM 2994 N N . ARG A 1 357 ? -18.227 1.002 12.104 1.00 90.00 357 ARG A N 1
ATOM 2995 C CA . ARG A 1 357 ? -17.805 -0.405 12.028 1.00 90.00 357 ARG A CA 1
ATOM 2996 C C . ARG A 1 357 ? -18.062 -1.163 13.328 1.00 90.00 357 ARG A C 1
ATOM 2998 O O . ARG A 1 357 ? -18.522 -2.301 13.262 1.00 90.00 357 ARG A O 1
ATOM 3005 N N . CYS A 1 358 ? -17.826 -0.562 14.493 1.00 90.88 358 CYS A N 1
ATOM 3006 C CA . CYS A 1 358 ? -18.126 -1.197 15.779 1.00 90.88 358 CYS A CA 1
ATOM 3007 C C . CYS A 1 358 ? -19.632 -1.442 15.960 1.00 90.88 358 CYS A C 1
ATOM 3009 O O . CYS A 1 358 ? -20.025 -2.559 16.297 1.00 90.88 358 CYS A O 1
ATOM 3011 N N . PHE A 1 359 ? -20.490 -0.458 15.670 1.00 89.38 359 PHE A N 1
ATOM 3012 C CA . PHE A 1 359 ? -21.946 -0.629 15.771 1.00 89.38 359 PHE A CA 1
ATOM 3013 C C . PHE A 1 359 ? -22.498 -1.676 14.800 1.00 89.38 359 PHE A C 1
ATOM 3015 O O . PHE A 1 359 ? -23.463 -2.373 15.132 1.00 89.38 359 PHE A O 1
ATOM 3022 N N . SER A 1 360 ? -21.880 -1.830 13.625 1.00 88.94 360 SER A N 1
ATOM 3023 C CA . SER A 1 360 ? -22.258 -2.864 12.654 1.00 88.94 360 SER A CA 1
ATOM 3024 C C . SER A 1 360 ? -22.098 -4.293 13.202 1.00 88.94 360 SER A C 1
ATOM 3026 O O . SER A 1 360 ? -22.833 -5.191 12.789 1.00 88.94 360 SER A O 1
ATOM 3028 N N . LYS A 1 361 ? -21.207 -4.489 14.188 1.00 89.06 361 LYS A N 1
ATOM 3029 C CA . LYS A 1 361 ? -20.949 -5.780 14.848 1.00 89.06 361 LYS A CA 1
ATOM 3030 C C . LYS A 1 361 ? -21.957 -6.130 15.951 1.00 89.06 361 LYS A C 1
ATOM 3032 O O . LYS A 1 361 ? -21.953 -7.253 16.463 1.00 89.06 361 LYS A O 1
ATOM 3037 N N . PHE A 1 362 ? -22.829 -5.200 16.347 1.00 89.25 362 PHE A N 1
ATOM 3038 C CA . PHE A 1 362 ? -23.841 -5.462 17.372 1.00 89.25 362 PHE A CA 1
ATOM 3039 C C . PHE A 1 362 ? -25.120 -6.023 16.767 1.00 89.25 362 PHE A C 1
ATOM 3041 O O . PHE A 1 362 ? -25.754 -5.417 15.896 1.00 89.25 362 PHE A O 1
ATOM 3048 N N . ARG A 1 363 ? -25.541 -7.169 17.297 1.00 86.69 363 ARG A N 1
ATOM 3049 C CA . ARG A 1 363 ? -26.815 -7.800 16.985 1.00 86.69 363 ARG A CA 1
ATOM 3050 C C . ARG A 1 363 ? -27.741 -7.684 18.187 1.00 86.69 363 ARG A C 1
ATOM 3052 O O . ARG A 1 363 ? -27.545 -8.342 19.205 1.00 86.69 363 ARG A O 1
ATOM 3059 N N . TYR A 1 364 ? -28.767 -6.855 18.066 1.00 86.50 364 TYR A N 1
ATOM 3060 C CA . TYR A 1 364 ? -29.746 -6.690 19.134 1.00 86.50 364 TYR A CA 1
ATOM 3061 C C . TYR A 1 364 ? -30.798 -7.791 19.072 1.00 86.50 364 TYR A C 1
ATOM 3063 O O . TYR A 1 364 ? -31.411 -8.020 18.028 1.00 86.50 364 TYR A O 1
ATOM 3071 N N . ILE A 1 365 ? -31.011 -8.469 20.197 1.00 79.94 365 ILE A N 1
ATOM 3072 C CA . ILE A 1 365 ? -32.110 -9.420 20.356 1.00 79.94 365 ILE A CA 1
ATOM 3073 C C . ILE A 1 365 ? -33.328 -8.631 20.831 1.00 79.94 365 ILE A C 1
ATOM 3075 O O . ILE A 1 365 ? -33.308 -8.062 21.924 1.00 79.94 365 ILE A O 1
ATOM 3079 N N . VAL A 1 366 ? -34.379 -8.610 20.009 1.00 71.62 366 VAL A N 1
ATOM 3080 C CA . VAL A 1 366 ? -35.656 -7.951 20.310 1.00 71.62 366 VAL A CA 1
ATOM 3081 C C . VAL A 1 366 ? -36.836 -8.908 20.133 1.00 71.62 366 VAL A C 1
ATOM 3083 O O . VAL A 1 366 ? -36.786 -9.782 19.262 1.00 71.62 366 VAL A O 1
ATOM 3086 N N . PRO A 1 367 ? -37.898 -8.764 20.945 1.00 67.81 367 PRO A N 1
ATOM 3087 C CA . PRO A 1 367 ? -39.065 -9.640 20.890 1.00 67.81 367 PRO A CA 1
ATOM 3088 C C . PRO A 1 367 ? -39.945 -9.411 19.647 1.00 67.81 367 PRO A C 1
ATOM 3090 O O . PRO A 1 367 ? -40.610 -10.352 19.207 1.00 67.81 367 PRO A O 1
ATOM 3093 N N . HIS A 1 368 ? -39.946 -8.214 19.036 1.00 68.62 368 HIS A N 1
ATOM 3094 C CA . HIS A 1 368 ? -40.835 -7.894 17.911 1.00 68.62 368 HIS A CA 1
ATOM 3095 C C . HIS A 1 368 ? -40.130 -7.283 16.694 1.00 68.62 368 HIS A C 1
ATOM 3097 O O . HIS A 1 368 ? -39.137 -6.572 16.793 1.00 68.62 368 HIS A O 1
ATOM 3103 N N . LYS A 1 369 ? -40.716 -7.485 15.504 1.00 64.19 369 LYS A N 1
ATOM 3104 C CA . LYS A 1 369 ? -40.212 -6.906 14.242 1.00 64.19 369 LYS A CA 1
ATOM 3105 C C . LYS A 1 369 ? -40.302 -5.375 14.178 1.00 64.19 369 LYS A C 1
ATOM 3107 O O . LYS A 1 369 ? -39.488 -4.753 13.507 1.00 64.19 369 LYS A O 1
ATOM 3112 N N . ASN A 1 370 ? -41.272 -4.754 14.856 1.00 69.12 370 ASN A N 1
ATOM 3113 C CA . ASN A 1 370 ? -41.396 -3.287 14.882 1.00 69.12 370 ASN A CA 1
ATOM 3114 C C . ASN A 1 370 ? -40.222 -2.615 15.616 1.00 69.12 370 ASN A C 1
ATOM 3116 O O . ASN A 1 370 ? -39.900 -1.463 15.321 1.00 69.12 370 ASN A O 1
ATOM 3120 N N . ASP A 1 371 ? -39.546 -3.355 16.495 1.00 74.69 371 ASP A N 1
ATOM 3121 C CA . ASP A 1 371 ? -38.402 -2.870 17.261 1.00 74.69 371 ASP A CA 1
ATOM 3122 C C . ASP A 1 371 ? -37.167 -2.664 16.373 1.00 74.69 371 ASP A C 1
ATOM 3124 O O . ASP A 1 371 ? -36.293 -1.877 16.716 1.00 74.69 371 ASP A O 1
ATOM 3128 N N . GLU A 1 372 ? -37.107 -3.283 15.188 1.00 78.00 372 GLU A N 1
ATOM 3129 C CA . GLU A 1 372 ? -35.990 -3.133 14.245 1.00 78.00 372 GLU A CA 1
ATOM 3130 C C . GLU A 1 372 ? -35.836 -1.684 13.749 1.00 78.00 372 GLU A C 1
ATOM 3132 O O . GLU A 1 372 ? -34.725 -1.161 13.652 1.00 78.00 372 GLU A O 1
ATOM 3137 N N . ARG A 1 373 ? -36.952 -0.982 13.499 1.00 82.12 373 ARG A N 1
ATOM 3138 C CA . ARG A 1 373 ? -36.910 0.445 13.134 1.00 82.12 373 ARG A CA 1
ATOM 3139 C C . ARG A 1 373 ? -36.414 1.304 14.293 1.00 82.12 373 ARG A C 1
ATOM 3141 O O . ARG A 1 373 ? -35.603 2.197 14.075 1.00 82.12 373 ARG A O 1
ATOM 3148 N N . LEU A 1 374 ? -36.877 1.008 15.508 1.00 84.00 374 LEU A N 1
ATOM 3149 C CA . LEU A 1 374 ? -36.462 1.710 16.723 1.00 84.00 374 LEU A CA 1
ATOM 3150 C C . LEU A 1 374 ? -34.975 1.485 17.019 1.00 84.00 374 LEU A C 1
ATOM 3152 O O . LEU A 1 374 ? -34.280 2.436 17.365 1.00 84.00 374 LEU A O 1
ATOM 3156 N N . ILE A 1 375 ? -34.468 0.267 16.805 1.00 85.06 375 ILE A N 1
ATOM 3157 C CA . ILE A 1 375 ? -33.040 -0.062 16.896 1.00 85.06 375 ILE A CA 1
ATOM 3158 C C . ILE A 1 375 ? -32.226 0.799 15.933 1.00 85.06 375 ILE A C 1
ATOM 3160 O O . ILE A 1 375 ? -31.229 1.383 16.346 1.00 85.06 375 ILE A O 1
ATOM 3164 N N . ASN A 1 376 ? -32.642 0.898 14.668 1.00 85.19 376 ASN A N 1
ATOM 3165 C CA . ASN A 1 376 ? -31.900 1.671 13.672 1.00 85.19 376 ASN A CA 1
ATOM 3166 C C . ASN A 1 376 ? -31.885 3.166 14.016 1.00 85.19 376 ASN A C 1
ATOM 3168 O O . ASN A 1 376 ? -30.830 3.791 13.960 1.00 85.19 376 ASN A O 1
ATOM 3172 N N . THR A 1 377 ? -33.018 3.731 14.449 1.00 86.38 377 THR A N 1
ATOM 3173 C CA . THR A 1 377 ? -33.073 5.124 14.927 1.00 86.38 377 THR A CA 1
ATOM 3174 C C . THR A 1 377 ? -32.201 5.337 16.165 1.00 86.38 377 THR A C 1
ATOM 3176 O O . THR A 1 377 ? -31.495 6.338 16.249 1.00 86.38 377 THR A O 1
ATOM 3179 N N . ARG A 1 378 ? -32.201 4.394 17.114 1.00 88.31 378 ARG A N 1
ATOM 3180 C CA . ARG A 1 378 ? -31.335 4.445 18.299 1.00 88.31 378 ARG A CA 1
ATOM 3181 C C . ARG A 1 378 ? -29.856 4.377 17.919 1.00 88.31 378 ARG A C 1
ATOM 3183 O O . ARG A 1 378 ? -29.075 5.163 18.438 1.00 88.31 378 ARG A O 1
ATOM 3190 N N . ARG A 1 379 ? -29.473 3.474 17.011 1.00 86.38 379 ARG A N 1
ATOM 3191 C CA . ARG A 1 379 ? -28.092 3.334 16.527 1.00 86.38 379 ARG A CA 1
ATOM 3192 C C . ARG A 1 379 ? -27.604 4.629 15.884 1.00 86.38 379 ARG A C 1
ATOM 3194 O O . ARG A 1 379 ? -26.516 5.073 16.223 1.00 86.38 379 ARG A O 1
ATOM 3201 N N . GLU A 1 380 ? -28.424 5.248 15.037 1.00 86.38 380 GLU A N 1
ATOM 3202 C CA . GLU A 1 380 ? -28.100 6.541 14.425 1.00 86.38 380 GLU A CA 1
ATOM 3203 C C . GLU A 1 380 ? -27.932 7.632 15.488 1.00 86.38 380 GLU A C 1
ATOM 3205 O O . GLU A 1 380 ? -26.929 8.337 15.498 1.00 86.38 380 GLU A O 1
ATOM 3210 N N . ASN A 1 381 ? -28.860 7.734 16.444 1.00 87.50 381 ASN A N 1
ATOM 3211 C CA . ASN A 1 381 ? -28.746 8.708 17.530 1.00 87.50 381 ASN A CA 1
ATOM 3212 C C . ASN A 1 381 ? -27.466 8.496 18.354 1.00 87.50 381 ASN A C 1
ATOM 3214 O O . ASN A 1 381 ? -26.754 9.455 18.637 1.00 87.50 381 ASN A O 1
ATOM 3218 N N . ASN A 1 382 ? -27.149 7.249 18.706 1.00 87.50 382 ASN A N 1
ATOM 3219 C CA . ASN A 1 382 ? -25.960 6.904 19.485 1.00 87.50 382 ASN A CA 1
ATOM 3220 C C . ASN A 1 382 ? -24.673 7.194 18.707 1.00 87.50 382 ASN A C 1
ATOM 3222 O O . ASN A 1 382 ? -23.732 7.752 19.270 1.00 87.50 382 ASN A O 1
ATOM 3226 N N . PHE A 1 383 ? -24.656 6.887 17.410 1.00 87.44 383 PHE A N 1
ATOM 3227 C CA . PHE A 1 383 ? -23.564 7.238 16.512 1.00 87.44 383 PHE A CA 1
ATOM 3228 C C . PHE A 1 383 ? -23.332 8.754 16.490 1.00 87.44 383 PHE A C 1
ATOM 3230 O O . PHE A 1 383 ? -22.236 9.203 16.826 1.00 87.44 383 PHE A O 1
ATOM 3237 N N . GLN A 1 384 ? -24.376 9.546 16.216 1.00 86.44 384 GLN A N 1
ATOM 3238 C CA . GLN A 1 384 ? -24.301 11.011 16.146 1.00 86.44 384 GLN A CA 1
ATOM 3239 C C . GLN A 1 384 ? -23.786 11.653 17.443 1.00 86.44 384 GLN A C 1
ATOM 3241 O O . GLN A 1 384 ? -23.050 12.638 17.398 1.00 86.44 384 GLN A O 1
ATOM 3246 N N . GLN A 1 385 ? -24.132 11.096 18.605 1.00 84.38 385 GLN A N 1
ATOM 3247 C CA . GLN A 1 385 ? -23.679 11.614 19.902 1.00 84.38 385 GLN A CA 1
ATOM 3248 C C . GLN A 1 385 ? -22.202 11.316 20.178 1.00 84.38 385 GLN A C 1
ATOM 3250 O O . GLN A 1 385 ? -21.524 12.129 20.805 1.00 84.38 385 GLN A O 1
ATOM 3255 N N . ILE A 1 386 ? -21.681 10.187 19.689 1.00 85.12 386 ILE A N 1
ATOM 3256 C CA . ILE A 1 386 ? -20.261 9.842 19.836 1.00 85.12 386 ILE A CA 1
ATOM 3257 C C . ILE A 1 386 ? -19.394 10.636 18.859 1.00 85.12 386 ILE A C 1
ATOM 3259 O O . ILE A 1 386 ? -18.309 11.067 19.238 1.00 85.12 386 ILE A O 1
ATOM 3263 N N . ILE A 1 387 ? -19.844 10.855 17.620 1.00 85.00 387 ILE A N 1
ATOM 3264 C CA . ILE A 1 387 ? -19.032 11.574 16.624 1.00 85.00 387 ILE A CA 1
ATOM 3265 C C . ILE A 1 387 ? -19.060 13.094 16.812 1.00 85.00 387 ILE A C 1
ATOM 3267 O O . ILE A 1 387 ? -18.179 13.789 16.302 1.00 85.00 387 ILE A O 1
ATOM 3271 N N . ARG A 1 388 ? -20.037 13.635 17.554 1.00 82.69 388 ARG A N 1
ATOM 3272 C CA . ARG A 1 388 ? -20.179 15.081 17.747 1.00 82.69 388 ARG A CA 1
ATOM 3273 C C . ARG A 1 388 ? -18.869 15.688 18.286 1.00 82.69 388 ARG A C 1
ATOM 3275 O O . ARG A 1 388 ? -18.353 15.216 19.298 1.00 82.69 388 ARG A O 1
ATOM 3282 N N . PRO A 1 389 ? -18.305 16.719 17.631 1.00 72.19 389 PRO A N 1
ATOM 3283 C CA . PRO A 1 389 ? -17.078 17.355 18.094 1.00 72.19 389 PRO A CA 1
ATOM 3284 C C . PRO A 1 389 ? -17.331 18.208 19.343 1.00 72.19 389 PRO A C 1
ATOM 3286 O O . PRO A 1 389 ? -18.414 18.768 19.527 1.00 72.19 389 PRO A O 1
ATOM 3289 N N . LYS A 1 390 ? -16.299 18.349 20.186 1.00 67.94 390 LYS A N 1
ATOM 3290 C CA . LYS A 1 390 ? -16.388 19.121 21.432 1.00 67.94 390 LYS A CA 1
ATOM 3291 C C . LYS A 1 390 ? -16.585 20.608 21.134 1.00 67.94 390 LYS A C 1
ATOM 3293 O O . LYS A 1 390 ? -15.695 21.266 20.589 1.00 67.94 390 LYS A O 1
ATOM 3298 N N . ASP A 1 391 ? -17.721 21.160 21.554 1.00 64.88 391 ASP A N 1
ATOM 3299 C CA . ASP A 1 391 ? -17.980 22.599 21.485 1.00 64.88 391 ASP A CA 1
ATOM 3300 C C . ASP A 1 391 ? -17.009 23.347 22.420 1.00 64.88 391 ASP A C 1
ATOM 3302 O O . ASP A 1 391 ? -17.093 23.258 23.647 1.00 64.88 391 ASP A O 1
ATOM 3306 N N . LYS A 1 392 ? -16.082 24.134 21.848 1.00 58.50 392 LYS A N 1
ATOM 3307 C CA . LYS A 1 392 ? -15.045 24.890 22.591 1.00 58.50 392 LYS A CA 1
ATOM 3308 C C . LYS A 1 392 ? -15.603 25.881 23.629 1.00 58.50 392 LYS A C 1
ATOM 3310 O O . LYS A 1 392 ? -14.844 26.397 24.442 1.00 58.50 392 LYS A O 1
ATOM 3315 N N . SER A 1 393 ? -16.906 26.167 23.603 1.00 52.94 393 SER A N 1
ATOM 3316 C CA . SER A 1 393 ? -17.587 27.110 24.496 1.00 52.94 393 SER A CA 1
ATOM 3317 C C . SER A 1 393 ? -18.056 26.519 25.832 1.00 52.94 393 SER A C 1
ATOM 3319 O O . SER A 1 393 ? -18.499 27.284 26.686 1.00 52.94 393 SER A O 1
ATOM 3321 N N . ARG A 1 394 ? -18.010 25.192 26.029 1.00 55.72 394 ARG A N 1
ATOM 3322 C CA . ARG A 1 394 ? -18.480 24.529 27.261 1.00 55.72 394 ARG A CA 1
ATOM 3323 C C . ARG A 1 394 ? -17.382 23.626 27.833 1.00 55.72 394 ARG A C 1
ATOM 3325 O O . ARG A 1 394 ? -17.231 22.483 27.421 1.00 55.72 394 ARG A O 1
ATOM 3332 N N . SER A 1 395 ? -16.570 24.163 28.745 1.00 52.78 395 SER A N 1
ATOM 3333 C CA . SER A 1 395 ? -15.418 23.448 29.322 1.00 52.78 395 SER A CA 1
ATOM 3334 C C . SER A 1 395 ? -15.793 22.367 30.339 1.00 52.78 395 SER A C 1
ATOM 3336 O O . SER A 1 395 ? -15.014 21.433 30.509 1.00 52.78 395 SER A O 1
ATOM 3338 N N . ASP A 1 396 ? -16.967 22.483 30.968 1.00 56.31 396 ASP A N 1
ATOM 3339 C CA . ASP A 1 396 ? -17.317 21.752 32.197 1.00 56.31 396 ASP A CA 1
ATOM 3340 C C . ASP A 1 396 ? -18.394 20.666 32.001 1.00 56.31 396 ASP A C 1
ATOM 3342 O O . ASP A 1 396 ? -18.873 20.118 32.988 1.00 56.31 396 ASP A O 1
ATOM 3346 N N . GLU A 1 397 ? -18.825 20.391 30.764 1.00 65.31 397 GLU A N 1
ATOM 3347 C CA . GLU A 1 397 ? -19.872 19.395 30.469 1.00 65.31 397 GLU A CA 1
ATOM 3348 C C . GLU A 1 397 ? -19.257 18.064 30.004 1.00 65.31 397 GLU A C 1
ATOM 3350 O O . GLU A 1 397 ? -18.274 18.047 29.250 1.00 65.31 397 GLU A O 1
ATOM 3355 N N . LEU A 1 398 ? -19.855 16.947 30.438 1.00 70.00 398 LEU A N 1
ATOM 3356 C CA . LEU A 1 398 ? -19.473 15.594 30.029 1.00 70.00 398 LEU A CA 1
ATOM 3357 C C . LEU A 1 398 ? -19.607 15.454 28.503 1.00 70.00 398 LEU A C 1
ATOM 3359 O O . LEU A 1 398 ? -20.694 15.599 27.942 1.00 70.00 398 LEU A O 1
ATOM 3363 N N . HIS A 1 399 ? -18.506 15.149 27.813 1.00 81.62 399 HIS A N 1
ATOM 3364 C CA . HIS A 1 399 ? -18.483 15.007 26.355 1.00 81.62 399 HIS A CA 1
ATOM 3365 C C . HIS A 1 399 ? -18.153 13.571 25.947 1.00 81.62 399 HIS A C 1
ATOM 3367 O O . HIS A 1 399 ? -17.008 13.132 26.098 1.00 81.62 399 HIS A O 1
ATOM 3373 N N . LEU A 1 400 ? -19.138 12.856 25.392 1.00 84.31 400 LEU A N 1
ATOM 3374 C CA . LEU A 1 400 ? -19.036 11.417 25.134 1.00 84.31 400 LEU A CA 1
ATOM 3375 C C . LEU A 1 400 ? -17.846 11.055 24.235 1.00 84.31 400 LEU A C 1
ATOM 3377 O O . LEU A 1 400 ? -17.077 10.169 24.596 1.00 84.31 400 LEU A O 1
ATOM 3381 N N . ARG A 1 401 ? -17.607 11.790 23.138 1.00 87.50 401 ARG A N 1
ATOM 3382 C CA . ARG A 1 401 ? -16.439 11.563 22.262 1.00 87.50 401 ARG A CA 1
ATOM 3383 C C . ARG A 1 401 ? -15.114 11.625 23.017 1.00 87.50 401 ARG A C 1
ATOM 3385 O O . ARG A 1 401 ? -14.281 10.737 22.895 1.00 87.50 401 ARG A O 1
ATOM 3392 N N . SER A 1 402 ? -14.950 12.662 23.841 1.00 85.62 402 SER A N 1
ATOM 3393 C CA . SER A 1 402 ? -13.705 12.897 24.581 1.00 85.62 402 SER A CA 1
ATOM 3394 C C . SER A 1 402 ? -13.498 11.808 25.630 1.00 85.62 402 SER A C 1
ATOM 3396 O O . SER A 1 402 ? -12.360 11.416 25.883 1.00 85.62 402 SER A O 1
ATOM 3398 N N . MET A 1 403 ? -14.588 11.308 26.218 1.00 85.94 403 MET A N 1
ATOM 3399 C CA . MET A 1 403 ? -14.554 10.182 27.146 1.00 85.94 403 MET A CA 1
ATOM 3400 C C . MET A 1 403 ? -14.191 8.882 26.440 1.00 85.94 403 MET A C 1
ATOM 3402 O O . MET A 1 403 ? -13.349 8.148 26.948 1.00 85.94 403 MET A O 1
ATOM 3406 N N . VAL A 1 404 ? -14.758 8.607 25.266 1.00 88.62 404 VAL A N 1
ATOM 3407 C CA . VAL A 1 404 ? -14.408 7.419 24.477 1.00 88.62 404 VAL A CA 1
ATOM 3408 C C . VAL A 1 404 ? -12.940 7.473 24.047 1.00 88.62 404 VAL A C 1
ATOM 3410 O O . VAL A 1 404 ? -12.222 6.508 24.277 1.00 88.62 404 VAL A O 1
ATOM 3413 N N . GLU A 1 405 ? -12.460 8.598 23.512 1.00 87.88 405 GLU A N 1
ATOM 3414 C CA . GLU A 1 405 ? -11.054 8.780 23.113 1.00 87.88 405 GLU A CA 1
ATOM 3415 C C . GLU A 1 405 ? -10.093 8.630 24.309 1.00 87.88 405 GLU A C 1
ATOM 3417 O O . GLU A 1 405 ? -9.110 7.892 24.230 1.00 87.88 405 GLU A O 1
ATOM 3422 N N . THR A 1 406 ? -10.396 9.261 25.450 1.00 87.31 406 THR A N 1
ATOM 3423 C CA . THR A 1 406 ? -9.553 9.177 26.659 1.00 87.31 406 THR A CA 1
ATOM 3424 C C . THR A 1 406 ? -9.519 7.755 27.217 1.00 87.31 406 THR A C 1
ATOM 3426 O O . THR A 1 406 ? -8.442 7.219 27.485 1.00 87.31 406 THR A O 1
ATOM 3429 N N . ASN A 1 407 ? -10.682 7.111 27.357 1.00 88.19 407 ASN A N 1
ATOM 3430 C CA . ASN A 1 407 ? -10.762 5.749 27.881 1.00 88.19 407 ASN A CA 1
ATOM 3431 C C . ASN A 1 407 ? -10.164 4.726 26.913 1.00 88.19 407 ASN A C 1
ATOM 3433 O O . ASN A 1 407 ? -9.526 3.784 27.369 1.00 88.19 407 ASN A O 1
ATOM 3437 N N . LEU A 1 408 ? -10.278 4.927 25.596 1.00 88.88 408 LEU A N 1
ATOM 3438 C CA . LEU A 1 408 ? -9.603 4.094 24.600 1.00 88.88 408 LEU A CA 1
ATOM 3439 C C . LEU A 1 408 ? -8.087 4.095 24.828 1.00 88.88 408 LEU A C 1
ATOM 3441 O O . LEU A 1 408 ? -7.475 3.031 24.901 1.00 88.88 408 LEU A O 1
ATOM 3445 N N . MET A 1 409 ? -7.488 5.275 25.011 1.00 87.44 409 MET A N 1
ATOM 3446 C CA . MET A 1 409 ? -6.050 5.384 25.272 1.00 87.44 409 MET A CA 1
ATOM 3447 C C . MET A 1 409 ? -5.655 4.752 26.612 1.00 87.44 409 MET A C 1
ATOM 3449 O O . MET A 1 409 ? -4.638 4.059 26.681 1.00 87.44 409 MET A O 1
ATOM 3453 N N . ILE A 1 410 ? -6.468 4.924 27.661 1.00 86.62 410 ILE A N 1
ATOM 3454 C CA . ILE A 1 410 ? -6.252 4.268 28.962 1.00 86.62 410 ILE A CA 1
ATOM 3455 C C . ILE A 1 410 ? -6.306 2.741 28.818 1.00 86.62 410 ILE A C 1
ATOM 3457 O O . ILE A 1 410 ? -5.454 2.045 29.373 1.00 86.62 410 ILE A O 1
ATOM 3461 N N . LEU A 1 411 ? -7.270 2.204 28.064 1.00 86.00 411 LEU A N 1
ATOM 3462 C CA . LEU A 1 411 ? -7.397 0.765 27.828 1.00 86.00 411 LEU A CA 1
ATOM 3463 C C . LEU A 1 411 ? -6.202 0.220 27.044 1.00 86.00 411 LEU A C 1
ATOM 3465 O O . LEU A 1 411 ? -5.650 -0.805 27.435 1.00 86.00 411 LEU A O 1
ATOM 3469 N N . ILE A 1 412 ? -5.747 0.918 26.000 1.00 87.25 412 ILE A N 1
ATOM 3470 C CA . ILE A 1 412 ? -4.554 0.524 25.231 1.00 87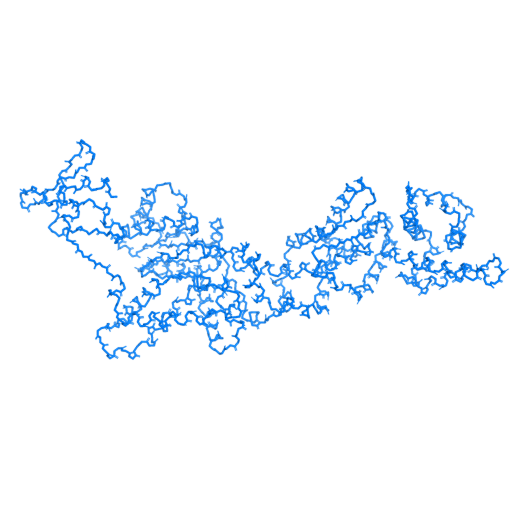.25 412 ILE A CA 1
ATOM 3471 C C . ILE A 1 412 ? -3.313 0.458 26.136 1.00 87.25 412 ILE A C 1
ATOM 3473 O O . ILE A 1 412 ? -2.512 -0.473 26.016 1.00 87.25 412 ILE A O 1
ATOM 3477 N N . GLN A 1 413 ? -3.166 1.412 27.063 1.00 85.94 413 GLN A N 1
ATOM 3478 C CA . GLN A 1 413 ? -2.056 1.453 28.022 1.00 85.94 413 GLN A CA 1
ATOM 3479 C C . GLN A 1 413 ? -2.141 0.355 29.092 1.00 85.94 413 GLN A C 1
ATOM 3481 O O . GLN A 1 413 ? -1.114 -0.210 29.462 1.00 85.94 413 GLN A O 1
ATOM 3486 N N . LYS A 1 414 ? -3.341 0.055 29.604 1.00 83.19 414 LYS A N 1
ATOM 3487 C CA . LYS A 1 414 ? -3.534 -0.898 30.709 1.00 83.19 414 LYS A CA 1
ATOM 3488 C C . LYS A 1 414 ? -3.642 -2.355 30.247 1.00 83.19 414 LYS A C 1
ATOM 3490 O O . LYS A 1 414 ? -3.152 -3.242 30.940 1.00 83.19 414 LYS A O 1
ATOM 3495 N N . ILE A 1 415 ? -4.285 -2.626 29.109 1.00 76.62 415 ILE A N 1
ATOM 3496 C CA . ILE A 1 415 ? -4.747 -3.975 28.742 1.00 76.62 415 ILE A CA 1
ATOM 3497 C C . ILE A 1 415 ? -3.831 -4.649 27.720 1.00 76.62 415 ILE A C 1
ATOM 3499 O O . ILE A 1 415 ? -3.818 -4.318 26.530 1.00 76.62 415 ILE A O 1
ATOM 3503 N N . ASP A 1 416 ? -3.057 -5.582 28.277 1.00 71.25 416 ASP A N 1
ATOM 3504 C CA . ASP A 1 416 ? -2.279 -6.702 27.724 1.00 71.25 416 ASP A CA 1
ATOM 3505 C C . ASP A 1 416 ? -2.906 -7.641 26.678 1.00 71.25 416 ASP A C 1
ATOM 3507 O O . ASP A 1 416 ? -3.080 -8.802 27.020 1.00 71.25 416 ASP A O 1
ATOM 3511 N N . VAL A 1 417 ? -3.319 -7.230 25.474 1.00 65.44 417 VAL A N 1
ATOM 3512 C CA . VAL A 1 417 ? -3.970 -8.185 24.534 1.00 65.44 417 VAL A CA 1
ATOM 3513 C C . VAL A 1 417 ? -2.950 -9.084 23.809 1.00 65.44 417 VAL A C 1
ATOM 3515 O O . VAL A 1 417 ? -3.326 -10.073 23.175 1.00 65.44 417 VAL A O 1
ATOM 3518 N N . SER A 1 418 ? -1.650 -8.793 23.929 1.00 59.38 418 SER A N 1
ATOM 3519 C CA . SER A 1 418 ? -0.577 -9.519 23.235 1.00 59.38 418 SER A CA 1
ATOM 3520 C C . SER A 1 418 ? -0.504 -11.026 23.552 1.00 59.38 418 SER A C 1
ATOM 3522 O O . SER A 1 418 ? -0.014 -11.802 22.724 1.00 59.38 418 SER A O 1
ATOM 3524 N N . ASP A 1 419 ? -1.073 -11.476 24.677 1.00 55.59 419 ASP A N 1
ATOM 3525 C CA . ASP A 1 419 ? -1.136 -12.893 25.069 1.00 55.59 419 ASP A CA 1
ATOM 3526 C C . ASP A 1 419 ? -1.975 -13.764 24.098 1.00 55.59 419 ASP A C 1
ATOM 3528 O O . ASP A 1 419 ? -1.755 -14.975 23.994 1.00 55.59 419 ASP A O 1
ATOM 3532 N N . ASN A 1 420 ? -2.873 -13.165 23.301 1.00 58.97 420 ASN A N 1
ATOM 3533 C CA . ASN A 1 420 ? -3.773 -13.871 22.371 1.00 58.97 420 ASN A CA 1
ATOM 3534 C C . ASN A 1 420 ? -3.182 -14.139 20.964 1.00 58.97 420 ASN A C 1
ATOM 3536 O O . ASN A 1 420 ? -3.919 -14.483 20.039 1.00 58.97 420 ASN A O 1
ATOM 3540 N N . ARG A 1 421 ? -1.858 -14.018 20.765 1.00 63.62 421 ARG A N 1
ATOM 3541 C CA . ARG A 1 421 ? -1.151 -14.138 19.458 1.00 63.62 421 ARG A CA 1
ATOM 3542 C C . ARG A 1 421 ? -1.499 -13.066 18.410 1.00 63.62 421 ARG A C 1
ATOM 3544 O O . ARG A 1 421 ? -0.974 -13.131 17.299 1.00 63.62 421 ARG A O 1
ATOM 3551 N N . ARG A 1 422 ? -2.364 -12.100 18.725 1.00 74.75 422 ARG A N 1
ATOM 3552 C CA . ARG A 1 422 ? -2.678 -10.936 17.880 1.00 74.75 422 ARG A CA 1
ATOM 3553 C C . ARG A 1 422 ? -1.927 -9.705 18.371 1.00 74.75 422 ARG A C 1
ATOM 3555 O O . ARG A 1 422 ? -1.670 -9.570 19.561 1.00 74.75 422 ARG A O 1
ATOM 3562 N N . PHE A 1 423 ? -1.606 -8.803 17.445 1.00 84.75 423 PHE A N 1
ATOM 3563 C CA . PHE A 1 423 ? -0.981 -7.510 17.736 1.00 84.75 423 PHE A CA 1
ATOM 3564 C C . PHE A 1 423 ? 0.375 -7.597 18.457 1.00 84.75 423 PHE A C 1
ATOM 3566 O O . PHE A 1 423 ? 0.756 -6.697 19.202 1.00 84.75 423 PHE A O 1
ATOM 3573 N N . THR A 1 424 ? 1.124 -8.677 18.220 1.00 86.88 424 THR A N 1
ATOM 3574 C CA . THR A 1 424 ? 2.460 -8.873 18.803 1.00 86.88 424 THR A CA 1
ATOM 3575 C C . THR A 1 424 ? 3.535 -8.083 18.063 1.00 86.88 424 THR A C 1
ATOM 3577 O O . THR A 1 424 ? 4.461 -7.566 18.680 1.00 86.88 424 THR A O 1
ATOM 3580 N N . ASP A 1 425 ? 3.430 -8.009 16.733 1.00 90.81 425 ASP A N 1
ATOM 3581 C CA . ASP A 1 425 ? 4.362 -7.275 15.880 1.00 90.81 425 ASP A CA 1
ATOM 3582 C C . ASP A 1 425 ? 3.608 -6.658 14.700 1.00 90.81 425 ASP A C 1
ATOM 3584 O O . ASP A 1 425 ? 3.180 -7.359 13.779 1.00 90.81 425 ASP A O 1
ATOM 3588 N N . TRP A 1 426 ? 3.461 -5.331 14.709 1.00 92.06 426 TRP A N 1
ATOM 3589 C CA . TRP A 1 426 ? 2.738 -4.617 13.651 1.00 92.06 426 TRP A CA 1
ATOM 3590 C C . TRP A 1 426 ? 3.373 -4.794 12.274 1.00 92.06 426 TRP A C 1
ATOM 3592 O O . TRP A 1 426 ? 2.680 -4.753 11.258 1.00 92.06 426 TRP A O 1
ATOM 3602 N N . ARG A 1 427 ? 4.686 -5.035 12.227 1.00 92.75 427 ARG A N 1
ATOM 3603 C CA . ARG A 1 427 ? 5.448 -5.214 10.986 1.00 92.75 427 ARG A CA 1
ATOM 3604 C C . ARG A 1 427 ? 5.087 -6.547 10.354 1.00 92.75 427 ARG A C 1
ATOM 3606 O O . ARG A 1 427 ? 4.849 -6.624 9.152 1.00 92.75 427 ARG A O 1
ATOM 3613 N N . HIS A 1 428 ? 4.994 -7.583 11.185 1.00 92.12 428 HIS A N 1
ATOM 3614 C CA . HIS A 1 428 ? 4.565 -8.909 10.763 1.00 92.12 428 HIS A CA 1
ATOM 3615 C C . HIS A 1 428 ? 3.106 -8.895 10.291 1.00 92.12 428 HIS A C 1
ATOM 3617 O O . HIS A 1 428 ? 2.801 -9.420 9.220 1.00 92.12 428 HIS A O 1
ATOM 3623 N N . ASP A 1 429 ? 2.208 -8.253 11.040 1.00 91.75 429 ASP A N 1
ATOM 3624 C CA . ASP A 1 429 ? 0.787 -8.170 10.688 1.00 91.75 429 ASP A CA 1
ATOM 3625 C C . ASP A 1 429 ? 0.557 -7.400 9.378 1.00 91.75 429 ASP A C 1
ATOM 3627 O O . ASP A 1 429 ? -0.220 -7.844 8.532 1.00 91.75 429 ASP A O 1
ATOM 3631 N N . LEU A 1 430 ? 1.274 -6.293 9.157 1.00 93.19 430 LEU A N 1
ATOM 3632 C CA . LEU A 1 430 ? 1.207 -5.515 7.913 1.00 93.19 430 LEU A CA 1
ATOM 3633 C C . LEU A 1 430 ? 1.604 -6.361 6.692 1.00 93.19 430 LEU A C 1
ATOM 3635 O O . LEU A 1 430 ? 0.996 -6.248 5.625 1.00 93.19 430 LEU A O 1
ATOM 3639 N N . LEU A 1 431 ? 2.598 -7.238 6.857 1.00 92.25 431 LEU A N 1
ATOM 3640 C CA . LEU A 1 431 ? 3.104 -8.121 5.805 1.00 92.25 431 LEU A CA 1
ATOM 3641 C C . LEU A 1 431 ? 2.299 -9.417 5.624 1.00 92.25 431 LEU A C 1
ATOM 3643 O O . LEU A 1 431 ? 2.480 -10.092 4.614 1.00 92.25 431 LEU A O 1
ATOM 3647 N N . THR A 1 432 ? 1.415 -9.780 6.558 1.00 91.44 432 THR A N 1
ATOM 3648 C CA . THR A 1 432 ? 0.674 -11.058 6.522 1.00 91.44 432 THR A CA 1
ATOM 3649 C C . THR A 1 432 ? -0.838 -10.899 6.391 1.00 91.44 432 THR A C 1
ATOM 3651 O O . THR A 1 432 ? -1.512 -11.812 5.906 1.00 91.44 432 THR A O 1
ATOM 3654 N N . ASN A 1 433 ? -1.402 -9.752 6.774 1.00 90.31 433 ASN A N 1
ATOM 3655 C CA . ASN A 1 433 ? -2.839 -9.520 6.714 1.00 90.31 433 ASN A CA 1
ATOM 3656 C C . ASN A 1 433 ? -3.318 -9.355 5.264 1.00 90.31 433 ASN A C 1
ATOM 3658 O O . ASN A 1 433 ? -3.167 -8.301 4.644 1.00 90.31 433 ASN A O 1
ATOM 3662 N N . GLY A 1 434 ? -3.975 -10.393 4.740 1.00 89.38 434 GLY A N 1
ATOM 3663 C CA . GLY A 1 434 ? -4.469 -10.425 3.363 1.00 89.38 434 GLY A CA 1
ATOM 3664 C C . GLY A 1 434 ? -5.442 -9.296 3.005 1.00 89.38 434 GLY A C 1
ATOM 3665 O O . GLY A 1 434 ? -5.437 -8.851 1.859 1.00 89.38 434 GLY A O 1
ATOM 3666 N N . LYS A 1 435 ? -6.240 -8.784 3.958 1.00 90.19 435 LYS A N 1
ATOM 3667 C CA . LYS A 1 435 ? -7.146 -7.646 3.703 1.00 90.19 435 LYS A CA 1
ATOM 3668 C C . LYS A 1 435 ? -6.353 -6.360 3.479 1.00 90.19 435 LYS A C 1
ATOM 3670 O O . LYS A 1 435 ? -6.619 -5.648 2.515 1.00 90.19 435 LYS A O 1
ATOM 3675 N N . THR A 1 436 ? -5.355 -6.107 4.326 1.00 91.50 436 THR A N 1
ATOM 3676 C CA . THR A 1 436 ? -4.440 -4.967 4.193 1.00 91.50 436 THR A CA 1
ATOM 3677 C C . THR A 1 436 ? -3.653 -5.057 2.886 1.00 91.50 436 THR A C 1
ATOM 3679 O O . THR A 1 436 ? -3.624 -4.109 2.109 1.00 91.50 436 THR A O 1
ATOM 3682 N N . ILE A 1 437 ? -3.082 -6.225 2.580 1.00 91.44 437 ILE A N 1
ATOM 3683 C CA . ILE A 1 437 ? -2.300 -6.438 1.353 1.00 91.44 437 ILE A CA 1
ATOM 3684 C C . ILE A 1 437 ? -3.158 -6.226 0.098 1.00 91.44 437 ILE A C 1
ATOM 3686 O O . ILE A 1 437 ? -2.702 -5.590 -0.848 1.00 91.44 437 ILE A O 1
ATOM 3690 N N . ALA A 1 438 ? -4.395 -6.728 0.079 1.00 90.75 438 ALA A N 1
ATOM 3691 C CA . ALA A 1 438 ? -5.277 -6.602 -1.080 1.00 90.75 438 ALA A CA 1
ATOM 3692 C C . ALA A 1 438 ? -5.879 -5.193 -1.236 1.00 90.75 438 ALA A C 1
ATOM 3694 O O . ALA A 1 438 ? -6.106 -4.749 -2.365 1.00 90.75 438 ALA A O 1
ATOM 3695 N N . GLY A 1 439 ? -6.162 -4.504 -0.126 1.00 90.69 439 GLY A N 1
ATOM 3696 C CA . GLY A 1 439 ? -6.857 -3.215 -0.114 1.00 90.69 439 GLY A CA 1
ATOM 3697 C C . GLY A 1 439 ? -5.954 -1.990 -0.272 1.00 90.69 439 GLY A C 1
ATOM 3698 O O . GLY A 1 439 ? -6.407 -0.966 -0.783 1.00 90.69 439 GLY A O 1
ATOM 3699 N N . SER A 1 440 ? -4.688 -2.073 0.136 1.00 93.50 440 SER A N 1
ATOM 3700 C CA . SER A 1 440 ? -3.811 -0.902 0.239 1.00 93.50 440 SER A CA 1
ATOM 3701 C C . SER A 1 440 ? -3.029 -0.618 -1.046 1.00 93.50 440 SER A C 1
ATOM 3703 O O . SER A 1 440 ? -2.304 -1.471 -1.559 1.00 93.50 440 SER A O 1
ATOM 3705 N N . ARG A 1 441 ? -3.141 0.616 -1.555 1.00 92.69 441 ARG A N 1
ATOM 3706 C CA . ARG A 1 441 ? -2.457 1.063 -2.782 1.00 92.69 441 ARG A CA 1
ATOM 3707 C C . ARG A 1 441 ? -1.032 1.537 -2.532 1.00 92.69 441 ARG A C 1
ATOM 3709 O O . ARG A 1 441 ? -0.208 1.445 -3.435 1.00 92.69 441 ARG A O 1
ATOM 3716 N N . SER A 1 442 ? -0.744 2.022 -1.332 1.00 92.75 442 SER A N 1
ATOM 3717 C CA . SER A 1 442 ? 0.589 2.428 -0.892 1.00 92.75 442 SER A CA 1
ATOM 3718 C C . SER A 1 442 ? 0.992 1.703 0.393 1.00 92.75 442 SER A C 1
ATOM 3720 O O . SER A 1 442 ? 0.164 1.085 1.069 1.00 92.75 442 SER A O 1
ATOM 3722 N N . PHE A 1 443 ? 2.275 1.790 0.751 1.00 91.94 443 PHE A N 1
ATOM 3723 C CA . PHE A 1 443 ? 2.736 1.347 2.065 1.00 91.94 443 PHE A CA 1
ATOM 3724 C C . PHE A 1 443 ? 2.053 2.135 3.199 1.00 91.94 443 PHE A C 1
ATOM 3726 O O . PHE A 1 443 ? 1.620 1.540 4.183 1.00 91.94 443 PHE A O 1
ATOM 3733 N N . TYR A 1 444 ? 1.882 3.452 3.043 1.00 90.19 444 TYR A N 1
ATOM 3734 C CA . TYR A 1 444 ? 1.225 4.287 4.052 1.00 90.19 444 TYR A CA 1
ATOM 3735 C C . TYR A 1 444 ? -0.238 3.881 4.277 1.00 90.19 444 TYR A C 1
ATOM 3737 O O . TYR A 1 444 ? -0.667 3.769 5.422 1.00 90.19 444 TYR A O 1
ATOM 3745 N N . ASP A 1 445 ? -0.981 3.558 3.213 1.00 90.56 445 ASP A N 1
ATOM 3746 C CA . ASP A 1 445 ? -2.352 3.040 3.335 1.00 90.56 445 ASP A CA 1
ATOM 3747 C C . ASP A 1 445 ? -2.378 1.719 4.119 1.00 90.56 445 ASP A C 1
ATOM 3749 O O . ASP A 1 445 ? -3.270 1.490 4.935 1.00 90.56 445 ASP A O 1
ATOM 3753 N N . ALA A 1 446 ? -1.404 0.834 3.874 1.00 92.75 446 ALA A N 1
ATOM 3754 C CA . ALA A 1 446 ? -1.280 -0.445 4.578 1.00 92.75 446 ALA A CA 1
ATOM 3755 C C . ALA A 1 446 ? -0.959 -0.245 6.060 1.00 92.75 446 ALA A C 1
ATOM 3757 O O . ALA A 1 446 ? -1.539 -0.895 6.933 1.00 92.75 446 ALA A O 1
ATOM 3758 N N . PHE A 1 447 ? -0.064 0.692 6.346 1.00 91.56 447 PHE A N 1
ATOM 3759 C CA . PHE A 1 447 ? 0.313 1.071 7.695 1.00 91.56 447 PHE A CA 1
ATOM 3760 C C . PHE A 1 447 ? -0.870 1.673 8.468 1.00 91.56 447 PHE A C 1
ATOM 3762 O O . PHE A 1 447 ? -1.185 1.206 9.563 1.00 91.56 447 PHE A O 1
ATOM 3769 N N . GLN A 1 448 ? -1.611 2.609 7.866 1.00 90.12 448 GLN A N 1
ATOM 3770 C CA . GLN A 1 448 ? -2.819 3.190 8.462 1.00 90.12 448 GLN A CA 1
ATOM 3771 C C . GLN A 1 448 ? -3.925 2.153 8.679 1.00 90.12 448 GLN A C 1
ATOM 3773 O O . GLN A 1 448 ? -4.562 2.148 9.732 1.00 90.12 448 GLN A O 1
ATOM 3778 N N . ALA A 1 449 ? -4.135 1.231 7.736 1.00 91.12 449 ALA A N 1
ATOM 3779 C CA . ALA A 1 449 ? -5.102 0.145 7.898 1.00 91.12 449 ALA A CA 1
ATOM 3780 C C . ALA A 1 449 ? -4.720 -0.809 9.046 1.00 91.12 449 ALA A C 1
ATOM 3782 O O . ALA A 1 449 ? -5.588 -1.259 9.799 1.00 91.12 449 ALA A O 1
ATOM 3783 N N . THR A 1 450 ? -3.424 -1.078 9.221 1.00 92.19 450 THR A N 1
ATOM 3784 C CA . THR A 1 450 ? -2.892 -1.906 10.317 1.00 92.19 450 THR A CA 1
ATOM 3785 C C . THR A 1 450 ? -3.125 -1.233 11.674 1.00 92.19 450 THR A C 1
ATOM 3787 O O . THR A 1 450 ? -3.696 -1.847 12.577 1.00 92.19 450 THR A O 1
ATOM 3790 N N . ILE A 1 451 ? -2.801 0.059 11.790 1.00 91.19 451 ILE A N 1
ATOM 3791 C CA . ILE A 1 451 ? -3.082 0.869 12.987 1.00 91.19 451 ILE A CA 1
ATOM 3792 C C . ILE A 1 451 ? -4.587 0.942 13.266 1.00 91.19 451 ILE A C 1
ATOM 3794 O O . ILE A 1 451 ? -5.017 0.780 14.407 1.00 91.19 451 ILE A O 1
ATOM 3798 N N . SER A 1 452 ? -5.399 1.153 12.231 1.00 90.81 452 SER A N 1
ATOM 3799 C CA . SER A 1 452 ? -6.857 1.226 12.357 1.00 90.81 452 SER A CA 1
ATOM 3800 C C . SER A 1 452 ? -7.444 -0.088 12.864 1.00 90.81 452 SER A C 1
ATOM 3802 O O . SER A 1 452 ? -8.331 -0.061 13.704 1.00 90.81 452 SER A O 1
ATOM 3804 N N . THR A 1 453 ? -6.929 -1.235 12.410 1.00 89.94 453 THR A N 1
ATOM 3805 C CA . THR A 1 453 ? -7.380 -2.564 12.865 1.00 89.94 453 THR A CA 1
ATOM 3806 C C . THR A 1 453 ? -7.069 -2.793 14.348 1.00 89.94 453 THR A C 1
ATOM 3808 O O . THR A 1 453 ? -7.891 -3.350 15.081 1.00 89.94 453 THR A O 1
ATOM 3811 N N . PHE A 1 454 ? -5.901 -2.333 14.808 1.00 89.94 454 PHE A N 1
ATOM 3812 C CA . PHE A 1 454 ? -5.540 -2.362 16.226 1.00 89.94 454 PHE A CA 1
ATOM 3813 C C . PHE A 1 454 ? -6.510 -1.516 17.058 1.00 89.94 454 PHE A C 1
ATOM 3815 O O . PHE A 1 454 ? -7.131 -2.027 17.989 1.00 89.94 454 PHE A O 1
ATOM 3822 N N . HIS A 1 455 ? -6.719 -0.253 16.674 1.00 89.12 455 HIS A N 1
ATOM 3823 C CA . HIS A 1 455 ? -7.663 0.625 17.365 1.00 89.12 455 HIS A CA 1
ATOM 3824 C C . HIS A 1 455 ? -9.094 0.089 17.337 1.00 89.12 455 HIS A C 1
ATOM 3826 O O . HIS A 1 455 ? -9.770 0.150 18.356 1.00 89.12 455 HIS A O 1
ATOM 3832 N N . GLU A 1 456 ? -9.545 -0.469 16.209 1.00 89.69 456 GLU A N 1
ATOM 3833 C CA . GLU A 1 456 ? -10.877 -1.063 16.068 1.00 89.69 456 GLU A CA 1
ATOM 3834 C C . GLU A 1 456 ? -11.132 -2.134 17.129 1.00 89.69 456 GLU A C 1
ATOM 3836 O O . GLU A 1 456 ? -12.233 -2.218 17.655 1.00 89.69 456 GLU A O 1
ATOM 3841 N N . SER A 1 457 ? -10.120 -2.932 17.473 1.00 88.81 457 SER A N 1
ATOM 3842 C CA . SER A 1 457 ? -10.269 -4.034 18.431 1.00 88.81 457 SER A CA 1
ATOM 3843 C C . SER A 1 457 ? -10.487 -3.519 19.858 1.00 88.81 457 SER A C 1
ATOM 3845 O O . SER A 1 457 ? -11.407 -3.957 20.548 1.00 88.81 457 SER A O 1
ATOM 3847 N N . TYR A 1 458 ? -9.697 -2.530 20.285 1.00 89.25 458 TYR A N 1
ATOM 3848 C CA . TYR A 1 458 ? -9.865 -1.888 21.594 1.00 89.25 458 TYR A CA 1
ATOM 3849 C C . TYR A 1 458 ? -11.116 -1.009 21.656 1.00 89.25 458 TYR A C 1
ATOM 3851 O O . TYR A 1 458 ? -11.800 -0.966 22.678 1.00 89.25 458 TYR A O 1
ATOM 3859 N N . LEU A 1 459 ? -11.442 -0.328 20.558 1.00 91.12 459 LEU A N 1
ATOM 3860 C CA . LEU A 1 459 ? -12.648 0.480 20.459 1.00 91.12 459 LEU A CA 1
ATOM 3861 C C . LEU A 1 459 ? -13.891 -0.401 20.511 1.00 91.12 459 LEU A C 1
ATOM 3863 O O . LEU A 1 459 ? -14.831 -0.079 21.226 1.00 91.12 459 LEU A O 1
ATOM 3867 N N . PHE A 1 460 ? -13.877 -1.541 19.826 1.00 91.06 460 PHE A N 1
ATOM 3868 C CA . PHE A 1 460 ? -14.958 -2.512 19.887 1.00 91.06 460 PHE A CA 1
ATOM 3869 C C . PHE A 1 460 ? -15.157 -3.046 21.305 1.00 91.06 460 PHE A C 1
ATOM 3871 O O . PHE A 1 460 ? -16.291 -3.081 21.771 1.00 91.06 460 PHE A O 1
ATOM 3878 N N . LEU A 1 461 ? -14.072 -3.376 22.016 1.00 90.38 461 LEU A N 1
ATOM 3879 C CA . LEU A 1 461 ? -14.118 -3.769 23.426 1.00 90.38 461 LEU A CA 1
ATOM 3880 C C . LEU A 1 461 ? -14.780 -2.683 24.297 1.00 90.38 461 LEU A C 1
ATOM 3882 O O . LEU A 1 461 ? -15.699 -2.977 25.061 1.00 90.38 461 LEU A O 1
ATOM 3886 N N . LEU A 1 462 ? -14.354 -1.424 24.148 1.00 91.50 462 LEU A N 1
ATOM 3887 C CA . LEU A 1 462 ? -14.898 -0.294 24.904 1.00 91.50 462 LEU A CA 1
ATOM 3888 C C . LEU A 1 462 ? -16.372 -0.034 24.575 1.00 91.50 462 LEU A C 1
ATOM 3890 O O . LEU A 1 462 ? -17.197 0.063 25.478 1.00 91.50 462 LEU A O 1
ATOM 3894 N N . VAL A 1 463 ? -16.724 0.077 23.293 1.00 91.38 463 VAL A N 1
ATOM 3895 C CA . VAL A 1 463 ? -18.097 0.379 22.867 1.00 91.38 463 VAL A CA 1
ATOM 3896 C C . VAL A 1 463 ? -19.033 -0.779 23.225 1.00 91.38 463 VAL A C 1
ATOM 3898 O O . VAL A 1 463 ? -20.152 -0.530 23.664 1.00 91.38 463 VAL A O 1
ATOM 3901 N N . ALA A 1 464 ? -18.580 -2.033 23.125 1.00 90.56 464 ALA A N 1
ATOM 3902 C CA . ALA A 1 464 ? -19.352 -3.187 23.580 1.00 90.56 464 ALA A CA 1
ATOM 3903 C C . ALA A 1 464 ? -19.642 -3.120 25.084 1.00 90.56 464 ALA A C 1
ATOM 3905 O O . ALA A 1 464 ? -20.779 -3.352 25.490 1.00 90.56 464 ALA A O 1
ATOM 3906 N N . HIS A 1 465 ? -18.649 -2.754 25.900 1.00 90.25 465 HIS A N 1
ATOM 3907 C CA . HIS A 1 465 ? -18.824 -2.552 27.341 1.00 90.25 465 HIS A CA 1
ATOM 3908 C C . HIS A 1 465 ? -19.810 -1.419 27.646 1.00 90.25 465 HIS A C 1
ATOM 3910 O O . HIS A 1 465 ? -20.727 -1.586 28.454 1.00 90.25 465 HIS A O 1
ATOM 3916 N N . LEU A 1 466 ? -19.667 -0.277 26.962 1.00 90.56 466 LEU A N 1
ATOM 3917 C CA . LEU A 1 466 ? -20.580 0.861 27.100 1.00 90.56 466 LEU A CA 1
ATOM 3918 C C . LEU A 1 466 ? -22.023 0.472 26.755 1.00 90.56 466 LEU A C 1
ATOM 3920 O O . LEU A 1 466 ? -22.957 0.866 27.454 1.00 90.56 466 LEU A O 1
ATOM 3924 N N . GLU A 1 467 ? -22.203 -0.324 25.707 1.00 89.94 467 GLU A N 1
ATOM 3925 C CA . GLU A 1 467 ? -23.512 -0.747 25.226 1.00 89.94 467 GLU A CA 1
ATOM 3926 C C . GLU A 1 467 ? -24.155 -1.820 26.121 1.00 89.94 467 GLU A C 1
ATOM 3928 O O . GLU A 1 467 ? -25.325 -1.700 26.481 1.00 89.94 467 GLU A O 1
ATOM 3933 N N . GLN A 1 468 ? -23.399 -2.837 26.554 1.00 87.75 468 GLN A N 1
ATOM 3934 C CA . GLN A 1 468 ? -23.888 -3.893 27.458 1.00 87.75 468 GLN A CA 1
ATOM 3935 C C . GLN A 1 468 ? -24.370 -3.343 28.806 1.00 87.75 468 GLN A C 1
ATOM 3937 O O . GLN A 1 468 ? -25.281 -3.897 29.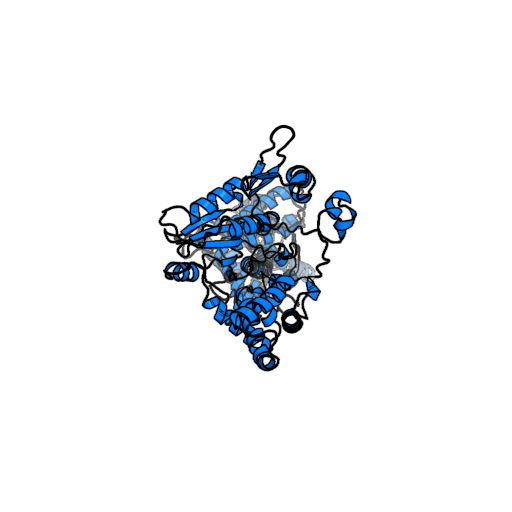423 1.00 87.75 468 GLN A O 1
ATOM 3942 N N . HIS A 1 469 ? -23.765 -2.248 29.265 1.00 87.62 469 HIS A N 1
ATOM 3943 C CA . HIS A 1 469 ? -24.083 -1.608 30.536 1.00 87.62 469 HIS A CA 1
ATOM 3944 C C . HIS A 1 469 ? -24.920 -0.329 30.404 1.00 87.62 469 HIS A C 1
ATOM 3946 O O . HIS A 1 469 ? -25.083 0.383 31.396 1.00 87.62 469 HIS A O 1
ATOM 3952 N N . ASN A 1 470 ? -25.502 -0.055 29.232 1.00 89.00 470 ASN A N 1
ATOM 3953 C CA . ASN A 1 470 ? -26.402 1.080 28.999 1.00 89.00 470 ASN A CA 1
ATOM 3954 C C . ASN A 1 470 ? -25.774 2.468 29.263 1.00 89.00 470 ASN A C 1
ATOM 3956 O O . ASN A 1 470 ? -26.459 3.416 29.638 1.00 89.00 470 ASN A O 1
ATOM 3960 N N . PHE A 1 471 ? -24.462 2.627 29.087 1.00 90.62 471 PHE A N 1
ATOM 3961 C CA . PHE A 1 471 ? -23.804 3.917 29.316 1.00 90.62 471 PHE A CA 1
ATOM 3962 C C . PHE A 1 471 ? -24.158 4.959 28.247 1.00 90.62 471 PHE A C 1
ATOM 3964 O O . PHE A 1 471 ? -24.268 6.141 28.574 1.00 90.62 471 PHE A O 1
ATOM 3971 N N . ILE A 1 472 ? -24.355 4.535 26.994 1.00 89.38 472 ILE A N 1
ATOM 3972 C CA . ILE A 1 472 ? -24.630 5.440 25.866 1.00 89.38 472 ILE A CA 1
ATOM 3973 C C . ILE A 1 472 ? -26.035 6.047 25.981 1.00 89.38 472 ILE A C 1
ATOM 3975 O O . ILE A 1 472 ? -26.191 7.265 25.912 1.00 89.38 472 ILE A O 1
ATOM 3979 N N . ASP A 1 473 ? -27.056 5.226 26.235 1.00 88.00 473 ASP A N 1
ATOM 3980 C CA . ASP A 1 473 ? -28.426 5.731 26.394 1.00 88.00 473 ASP A CA 1
ATOM 3981 C C . ASP A 1 473 ? -28.576 6.563 27.673 1.00 88.00 473 ASP A C 1
ATOM 3983 O O . ASP A 1 473 ? -29.229 7.608 27.653 1.00 88.00 473 ASP A O 1
ATOM 3987 N N . ALA A 1 474 ? -27.900 6.168 28.760 1.00 88.31 474 ALA A N 1
ATOM 3988 C CA . ALA A 1 474 ? -27.849 6.970 29.977 1.00 88.31 474 ALA A CA 1
ATOM 3989 C C . ALA A 1 474 ? -27.229 8.353 29.721 1.00 88.31 474 ALA A C 1
ATOM 3991 O O . ALA A 1 474 ? -27.747 9.355 30.203 1.00 88.31 474 ALA A O 1
ATOM 3992 N N . TYR A 1 475 ? -26.167 8.443 28.913 1.00 89.00 475 TYR A N 1
ATOM 3993 C CA . TYR A 1 475 ? -25.585 9.730 28.523 1.00 89.00 475 TYR A CA 1
ATOM 3994 C C . TYR A 1 475 ? -26.584 10.609 27.757 1.00 89.00 475 TYR A C 1
ATOM 3996 O O . TYR A 1 475 ? -26.721 11.800 28.052 1.00 89.00 475 TYR A O 1
ATOM 4004 N N . ASN A 1 476 ? -27.321 10.023 26.809 1.00 86.69 476 ASN A N 1
ATOM 4005 C CA . ASN A 1 476 ? -28.344 10.737 26.043 1.00 86.69 476 ASN A CA 1
ATOM 4006 C C . ASN A 1 476 ? -29.454 11.275 26.952 1.00 86.69 476 ASN A C 1
ATOM 4008 O O . ASN A 1 476 ? -29.899 12.413 26.784 1.00 86.69 476 ASN A O 1
ATOM 4012 N N . PHE A 1 477 ? -29.869 10.479 27.941 1.00 87.81 477 PHE A N 1
ATOM 4013 C CA . PHE A 1 477 ? -30.833 10.904 28.946 1.00 87.81 477 PHE A CA 1
ATOM 4014 C C . PHE A 1 477 ? -30.284 12.046 29.808 1.00 87.81 477 PHE A C 1
ATOM 4016 O O . PHE A 1 477 ? -30.929 13.090 29.899 1.00 87.81 477 PHE A O 1
ATOM 4023 N N . ILE A 1 478 ? -29.086 11.896 30.382 1.00 85.81 478 ILE A N 1
ATOM 4024 C CA . ILE A 1 478 ? -28.445 12.911 31.237 1.00 85.81 478 ILE A CA 1
ATOM 4025 C C . ILE A 1 478 ? -28.301 14.240 30.487 1.00 85.81 478 ILE A C 1
ATOM 4027 O O . ILE A 1 478 ? -28.641 15.291 31.025 1.00 85.81 478 ILE A O 1
ATOM 4031 N N . SER A 1 479 ? -27.903 14.186 29.216 1.00 84.06 479 SER A N 1
ATOM 4032 C CA . SER A 1 479 ? -27.768 15.361 28.346 1.00 84.06 479 SER A CA 1
ATOM 4033 C C . S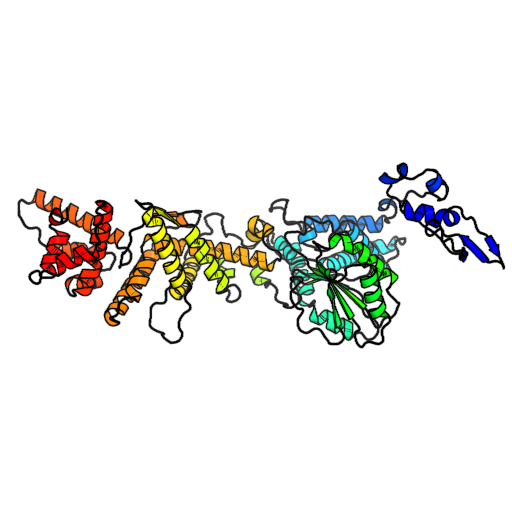ER A 1 479 ? -29.101 16.062 28.048 1.00 84.06 479 SER A C 1
ATOM 4035 O O . SER A 1 479 ? -29.116 17.231 27.663 1.00 84.06 479 SER A O 1
ATOM 4037 N N . SER A 1 480 ? -30.230 15.362 28.207 1.00 84.94 480 SER A N 1
ATOM 4038 C CA . SER A 1 480 ? -31.577 15.915 28.019 1.00 84.94 480 SER A CA 1
ATOM 4039 C C . SER A 1 480 ? -32.167 16.555 29.285 1.00 84.94 480 SER A C 1
ATOM 4041 O O . SER A 1 480 ? -33.190 17.239 29.203 1.00 84.94 480 SER A O 1
ATOM 4043 N N . VAL A 1 481 ? -31.539 16.361 30.453 1.00 85.94 481 VAL A N 1
ATOM 4044 C CA . VAL A 1 481 ? -32.018 16.900 31.734 1.00 85.94 481 VAL A CA 1
ATOM 4045 C C . VAL A 1 481 ? -31.863 18.422 31.754 1.00 85.94 481 VAL A C 1
ATOM 4047 O O . VAL A 1 481 ? -30.774 18.960 31.588 1.00 85.94 481 VAL A O 1
ATOM 4050 N N . SER A 1 482 ? -32.962 19.141 31.995 1.00 82.06 482 SER A N 1
ATOM 4051 C CA . SER A 1 482 ? -32.973 20.611 31.980 1.00 82.06 482 SER A CA 1
ATOM 4052 C C . SER A 1 482 ? -32.305 21.258 33.199 1.00 82.06 482 SER A C 1
ATOM 4054 O O . SER A 1 482 ? -31.844 22.397 33.116 1.00 82.06 482 SER A O 1
ATOM 4056 N N . ASP A 1 483 ? -32.289 20.571 34.346 1.00 84.62 483 ASP A N 1
ATOM 4057 C CA . ASP A 1 483 ? -31.682 21.075 35.581 1.00 84.62 483 ASP A CA 1
ATOM 4058 C C . ASP A 1 483 ? -30.178 20.772 35.616 1.00 84.62 483 ASP A C 1
ATOM 4060 O O . ASP A 1 483 ? -29.756 19.627 35.783 1.00 84.62 483 ASP A O 1
ATOM 4064 N N . LYS A 1 484 ? -29.368 21.832 35.525 1.00 82.69 484 LYS A N 1
ATOM 4065 C CA . LYS A 1 484 ? -27.902 21.747 35.513 1.00 82.69 484 LYS A CA 1
ATOM 4066 C C . LYS A 1 484 ? -27.300 21.146 36.786 1.00 82.69 484 LYS A C 1
ATOM 4068 O O . LYS A 1 484 ? -26.221 20.564 36.716 1.00 82.69 484 LYS A O 1
ATOM 4073 N N . ASN A 1 485 ? -27.937 21.300 37.948 1.00 83.44 485 ASN A N 1
ATOM 4074 C CA . ASN A 1 485 ? -27.407 20.750 39.199 1.00 83.44 485 ASN A CA 1
ATOM 4075 C C . ASN A 1 485 ? -27.609 19.235 39.254 1.00 83.44 485 ASN A C 1
ATOM 4077 O O . ASN A 1 485 ? -26.692 18.501 39.623 1.00 83.44 485 ASN A O 1
ATOM 4081 N N . ILE A 1 486 ? -28.793 18.775 38.841 1.00 83.12 486 ILE A N 1
ATOM 4082 C CA . ILE A 1 486 ? -29.108 17.348 38.718 1.00 83.12 486 ILE A CA 1
ATOM 4083 C C . ILE A 1 486 ? -28.218 16.717 37.647 1.00 83.12 486 ILE A C 1
ATOM 4085 O O . ILE A 1 486 ? -27.617 15.674 37.894 1.00 83.12 486 ILE A O 1
ATOM 4089 N N . GLN A 1 487 ? -28.072 17.385 36.499 1.00 85.06 487 GLN A N 1
ATOM 4090 C CA . GLN A 1 487 ? -27.213 16.945 35.404 1.00 85.06 487 GLN A CA 1
ATOM 4091 C C . GLN A 1 487 ? -25.771 16.713 35.877 1.00 85.06 487 GLN A C 1
ATOM 4093 O O . GLN A 1 487 ? -25.271 15.604 35.733 1.00 85.06 487 GLN A O 1
ATOM 4098 N N . LYS A 1 488 ? -25.132 17.693 36.532 1.00 85.06 488 LYS A N 1
ATOM 4099 C CA . LYS A 1 488 ? -23.755 17.545 37.045 1.00 85.06 488 LYS A CA 1
ATOM 4100 C C . LYS A 1 488 ? -23.593 16.382 38.024 1.00 85.06 488 LYS A C 1
ATOM 4102 O O . LYS A 1 488 ? -22.554 15.726 38.050 1.00 85.06 488 LYS A O 1
ATOM 4107 N N . TYR A 1 489 ? -24.602 16.135 38.859 1.00 85.25 489 TYR A N 1
ATOM 4108 C CA . TYR A 1 489 ? -24.561 15.018 39.798 1.00 85.25 489 TYR A CA 1
ATOM 4109 C C . TYR A 1 489 ? -24.667 13.664 39.077 1.00 85.25 489 TYR A C 1
ATOM 4111 O O . TYR A 1 489 ? -23.911 12.743 39.389 1.00 85.25 489 TYR A O 1
ATOM 4119 N N . LEU A 1 490 ? -25.553 13.561 38.080 1.00 85.00 490 LEU A N 1
ATOM 4120 C CA . LEU A 1 490 ? -25.674 12.373 37.233 1.00 85.00 490 LEU A CA 1
ATOM 4121 C C . LEU A 1 490 ? -24.423 12.140 36.379 1.00 85.00 490 LEU A C 1
ATOM 4123 O O . LEU A 1 490 ? -24.010 10.995 36.248 1.00 85.00 490 LEU A O 1
ATOM 4127 N N . GLU A 1 491 ? -23.798 13.194 35.850 1.00 86.62 491 GLU A N 1
ATOM 4128 C CA . GLU A 1 491 ? -22.527 13.113 35.115 1.00 86.62 491 GLU A CA 1
ATOM 4129 C C . GLU A 1 491 ? -21.422 12.521 36.000 1.00 86.62 491 GLU A C 1
ATOM 4131 O O . GLU A 1 491 ? -20.782 11.547 35.614 1.00 86.62 491 GLU A O 1
ATOM 4136 N N . LYS A 1 492 ? -21.272 13.012 37.238 1.00 86.38 492 LYS A N 1
ATOM 4137 C CA . LYS A 1 492 ? -20.293 12.469 38.195 1.00 86.38 492 LYS A CA 1
ATOM 4138 C C . LYS A 1 492 ? -20.580 11.012 38.571 1.00 86.38 492 LYS A C 1
ATOM 4140 O O . LYS A 1 492 ? -19.664 10.205 38.712 1.00 86.38 492 LYS A O 1
ATOM 4145 N N . MET A 1 493 ? -21.854 10.658 38.751 1.00 86.62 493 MET A N 1
ATOM 4146 C CA . MET A 1 493 ? -22.258 9.270 38.996 1.00 86.62 493 MET A CA 1
ATOM 4147 C C . MET A 1 493 ? -21.923 8.383 37.789 1.00 86.62 493 MET A C 1
ATOM 4149 O O . MET A 1 493 ? -21.415 7.277 37.969 1.00 86.62 493 MET A O 1
ATOM 4153 N N . TRP A 1 494 ? -22.190 8.863 36.574 1.00 89.56 494 TRP A N 1
ATOM 4154 C CA . TRP A 1 494 ? -21.890 8.163 35.330 1.00 89.56 494 TRP A CA 1
ATOM 4155 C C . TRP A 1 494 ? -20.385 7.910 35.186 1.00 89.56 494 TRP A C 1
ATOM 4157 O O . TRP A 1 494 ? -19.998 6.771 34.933 1.00 89.56 494 TRP A O 1
ATOM 4167 N N . GLU A 1 495 ? -19.544 8.921 35.439 1.00 86.25 495 GLU A N 1
ATOM 4168 C CA . GLU A 1 495 ? -18.077 8.803 35.421 1.00 86.25 495 GLU A CA 1
ATOM 4169 C C . GLU A 1 495 ? -17.581 7.772 36.444 1.00 86.25 495 GLU A C 1
ATOM 4171 O O . GLU A 1 495 ? -16.884 6.829 36.074 1.00 86.25 495 GLU A O 1
ATOM 4176 N N . ASN A 1 496 ? -18.026 7.865 37.703 1.00 85.88 496 ASN A N 1
ATOM 4177 C CA . ASN A 1 496 ? -17.655 6.906 38.753 1.00 85.88 496 ASN A CA 1
ATOM 4178 C C . ASN A 1 496 ? -18.077 5.463 38.402 1.00 85.88 496 ASN A C 1
ATOM 4180 O O . ASN A 1 496 ? -17.340 4.502 38.642 1.00 85.88 496 ASN A O 1
ATOM 4184 N N . CYS A 1 497 ? -19.276 5.289 37.834 1.00 85.19 497 CYS A N 1
ATOM 4185 C CA . CYS A 1 497 ? -19.751 3.979 37.388 1.00 85.19 497 CYS A CA 1
ATOM 4186 C C . CYS A 1 497 ? -18.898 3.447 36.235 1.00 85.19 497 CYS A C 1
ATOM 4188 O O . CYS A 1 497 ? -18.593 2.257 36.199 1.00 85.19 497 CYS A O 1
ATOM 4190 N N . LEU A 1 498 ? -18.505 4.305 35.293 1.00 87.00 498 LEU A N 1
ATOM 4191 C CA . LEU A 1 498 ? -17.657 3.899 34.183 1.00 87.00 498 LEU A CA 1
ATOM 4192 C C . LEU A 1 498 ? -16.279 3.462 34.694 1.00 87.00 498 LEU A C 1
ATOM 4194 O O . LEU A 1 498 ? -15.873 2.335 34.418 1.00 87.00 498 LEU A O 1
ATOM 4198 N N . GLU A 1 499 ? -15.610 4.285 35.502 1.00 84.88 499 GLU A N 1
ATOM 4199 C CA . GLU A 1 499 ? -14.278 3.991 36.048 1.00 84.88 499 GLU A CA 1
ATOM 4200 C C . GLU A 1 499 ? -14.236 2.654 36.800 1.00 84.88 499 GLU A C 1
ATOM 4202 O O . GLU A 1 499 ? -13.395 1.807 36.504 1.00 84.88 499 GLU A O 1
ATOM 4207 N N . THR A 1 500 ? -15.196 2.415 37.700 1.00 83.44 500 THR A N 1
ATOM 4208 C CA . THR A 1 500 ? -15.277 1.161 38.476 1.00 83.44 500 THR A CA 1
ATOM 4209 C C . THR A 1 500 ? -15.549 -0.074 37.615 1.00 83.44 500 THR A C 1
ATOM 4211 O O . THR A 1 500 ? -15.202 -1.194 37.991 1.00 83.44 500 THR A O 1
ATOM 4214 N N . THR A 1 501 ? -16.184 0.095 36.455 1.00 83.38 501 THR A N 1
ATOM 4215 C CA . THR A 1 501 ? -16.531 -1.032 35.576 1.00 83.38 501 THR A CA 1
ATOM 4216 C C . THR A 1 501 ? -15.442 -1.373 34.582 1.00 83.38 501 THR A C 1
ATOM 4218 O O . THR A 1 501 ? -15.280 -2.546 34.255 1.00 83.38 501 THR A O 1
ATOM 4221 N N . LEU A 1 502 ? -14.676 -0.378 34.133 1.00 83.75 502 LEU A N 1
ATOM 4222 C CA . LEU A 1 502 ? -13.569 -0.588 33.204 1.00 83.75 502 LEU A CA 1
ATOM 4223 C C . LEU A 1 502 ? -12.444 -1.431 33.820 1.00 83.75 502 LEU A C 1
ATOM 4225 O O . LEU A 1 502 ? -11.710 -2.084 33.083 1.00 83.75 502 LEU A O 1
ATOM 4229 N N . GLU A 1 503 ? -12.334 -1.482 35.151 1.00 79.56 503 GLU A N 1
ATOM 4230 C CA . GLU A 1 503 ? -11.404 -2.382 35.850 1.00 79.56 503 GLU A CA 1
ATOM 4231 C C . GLU A 1 503 ? -11.712 -3.871 35.620 1.00 79.56 503 GLU A C 1
ATOM 4233 O O . GLU A 1 503 ? -10.799 -4.691 35.652 1.00 79.56 503 GLU A O 1
ATOM 4238 N N . ASN A 1 504 ? -12.974 -4.222 35.350 1.00 80.38 504 ASN A N 1
ATOM 4239 C CA . ASN A 1 504 ? -13.445 -5.604 35.195 1.00 80.38 504 ASN A CA 1
ATOM 4240 C C . ASN A 1 504 ? -13.986 -5.883 33.782 1.00 80.38 504 ASN A C 1
ATOM 4242 O O . ASN A 1 504 ? -14.915 -6.675 33.616 1.00 80.38 504 ASN A O 1
ATOM 4246 N N . ILE A 1 505 ? -13.447 -5.201 32.768 1.00 83.06 505 ILE A N 1
ATOM 4247 C CA . ILE A 1 505 ? -13.914 -5.328 31.385 1.00 83.06 505 ILE A CA 1
ATOM 4248 C C . ILE A 1 505 ? -13.730 -6.760 30.850 1.00 83.06 505 ILE A C 1
ATOM 4250 O O . ILE A 1 505 ? -12.690 -7.391 31.051 1.00 83.06 505 ILE A O 1
ATOM 4254 N N . ASP A 1 506 ? -14.743 -7.282 30.151 1.00 81.12 506 ASP A N 1
ATOM 4255 C CA . ASP A 1 506 ? -14.701 -8.630 29.574 1.00 81.12 506 ASP A CA 1
ATOM 4256 C C . ASP A 1 506 ? -13.801 -8.672 28.331 1.00 81.12 506 ASP A C 1
ATOM 4258 O O . ASP A 1 506 ? -14.221 -8.398 27.205 1.00 81.12 506 ASP A O 1
ATOM 4262 N N . LEU A 1 507 ? -12.547 -9.072 28.537 1.00 81.75 507 LEU A N 1
ATOM 4263 C CA . LEU A 1 507 ? -11.547 -9.203 27.476 1.00 81.75 507 LEU A CA 1
ATOM 4264 C C . LEU A 1 507 ? -11.906 -10.255 26.418 1.00 81.75 507 LEU A C 1
ATOM 4266 O O . LEU A 1 507 ? -11.370 -10.198 25.314 1.00 81.75 507 LEU A O 1
ATOM 4270 N N . THR A 1 508 ? -12.828 -11.188 26.691 1.00 79.94 508 THR A N 1
ATOM 4271 C CA . THR A 1 508 ? -13.221 -12.225 25.715 1.00 79.94 508 THR A CA 1
ATOM 4272 C C . THR A 1 508 ? -13.976 -11.661 24.511 1.00 79.94 508 THR A C 1
ATOM 4274 O O . THR A 1 508 ? -14.207 -12.367 23.526 1.00 79.94 508 THR A O 1
ATOM 4277 N N . ILE A 1 509 ? -14.386 -10.394 24.583 1.00 80.88 509 ILE A N 1
ATOM 4278 C CA . ILE A 1 509 ? -15.115 -9.701 23.527 1.00 80.88 509 ILE A CA 1
ATOM 4279 C C . ILE A 1 509 ? -14.201 -9.310 22.359 1.00 80.88 509 ILE A C 1
ATOM 4281 O O . ILE A 1 509 ? -14.665 -9.271 21.220 1.00 80.88 509 ILE A O 1
ATOM 4285 N N . ILE A 1 510 ? -12.912 -9.062 22.609 1.00 78.31 510 ILE A N 1
ATOM 4286 C CA . ILE A 1 510 ? -12.013 -8.423 21.635 1.00 78.31 510 ILE A CA 1
ATOM 4287 C C . ILE A 1 510 ? -11.865 -9.197 20.316 1.00 78.31 510 ILE A C 1
ATOM 4289 O O . ILE A 1 510 ? -11.705 -8.593 19.258 1.00 78.31 510 ILE A O 1
ATOM 4293 N N . ASP A 1 511 ? -11.972 -10.526 20.370 1.00 73.31 511 ASP A N 1
ATOM 4294 C CA . ASP A 1 511 ? -11.812 -11.414 19.215 1.00 73.31 511 ASP A CA 1
ATOM 4295 C C . ASP A 1 511 ? -13.140 -11.830 18.565 1.00 73.31 511 ASP A C 1
ATOM 4297 O O . ASP A 1 511 ? -13.144 -12.621 17.619 1.00 73.31 511 ASP A O 1
ATOM 4301 N N . ARG A 1 512 ? -14.280 -11.317 19.044 1.00 81.56 512 ARG A N 1
ATOM 4302 C CA . ARG A 1 512 ? -15.591 -11.664 18.485 1.00 81.56 512 ARG A CA 1
ATOM 4303 C C . ARG A 1 512 ? -15.889 -10.835 17.240 1.00 81.56 512 ARG A C 1
ATOM 4305 O O . ARG A 1 512 ? -15.777 -9.614 17.250 1.00 81.56 512 ARG A O 1
ATOM 4312 N N . ASP A 1 513 ? -16.366 -11.498 16.190 1.00 80.50 513 ASP A N 1
ATOM 4313 C CA . ASP A 1 513 ? -16.846 -10.806 14.988 1.00 80.50 513 ASP A CA 1
ATOM 4314 C C . ASP A 1 513 ? -18.185 -10.096 15.234 1.00 80.50 513 ASP A C 1
ATOM 4316 O O . ASP A 1 513 ? -18.429 -9.025 14.685 1.00 80.50 513 ASP A O 1
ATOM 4320 N N . MET A 1 514 ? -19.047 -10.690 16.064 1.00 85.31 514 MET A N 1
ATOM 4321 C CA . MET A 1 514 ? -20.372 -10.172 16.407 1.00 85.31 514 MET A CA 1
ATOM 4322 C C . MET A 1 514 ? -20.659 -10.381 17.895 1.00 85.31 514 MET A C 1
ATOM 4324 O O . MET A 1 514 ? -20.227 -11.374 18.487 1.00 85.31 514 MET A O 1
ATOM 4328 N N . ILE A 1 515 ? -21.448 -9.484 18.488 1.00 88.50 515 ILE A N 1
ATOM 4329 C CA . ILE A 1 515 ? -21.958 -9.627 19.860 1.00 88.50 515 ILE A CA 1
ATOM 4330 C C . ILE A 1 515 ? -23.475 -9.559 19.831 1.00 88.50 515 ILE A C 1
ATOM 4332 O O . ILE A 1 515 ? -24.055 -8.667 19.208 1.00 88.50 515 ILE A O 1
ATOM 4336 N N . GLU A 1 516 ? -24.113 -10.482 20.542 1.00 86.62 516 GLU A N 1
ATOM 4337 C CA . GLU A 1 516 ? -25.547 -10.426 20.788 1.00 86.62 516 GLU A CA 1
ATOM 4338 C C . GLU A 1 516 ? -25.828 -9.648 22.078 1.00 86.62 516 GLU A C 1
ATOM 4340 O O . GLU A 1 516 ? -25.304 -9.983 23.141 1.00 86.62 516 GLU A O 1
ATOM 4345 N N . ILE A 1 517 ? -26.638 -8.593 21.977 1.00 84.44 517 ILE A N 1
ATOM 4346 C CA . ILE A 1 517 ? -26.978 -7.707 23.096 1.00 84.44 517 ILE A CA 1
ATOM 4347 C C . ILE A 1 517 ? -28.485 -7.765 23.327 1.00 84.44 517 ILE A C 1
ATOM 4349 O O . ILE A 1 517 ? -29.285 -7.528 22.418 1.00 84.44 517 ILE A O 1
ATOM 4353 N N . GLN A 1 518 ? -28.886 -8.074 24.560 1.00 83.12 518 GLN A N 1
ATOM 4354 C CA . GLN A 1 518 ? -30.290 -8.040 24.958 1.00 83.12 518 GLN A CA 1
ATOM 4355 C C . GLN A 1 518 ? -30.721 -6.601 25.244 1.00 83.12 518 GLN A C 1
ATOM 4357 O O . GLN A 1 518 ? -30.492 -6.083 26.334 1.00 83.12 518 GLN A O 1
ATOM 4362 N N . LEU A 1 519 ? -31.401 -5.968 24.292 1.00 83.19 519 LEU A N 1
ATOM 4363 C CA . LEU A 1 519 ? -31.774 -4.560 24.407 1.00 83.19 519 LEU A CA 1
ATOM 4364 C C . LEU A 1 519 ? -32.993 -4.363 25.325 1.00 83.19 519 LEU A C 1
ATOM 4366 O O . LEU A 1 519 ? -33.928 -5.167 25.324 1.00 83.19 519 LEU A O 1
ATOM 4370 N N . VAL A 1 520 ? -32.969 -3.308 26.135 1.00 83.19 520 VAL A N 1
ATOM 4371 C CA . VAL A 1 520 ? -34.123 -2.763 26.867 1.00 83.19 520 VAL A CA 1
ATOM 4372 C C . VAL A 1 520 ? -34.190 -1.298 26.461 1.00 83.19 520 VAL A C 1
ATOM 4374 O O . VAL A 1 520 ? -33.192 -0.596 26.588 1.00 83.19 520 VAL A O 1
ATOM 4377 N N . PHE A 1 521 ? -35.319 -0.843 25.930 1.00 82.75 521 PHE A N 1
ATOM 4378 C CA . PHE A 1 521 ? -35.453 0.558 25.538 1.00 82.75 521 PHE A CA 1
ATOM 4379 C C . PHE A 1 521 ? -35.713 1.452 26.758 1.00 82.75 521 PHE A C 1
ATOM 4381 O O . PHE A 1 521 ? -36.293 1.001 27.743 1.00 82.75 521 PHE A O 1
ATOM 4388 N N . ASP A 1 522 ? -35.342 2.729 26.637 1.00 82.69 522 ASP A N 1
ATOM 4389 C CA . ASP A 1 522 ? -35.704 3.807 27.574 1.00 82.69 522 ASP A CA 1
ATOM 4390 C C . ASP A 1 522 ? -35.140 3.654 29.004 1.00 82.69 522 ASP A C 1
ATOM 4392 O O . ASP A 1 522 ? -35.748 4.083 29.982 1.00 82.69 522 ASP A O 1
ATOM 4396 N N . LEU A 1 523 ? -33.956 3.049 29.137 1.00 86.19 523 LEU A N 1
ATOM 4397 C CA . LEU A 1 523 ? -33.206 3.038 30.394 1.00 86.19 523 LEU A CA 1
ATOM 4398 C C . LEU A 1 523 ? -32.428 4.352 30.577 1.00 86.19 523 LEU A C 1
ATOM 4400 O O . LEU A 1 523 ? -31.686 4.771 29.686 1.00 86.19 523 LEU A O 1
ATOM 4404 N N . ARG A 1 524 ? -32.562 4.979 31.746 1.00 86.12 524 ARG A N 1
ATOM 4405 C CA . ARG A 1 524 ? -32.071 6.329 32.068 1.00 86.12 524 ARG A CA 1
ATOM 4406 C C . ARG A 1 524 ? -30.724 6.336 32.786 1.00 86.12 524 ARG A C 1
ATOM 4408 O O . ARG A 1 524 ? -29.941 7.266 32.605 1.00 86.12 524 ARG A O 1
ATOM 4415 N N . LEU A 1 525 ? -30.455 5.332 33.612 1.00 87.62 525 LEU A N 1
ATOM 4416 C CA . LEU A 1 525 ? -29.252 5.210 34.429 1.00 87.62 525 LEU A CA 1
ATOM 4417 C C . LEU A 1 525 ? -28.304 4.136 33.860 1.00 87.62 525 LEU A C 1
ATOM 4419 O O . LEU A 1 525 ? -28.744 3.147 33.258 1.00 87.62 525 LEU A O 1
ATOM 4423 N N . PRO A 1 526 ? -26.980 4.290 34.052 1.00 88.25 526 PRO A N 1
ATOM 4424 C CA . PRO A 1 526 ? -26.026 3.254 33.679 1.00 88.25 526 PRO A CA 1
ATOM 4425 C C . PRO A 1 526 ? -26.231 2.012 34.558 1.00 88.25 526 PRO A C 1
ATOM 4427 O O . PRO A 1 526 ? -26.647 2.115 35.709 1.00 88.25 526 PRO A O 1
ATOM 4430 N N . ARG A 1 527 ? -25.943 0.816 34.039 1.00 87.50 527 ARG A N 1
ATOM 4431 C CA . ARG A 1 527 ? -26.005 -0.473 34.766 1.00 87.50 527 ARG A CA 1
ATOM 4432 C C . ARG A 1 527 ? -27.338 -0.808 35.452 1.00 87.50 527 ARG A C 1
ATOM 4434 O O . ARG A 1 527 ? -27.361 -1.684 36.318 1.00 87.50 527 ARG A O 1
ATOM 4441 N N . ALA A 1 528 ? -28.449 -0.220 35.010 1.00 86.25 528 ALA A N 1
ATOM 4442 C CA . ALA A 1 528 ? -29.771 -0.457 35.594 1.00 86.25 528 ALA A CA 1
ATOM 4443 C C . ALA A 1 528 ? -30.153 -1.950 35.684 1.00 86.25 528 ALA A C 1
ATOM 4445 O O . ALA A 1 528 ? -30.746 -2.378 36.670 1.00 86.25 528 ALA A O 1
ATOM 4446 N N . ALA A 1 529 ? -29.757 -2.767 34.699 1.00 85.50 529 ALA A N 1
ATOM 4447 C CA . ALA A 1 529 ? -30.018 -4.210 34.693 1.00 85.50 529 ALA A CA 1
ATOM 4448 C C . ALA A 1 529 ? -29.341 -4.967 35.852 1.00 85.50 529 ALA A C 1
ATOM 4450 O O . ALA A 1 529 ? -29.920 -5.899 36.409 1.00 85.50 529 ALA A O 1
ATOM 4451 N N . ILE A 1 530 ? -28.125 -4.568 36.234 1.00 85.12 530 ILE A N 1
ATOM 4452 C CA . ILE A 1 530 ? -27.389 -5.194 37.344 1.00 85.12 530 ILE A CA 1
ATOM 4453 C C . ILE A 1 530 ? -27.991 -4.748 38.672 1.00 85.12 530 ILE A C 1
ATOM 4455 O O . ILE A 1 530 ? -28.179 -5.565 39.570 1.00 85.12 530 ILE A O 1
ATOM 4459 N N . GLU A 1 531 ? -28.359 -3.473 38.769 1.00 85.56 531 GLU A N 1
ATOM 4460 C CA . GLU A 1 531 ? -29.060 -2.950 39.936 1.00 85.56 531 GLU A CA 1
ATOM 4461 C C . GLU A 1 531 ? -30.412 -3.655 40.149 1.00 85.56 531 GLU A C 1
ATOM 4463 O O . GLU A 1 531 ? -30.732 -4.056 41.266 1.00 85.56 531 GLU A O 1
ATOM 4468 N N . TYR A 1 532 ? -31.164 -3.919 39.077 1.00 85.50 532 TYR A N 1
ATOM 4469 C CA . TYR A 1 532 ? -32.403 -4.698 39.141 1.00 85.50 532 TYR A CA 1
ATOM 4470 C C . TYR A 1 532 ? -32.176 -6.123 39.662 1.00 85.50 532 TYR A C 1
ATOM 4472 O O . TYR A 1 532 ? -32.931 -6.611 40.505 1.00 85.50 532 TYR A O 1
ATOM 4480 N N . ALA A 1 533 ? -31.097 -6.782 39.230 1.00 85.06 533 ALA A N 1
ATOM 4481 C CA . ALA A 1 533 ? -30.719 -8.098 39.744 1.00 85.06 533 ALA A CA 1
ATOM 4482 C C . ALA A 1 533 ? -30.326 -8.059 41.236 1.00 85.06 533 ALA A C 1
ATOM 4484 O O . ALA A 1 533 ? -30.684 -8.968 41.996 1.00 85.06 533 ALA A O 1
ATOM 4485 N N . ASN A 1 534 ? -29.647 -6.996 41.683 1.00 84.88 534 ASN A N 1
ATOM 4486 C CA . ASN A 1 534 ? -29.345 -6.777 43.099 1.00 84.88 534 ASN A CA 1
ATOM 4487 C C . ASN A 1 534 ? -30.635 -6.631 43.916 1.00 84.88 534 ASN A C 1
ATOM 4489 O O . ASN A 1 534 ? -30.798 -7.318 44.926 1.00 84.88 534 ASN A O 1
ATOM 4493 N N . ILE A 1 535 ? -31.583 -5.811 43.450 1.00 81.81 535 ILE A N 1
ATOM 4494 C CA . ILE A 1 535 ? -32.886 -5.634 44.104 1.00 81.81 535 ILE A CA 1
ATOM 4495 C C . ILE A 1 535 ? -33.649 -6.958 44.161 1.00 81.81 535 ILE A C 1
ATOM 4497 O O . ILE A 1 535 ? -34.187 -7.300 45.211 1.00 81.81 535 ILE A O 1
ATOM 4501 N N . ARG A 1 536 ? -33.662 -7.741 43.077 1.00 81.62 536 ARG A N 1
ATOM 4502 C CA . ARG A 1 536 ? -34.276 -9.077 43.067 1.00 81.62 536 ARG A CA 1
ATOM 4503 C C . ARG A 1 536 ? -33.672 -9.986 44.136 1.00 81.62 536 ARG A C 1
ATOM 4505 O O . ARG A 1 536 ? -34.405 -10.593 44.904 1.00 81.62 536 ARG A O 1
ATOM 4512 N N . THR A 1 537 ? -32.348 -10.005 44.253 1.00 83.69 537 THR A N 1
ATOM 4513 C CA . THR A 1 537 ? -31.655 -10.792 45.284 1.00 83.69 537 THR A CA 1
ATOM 4514 C C . THR A 1 537 ? -32.010 -10.323 46.699 1.00 83.69 537 THR A C 1
ATOM 4516 O O . THR A 1 537 ? -32.114 -11.135 47.618 1.00 83.69 537 THR A O 1
ATOM 4519 N N . ILE A 1 538 ? -32.194 -9.013 46.903 1.00 80.50 538 ILE A N 1
ATOM 4520 C CA . ILE A 1 538 ? -32.662 -8.464 48.183 1.00 80.50 538 ILE A CA 1
ATOM 4521 C C . ILE A 1 538 ? -34.100 -8.922 48.453 1.00 80.50 538 ILE A C 1
ATOM 4523 O O . ILE A 1 538 ? -34.374 -9.375 49.559 1.00 80.50 538 ILE A O 1
ATOM 4527 N N . ARG A 1 539 ? -34.990 -8.877 47.455 1.00 76.25 539 ARG A N 1
ATOM 4528 C CA . ARG A 1 539 ? -36.381 -9.345 47.574 1.00 76.25 539 ARG A CA 1
ATOM 4529 C C . ARG A 1 539 ? -36.466 -10.825 47.925 1.00 76.25 539 ARG A C 1
ATOM 4531 O O . ARG A 1 539 ? -37.176 -11.174 48.859 1.00 76.25 539 ARG A O 1
ATOM 4538 N N . ASP A 1 540 ? -35.693 -11.675 47.256 1.00 78.25 540 ASP A N 1
ATOM 4539 C CA . ASP A 1 540 ? -35.659 -13.110 47.556 1.00 78.25 540 ASP A CA 1
ATOM 4540 C C . ASP A 1 540 ? -35.210 -13.363 49.007 1.00 78.25 540 ASP A C 1
ATOM 4542 O O . ASP A 1 540 ? -35.771 -14.206 49.704 1.00 78.25 540 ASP A O 1
ATOM 4546 N N . LYS A 1 541 ? -34.242 -12.580 49.508 1.00 77.62 541 LYS A N 1
ATOM 4547 C CA . LYS A 1 541 ? -33.823 -12.630 50.919 1.00 77.62 541 LYS A CA 1
ATOM 4548 C C . LYS A 1 541 ? -34.906 -12.128 51.876 1.00 77.62 541 LYS A C 1
ATOM 4550 O O . LYS A 1 541 ? -35.014 -12.662 52.974 1.00 77.62 541 LYS A O 1
ATOM 4555 N N . LEU A 1 542 ? -35.677 -11.109 51.494 1.00 75.00 542 LEU A N 1
ATOM 4556 C CA . LEU A 1 542 ? -36.795 -10.599 52.294 1.00 75.00 542 LEU A CA 1
ATOM 4557 C C . LEU A 1 542 ? -37.905 -11.647 52.418 1.00 75.00 542 LEU A C 1
ATOM 4559 O O . LEU A 1 542 ? -38.325 -11.932 53.535 1.00 75.00 542 LEU A O 1
ATOM 4563 N N . LEU A 1 543 ? -38.290 -12.285 51.310 1.00 73.25 543 LEU A N 1
ATOM 4564 C CA . LEU A 1 543 ? -39.281 -13.366 51.298 1.00 73.25 543 LEU A CA 1
ATOM 4565 C C . LEU A 1 543 ? -38.839 -14.547 52.177 1.00 73.25 543 LEU A C 1
ATOM 4567 O O . LEU A 1 543 ? -39.611 -15.033 52.998 1.00 73.25 543 LEU A O 1
ATOM 4571 N N . GLN A 1 544 ? -37.564 -14.946 52.094 1.00 71.50 544 GLN A N 1
ATOM 4572 C CA . GLN A 1 544 ? -37.003 -15.985 52.969 1.00 71.50 544 GLN A CA 1
ATOM 4573 C C . GLN A 1 544 ? -37.021 -15.597 54.457 1.00 71.50 544 GLN A C 1
ATOM 4575 O O . GLN A 1 544 ? -37.115 -16.467 55.321 1.00 71.50 544 GLN A O 1
ATOM 4580 N N . LEU A 1 545 ? -36.892 -14.312 54.793 1.00 70.12 545 LEU A N 1
ATOM 4581 C CA . LEU A 1 545 ? -36.954 -13.838 56.179 1.00 70.12 545 LEU A CA 1
ATOM 4582 C C . LEU A 1 545 ? -38.399 -13.769 56.697 1.00 70.12 545 LEU A C 1
ATOM 4584 O O . LEU A 1 545 ? -38.628 -14.090 57.863 1.00 70.12 545 LEU A O 1
ATOM 4588 N N . GLU A 1 546 ? -39.363 -13.412 55.844 1.00 67.56 546 GLU A N 1
ATOM 4589 C CA . GLU A 1 546 ? -40.800 -13.425 56.164 1.00 67.56 546 GLU A CA 1
ATOM 4590 C C . GLU A 1 546 ? -41.317 -14.846 56.422 1.00 67.56 546 GLU A C 1
ATOM 4592 O O . GLU A 1 546 ? -42.039 -15.071 57.396 1.00 67.56 546 GLU A O 1
ATOM 4597 N N . GLU A 1 547 ? -40.882 -15.823 55.620 1.00 63.06 547 GLU A N 1
ATOM 4598 C CA . GLU A 1 547 ? -41.235 -17.237 55.807 1.00 63.06 547 GLU A CA 1
ATOM 4599 C C . GLU A 1 547 ? -40.673 -17.827 57.112 1.00 63.06 547 GLU A C 1
ATOM 4601 O O . GLU A 1 547 ? -41.299 -18.701 57.713 1.00 63.06 547 GLU A O 1
ATOM 4606 N N . ASN A 1 548 ? -39.518 -17.340 57.581 1.00 60.69 548 ASN A N 1
ATOM 4607 C CA . ASN A 1 548 ? -38.830 -17.889 58.753 1.00 60.69 548 ASN A CA 1
ATOM 4608 C C . ASN A 1 548 ? -39.233 -17.250 60.097 1.00 60.69 548 ASN A C 1
ATOM 4610 O O . ASN A 1 548 ? -39.091 -17.910 61.126 1.00 60.69 548 ASN A O 1
ATOM 4614 N N . ASN A 1 549 ? -39.716 -15.998 60.127 1.00 56.31 549 ASN A N 1
ATOM 4615 C CA . ASN A 1 549 ? -39.891 -15.252 61.387 1.00 56.31 549 ASN A CA 1
ATOM 4616 C C . ASN A 1 549 ? -41.336 -15.026 61.869 1.00 56.31 549 ASN A C 1
ATOM 4618 O O . ASN A 1 549 ? -41.495 -14.525 62.976 1.00 56.31 549 ASN A O 1
ATOM 4622 N N . HIS A 1 550 ? -42.391 -15.382 61.123 1.00 49.75 550 HIS A N 1
ATOM 4623 C CA . HIS A 1 550 ? -43.804 -15.158 61.518 1.00 49.75 550 HIS A CA 1
ATOM 4624 C C . HIS A 1 550 ? -44.175 -13.714 61.966 1.00 49.75 550 HIS A C 1
ATOM 4626 O O . HIS A 1 550 ? -45.295 -13.485 62.426 1.00 49.75 550 HIS A O 1
ATOM 4632 N N . GLU A 1 551 ? -43.291 -12.724 61.802 1.00 50.34 551 GLU A N 1
ATOM 4633 C CA . GLU A 1 551 ? -43.563 -11.301 62.017 1.00 50.34 551 GLU A CA 1
ATOM 4634 C C . GLU A 1 551 ? -43.911 -10.634 60.683 1.00 50.34 551 GLU A C 1
ATOM 4636 O O . GLU A 1 551 ? -43.201 -10.767 59.691 1.00 50.34 551 GLU A O 1
ATOM 4641 N N . SER A 1 552 ? -45.026 -9.903 60.660 1.00 50.59 552 SER A N 1
ATOM 4642 C CA . SER A 1 552 ? -45.705 -9.441 59.444 1.00 50.59 552 SER A CA 1
ATOM 4643 C C . SER A 1 552 ? -45.095 -8.206 58.766 1.00 50.59 552 SER A C 1
ATOM 4645 O O . SER A 1 552 ? -45.756 -7.601 57.927 1.00 50.59 552 SER A O 1
ATOM 4647 N N . LEU A 1 553 ? -43.896 -7.761 59.146 1.00 53.06 553 LEU A N 1
ATOM 4648 C CA . LEU A 1 553 ? -43.273 -6.580 58.543 1.00 53.06 553 LEU A CA 1
ATOM 4649 C C . LEU A 1 553 ? -41.748 -6.650 58.681 1.00 53.06 553 LEU A C 1
ATOM 4651 O O . LEU A 1 553 ? -41.195 -6.306 59.727 1.00 53.06 553 LEU A O 1
ATOM 4655 N N . VAL A 1 554 ? -41.043 -7.049 57.620 1.00 54.44 554 VAL A N 1
ATOM 4656 C CA . VAL A 1 554 ? -39.592 -6.826 57.573 1.00 54.44 554 VAL A CA 1
ATOM 4657 C C . VAL A 1 554 ? -39.342 -5.313 57.485 1.00 54.44 554 VAL A C 1
ATOM 4659 O O . VAL A 1 554 ? -39.984 -4.637 56.675 1.00 54.44 554 VAL A O 1
ATOM 4662 N N . PRO A 1 555 ? -38.440 -4.726 58.299 1.00 62.72 555 PRO A N 1
ATOM 4663 C CA . PRO A 1 555 ? -38.232 -3.285 58.283 1.00 62.72 555 PRO A CA 1
ATOM 4664 C C . PRO A 1 555 ? -37.712 -2.824 56.919 1.00 62.72 555 PRO A C 1
ATOM 4666 O O . PRO A 1 555 ? -36.650 -3.264 56.481 1.00 62.72 555 PRO A O 1
ATOM 4669 N N . LEU A 1 556 ? -38.400 -1.866 56.291 1.00 65.44 556 LEU A N 1
ATOM 4670 C CA . LEU A 1 556 ? -37.932 -1.129 55.106 1.00 65.44 556 LEU A CA 1
ATOM 4671 C C . LEU A 1 556 ? -36.473 -0.656 55.261 1.00 65.44 556 LEU A C 1
ATOM 4673 O O . LEU A 1 556 ? -35.688 -0.698 54.316 1.00 65.44 556 LEU A O 1
ATOM 4677 N N . ASN A 1 557 ? -36.086 -0.302 56.490 1.00 69.06 557 ASN A N 1
ATOM 4678 C CA . ASN A 1 557 ? -34.724 0.076 56.859 1.00 69.06 557 ASN A CA 1
ATOM 4679 C C . ASN A 1 557 ? -33.687 -1.022 56.575 1.00 69.06 557 ASN A C 1
ATOM 4681 O O . ASN A 1 557 ? -32.579 -0.703 56.162 1.00 69.06 557 ASN A O 1
ATOM 4685 N N . PHE A 1 558 ? -34.032 -2.304 56.738 1.00 73.44 558 PHE A N 1
ATOM 4686 C CA . PHE A 1 558 ? -33.137 -3.415 56.405 1.00 73.44 558 PHE A CA 1
ATOM 4687 C C . PHE A 1 558 ? -32.920 -3.524 54.892 1.00 73.44 558 PHE A C 1
ATOM 4689 O O . PHE A 1 558 ? -31.784 -3.680 54.448 1.00 73.44 558 PHE A O 1
ATOM 4696 N N . ALA A 1 559 ? -33.987 -3.394 54.097 1.00 72.62 559 ALA A N 1
ATOM 4697 C CA . ALA A 1 559 ? -33.897 -3.416 52.637 1.00 72.62 559 ALA A CA 1
ATOM 4698 C C . ALA A 1 559 ? -33.075 -2.230 52.105 1.00 72.62 559 ALA A C 1
ATOM 4700 O O . ALA A 1 559 ? -32.187 -2.421 51.275 1.00 72.62 559 ALA A O 1
ATOM 4701 N N . ILE A 1 560 ? -33.308 -1.025 52.640 1.00 72.94 560 ILE A N 1
ATOM 4702 C CA . ILE A 1 560 ? -32.549 0.184 52.294 1.00 72.94 560 ILE A CA 1
ATOM 4703 C C . ILE A 1 560 ? -31.075 0.043 52.702 1.00 72.94 560 ILE A C 1
ATOM 4705 O O . ILE A 1 560 ? -30.193 0.373 51.912 1.00 72.94 560 ILE A O 1
ATOM 4709 N N . ASP A 1 561 ? -30.772 -0.486 53.892 1.00 76.56 561 ASP A N 1
ATOM 4710 C CA . ASP A 1 561 ? -29.385 -0.693 54.330 1.00 76.56 561 ASP A CA 1
ATOM 4711 C C . ASP A 1 561 ? -28.653 -1.758 53.503 1.00 76.56 561 ASP A C 1
ATOM 4713 O O . ASP A 1 561 ? -27.459 -1.612 53.233 1.00 76.56 561 ASP A O 1
ATOM 4717 N N . GLN A 1 562 ? -29.343 -2.817 53.070 1.00 78.25 562 GLN A N 1
ATOM 4718 C CA . GLN A 1 562 ? -28.782 -3.802 52.142 1.00 78.25 562 GLN A CA 1
ATOM 4719 C C . GLN A 1 562 ? -28.542 -3.192 50.760 1.00 78.25 562 GLN A C 1
ATOM 4721 O O . GLN A 1 562 ? -27.477 -3.408 50.177 1.00 78.25 562 GLN A O 1
ATOM 4726 N N . LEU A 1 563 ? -29.475 -2.377 50.262 1.00 80.50 563 LEU A N 1
ATOM 4727 C CA . LEU A 1 563 ? -29.326 -1.680 48.988 1.00 80.50 563 LEU A CA 1
ATOM 4728 C C . LEU A 1 563 ? -28.141 -0.711 49.026 1.00 80.50 563 LEU A C 1
ATOM 4730 O O . LEU A 1 563 ? -27.287 -0.762 48.153 1.00 80.50 563 LEU A O 1
ATOM 4734 N N . LYS A 1 564 ? -27.984 0.081 50.092 1.00 79.56 564 LYS A N 1
ATOM 4735 C CA . LYS A 1 564 ? -26.823 0.974 50.272 1.00 79.56 564 LYS A CA 1
ATOM 4736 C C . LYS A 1 564 ? -25.474 0.249 50.244 1.00 79.56 564 LYS A C 1
ATOM 4738 O O . LYS A 1 564 ? -24.465 0.863 49.910 1.00 79.56 564 LYS A O 1
ATOM 4743 N N . ARG A 1 565 ? -25.43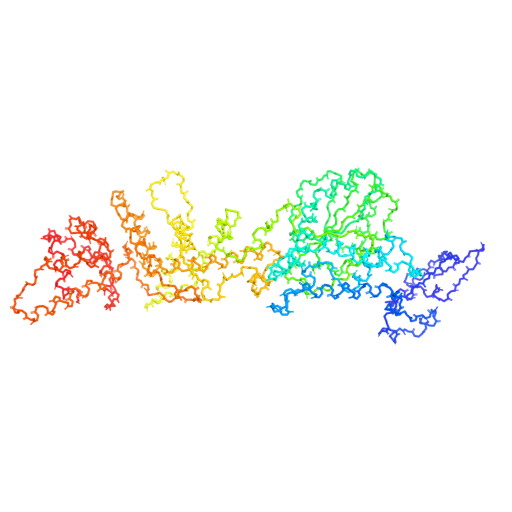9 -1.030 50.634 1.00 79.06 565 ARG A N 1
ATOM 4744 C CA . ARG A 1 565 ? -24.221 -1.860 50.638 1.00 79.06 565 ARG A CA 1
ATOM 4745 C C . ARG A 1 565 ? -23.954 -2.555 49.305 1.00 79.06 565 ARG A C 1
ATOM 4747 O O . ARG A 1 565 ? -22.809 -2.902 49.046 1.00 79.06 565 ARG A O 1
ATOM 4754 N N . THR A 1 566 ? -24.991 -2.804 48.511 1.00 81.19 566 THR A N 1
ATOM 4755 C CA . THR A 1 566 ? -24.923 -3.638 47.296 1.00 81.19 566 THR A CA 1
ATOM 4756 C C . THR A 1 566 ? -25.145 -2.856 46.001 1.00 81.19 566 THR A C 1
ATOM 4758 O O . THR A 1 566 ? -24.813 -3.364 44.933 1.00 81.19 566 THR A O 1
ATOM 4761 N N . SER A 1 567 ? -25.665 -1.630 46.095 1.00 83.44 567 SER A N 1
ATOM 4762 C CA . SER A 1 567 ? -25.975 -0.751 44.969 1.00 83.44 567 SER A CA 1
ATOM 4763 C C . SER A 1 567 ? -24.742 -0.443 44.134 1.00 83.44 567 SER A C 1
ATOM 4765 O O . SER A 1 567 ? -23.672 -0.105 44.652 1.00 83.44 567 SER A O 1
ATOM 4767 N N . VAL A 1 568 ? -24.930 -0.495 42.819 1.00 81.88 568 VAL A N 1
ATOM 4768 C CA . VAL A 1 568 ? -23.896 -0.163 41.835 1.00 81.88 568 VAL A CA 1
ATOM 4769 C C . VAL A 1 568 ? -23.544 1.329 41.861 1.00 81.88 568 VAL A C 1
ATOM 4771 O O . VAL A 1 568 ? -22.430 1.705 41.504 1.00 81.88 568 VAL A O 1
ATOM 4774 N N . TYR A 1 569 ? -24.461 2.179 42.326 1.00 81.75 569 TYR A N 1
ATOM 4775 C CA . TYR A 1 569 ? -24.300 3.636 42.349 1.00 81.75 569 TYR A CA 1
ATOM 4776 C C . TYR A 1 569 ? -23.580 4.157 43.602 1.00 81.75 569 TYR A C 1
ATOM 4778 O O . TYR A 1 569 ? -23.330 5.357 43.730 1.00 81.75 569 TYR A O 1
ATOM 4786 N N . GLY A 1 570 ? -23.245 3.266 44.538 1.00 78.94 570 GLY A N 1
ATOM 4787 C CA . GLY A 1 570 ? -22.619 3.616 45.807 1.00 78.94 570 GLY A CA 1
ATOM 4788 C C . GLY A 1 570 ? -23.592 4.206 46.834 1.00 78.94 570 GLY A C 1
ATOM 4789 O O . GLY A 1 570 ? -24.777 4.446 46.577 1.00 78.94 570 GLY A O 1
ATOM 4790 N N . ARG A 1 571 ? -23.078 4.428 48.047 1.00 77.06 571 ARG A N 1
ATOM 4791 C CA . ARG A 1 571 ? -23.887 4.828 49.208 1.00 77.06 571 ARG A CA 1
ATOM 4792 C C . ARG A 1 571 ? -24.499 6.220 49.051 1.00 77.06 571 ARG A C 1
ATOM 4794 O O . ARG A 1 571 ? -25.686 6.382 49.312 1.00 77.06 571 ARG A O 1
ATOM 4801 N N . ASP A 1 572 ? -23.713 7.182 48.577 1.00 75.19 572 ASP A N 1
ATOM 4802 C CA . ASP A 1 572 ? -24.111 8.592 48.496 1.00 75.19 572 ASP A CA 1
ATOM 4803 C C . ASP A 1 572 ? -25.251 8.810 47.488 1.00 75.19 572 ASP A C 1
ATOM 4805 O O . ASP A 1 572 ? -26.221 9.512 47.773 1.00 75.19 572 ASP A O 1
ATOM 4809 N N . PHE A 1 573 ? -25.188 8.154 46.321 1.00 76.69 573 PHE A N 1
ATOM 4810 C CA . PHE A 1 573 ? -26.268 8.203 45.331 1.00 76.69 573 PHE A CA 1
ATOM 4811 C C . PHE A 1 573 ? -27.530 7.506 45.840 1.00 76.69 573 PHE A C 1
ATOM 4813 O O . PHE A 1 573 ? -28.630 8.039 45.709 1.00 76.69 573 PHE A O 1
ATOM 4820 N N . THR A 1 574 ? -27.368 6.347 46.483 1.00 76.38 574 THR A N 1
ATOM 4821 C CA . THR A 1 574 ? -28.487 5.602 47.072 1.00 76.38 574 THR A CA 1
ATOM 4822 C C . THR A 1 574 ? -29.190 6.414 48.160 1.00 76.38 574 THR A C 1
ATOM 4824 O O . THR A 1 574 ? -30.411 6.393 48.252 1.00 76.38 574 THR A O 1
ATOM 4827 N N . GLU A 1 575 ? -28.453 7.188 48.955 1.00 77.31 575 GLU A N 1
ATOM 4828 C CA . GLU A 1 575 ? -29.041 8.104 49.937 1.00 77.31 575 GLU A CA 1
ATOM 4829 C C . GLU A 1 575 ? -29.816 9.246 49.277 1.00 77.31 575 GLU A C 1
ATOM 4831 O O . GLU A 1 575 ? -30.921 9.569 49.712 1.00 77.31 575 GLU A O 1
ATOM 4836 N N . LEU A 1 576 ? -29.300 9.804 48.184 1.00 78.50 576 LEU A N 1
ATOM 4837 C CA . LEU A 1 576 ? -29.980 10.867 47.447 1.00 78.50 576 LEU A CA 1
ATOM 4838 C C . LEU A 1 576 ? -31.243 10.399 46.721 1.00 78.50 576 LEU A C 1
ATOM 4840 O O . LEU A 1 576 ? -32.201 11.171 46.667 1.00 78.50 576 LEU A O 1
ATOM 4844 N N . ILE A 1 577 ? -31.288 9.149 46.244 1.00 78.56 577 ILE A N 1
ATOM 4845 C CA . ILE A 1 577 ? -32.498 8.537 45.672 1.00 78.56 577 ILE A CA 1
ATOM 4846 C C . ILE A 1 577 ? -33.673 8.643 46.654 1.00 78.56 577 ILE A C 1
ATOM 4848 O O . ILE A 1 577 ? -34.765 9.029 46.254 1.00 78.56 577 ILE A O 1
ATOM 4852 N N . PHE A 1 578 ? -33.468 8.353 47.941 1.00 73.12 578 PHE A N 1
ATOM 4853 C CA . PHE A 1 578 ? -34.559 8.354 48.927 1.00 73.12 578 PHE A CA 1
ATOM 4854 C C . PHE A 1 578 ? -34.847 9.730 49.546 1.00 73.12 578 PHE A C 1
ATOM 4856 O O . PHE A 1 578 ? -35.860 9.897 50.220 1.00 73.12 578 PHE A O 1
ATOM 4863 N N . VAL A 1 579 ? -33.992 10.728 49.302 1.00 75.38 579 VAL A N 1
ATOM 4864 C CA . VAL A 1 579 ? -34.170 12.105 49.800 1.00 75.38 579 VAL A CA 1
ATOM 4865 C C . VAL A 1 579 ? -34.791 13.016 48.740 1.00 75.38 579 VAL A C 1
ATOM 4867 O O . VAL A 1 579 ? -35.563 13.917 49.067 1.00 75.38 579 VAL A O 1
ATOM 4870 N N . GLN A 1 580 ? -34.469 12.803 47.464 1.00 79.31 580 GLN A N 1
ATOM 4871 C CA . GLN A 1 580 ? -34.878 13.677 46.370 1.00 79.31 580 GLN A CA 1
ATOM 4872 C C . GLN A 1 580 ? -35.751 12.944 45.350 1.00 79.31 580 GLN A C 1
ATOM 4874 O O . GLN A 1 580 ? -35.327 12.000 44.687 1.00 79.31 580 GLN A O 1
ATOM 4879 N N . ARG A 1 581 ? -36.963 13.471 45.148 1.00 79.06 581 ARG A N 1
ATOM 4880 C CA . ARG A 1 581 ? -37.989 12.879 44.278 1.00 79.06 581 ARG A CA 1
ATOM 4881 C C . ARG A 1 581 ? -37.527 12.651 42.831 1.00 79.06 581 ARG A C 1
ATOM 4883 O O . ARG A 1 581 ? -37.824 11.607 42.269 1.00 79.06 581 ARG A O 1
ATOM 4890 N N . HIS A 1 582 ? -36.763 13.577 42.249 1.00 81.69 582 HIS A N 1
ATOM 4891 C CA . HIS A 1 582 ? -36.298 13.464 40.860 1.00 81.69 582 HIS A CA 1
ATOM 4892 C C . HIS A 1 582 ? -35.402 12.234 40.631 1.00 81.69 582 HIS A C 1
ATOM 4894 O O . HIS A 1 582 ? -35.602 11.492 39.673 1.00 81.69 582 HIS A O 1
ATOM 4900 N N . PHE A 1 583 ? -34.445 11.976 41.532 1.00 81.62 583 PHE A N 1
ATOM 4901 C CA . PHE A 1 583 ? -33.565 10.806 41.434 1.00 81.62 583 PHE A CA 1
ATOM 4902 C C . PHE A 1 583 ? -34.329 9.499 41.669 1.00 81.62 583 PHE A C 1
ATOM 4904 O O . PHE A 1 583 ? -34.075 8.516 40.974 1.00 81.62 583 PHE A O 1
ATOM 4911 N N . PHE A 1 584 ? -35.305 9.506 42.584 1.00 81.62 584 PHE A N 1
ATOM 4912 C CA . PHE A 1 584 ? -36.218 8.379 42.790 1.00 81.62 584 PHE A CA 1
ATOM 4913 C C . PHE A 1 584 ? -37.011 8.032 41.529 1.00 81.62 584 PHE A C 1
ATOM 4915 O O . PHE A 1 584 ? -37.072 6.870 41.138 1.00 81.62 584 PHE A O 1
ATOM 4922 N N . GLU A 1 585 ? -37.579 9.035 40.861 1.00 82.62 585 GLU A N 1
ATOM 4923 C CA . GLU A 1 585 ? -38.355 8.846 39.635 1.00 82.62 585 GLU A CA 1
ATOM 4924 C C . GLU A 1 585 ? -37.503 8.270 38.495 1.00 82.62 585 GLU A C 1
ATOM 4926 O O . GLU A 1 585 ? -37.971 7.397 37.765 1.00 82.62 585 GLU A O 1
ATOM 4931 N N . PHE A 1 586 ? -36.244 8.699 38.351 1.00 85.50 586 PHE A N 1
ATOM 4932 C CA . PHE A 1 586 ? -35.325 8.120 37.362 1.00 85.50 586 PHE A CA 1
ATOM 4933 C C . PHE A 1 586 ? -34.964 6.672 37.691 1.00 85.50 586 PHE A C 1
ATOM 4935 O O . PHE A 1 586 ? -34.997 5.823 36.806 1.00 85.50 586 PHE A O 1
ATOM 4942 N N . TYR A 1 587 ? -34.677 6.388 38.962 1.00 84.44 587 TYR A N 1
ATOM 4943 C CA . TYR A 1 587 ? -34.332 5.049 39.421 1.00 84.44 587 TYR A CA 1
ATOM 4944 C C . TYR A 1 587 ? -35.491 4.066 39.225 1.00 84.44 587 TYR A C 1
ATOM 4946 O O . TYR A 1 587 ? -35.317 3.032 38.586 1.00 84.44 587 TYR A O 1
ATOM 4954 N N . ILE A 1 588 ? -36.690 4.404 39.709 1.00 82.50 588 ILE A N 1
ATOM 4955 C CA . ILE A 1 588 ? -37.875 3.540 39.613 1.00 82.50 588 ILE A CA 1
ATOM 4956 C C . ILE A 1 588 ? -38.302 3.323 38.163 1.00 82.50 588 ILE A C 1
ATOM 4958 O O . ILE A 1 588 ? -38.699 2.211 37.819 1.00 82.50 588 ILE A O 1
ATOM 4962 N N . HIS A 1 589 ? -38.190 4.341 37.305 1.00 86.88 589 HIS A N 1
ATOM 4963 C CA . HIS A 1 589 ? -38.490 4.197 35.883 1.00 86.88 589 HIS A CA 1
ATOM 4964 C C . HIS A 1 589 ? -37.753 3.012 35.251 1.00 86.88 589 HIS A C 1
ATOM 4966 O O . HIS A 1 589 ? -38.372 2.168 34.601 1.00 86.88 589 HIS A O 1
ATOM 4972 N N . ASP A 1 590 ? -36.444 2.929 35.485 1.00 86.69 590 ASP A N 1
ATOM 4973 C CA . ASP A 1 590 ? -35.607 1.879 34.913 1.00 86.69 590 ASP A CA 1
ATOM 4974 C C . ASP A 1 590 ? -35.959 0.508 35.476 1.00 86.69 590 ASP A C 1
ATOM 4976 O O . ASP A 1 590 ? -35.986 -0.484 34.747 1.00 86.69 590 ASP A O 1
ATOM 4980 N N . GLN A 1 591 ? -36.295 0.448 36.764 1.00 85.19 591 GLN A N 1
ATOM 4981 C CA . GLN A 1 591 ? -36.719 -0.801 37.375 1.00 85.19 591 GLN A CA 1
ATOM 4982 C C . GLN A 1 591 ? -38.064 -1.300 36.829 1.00 85.19 591 GLN A C 1
ATOM 4984 O O . GLN A 1 591 ? -38.227 -2.502 36.613 1.00 85.19 591 GLN A O 1
ATOM 4989 N N . ILE A 1 592 ? -39.018 -0.396 36.578 1.00 82.56 592 ILE A N 1
ATOM 4990 C CA . ILE A 1 592 ? -40.297 -0.727 35.932 1.00 82.56 592 ILE A CA 1
ATOM 4991 C C . ILE A 1 592 ? -40.040 -1.221 34.505 1.00 82.56 592 ILE A C 1
ATOM 4993 O O . ILE A 1 592 ? -40.574 -2.257 34.114 1.00 82.56 592 ILE A O 1
ATOM 4997 N N . ALA A 1 593 ? -39.188 -0.529 33.741 1.00 84.81 593 ALA A N 1
ATOM 4998 C CA . ALA A 1 593 ? -38.842 -0.916 32.373 1.00 84.81 593 ALA A CA 1
ATOM 4999 C C . ALA A 1 593 ? -38.238 -2.330 32.303 1.00 84.81 593 ALA A C 1
ATOM 5001 O O . ALA A 1 593 ? -38.610 -3.134 31.445 1.00 84.81 593 ALA A O 1
ATOM 5002 N N . LEU A 1 594 ? -37.346 -2.662 33.239 1.00 85.00 594 LEU A N 1
ATOM 5003 C CA . LEU A 1 594 ? -36.736 -3.989 33.342 1.00 85.00 594 LEU A CA 1
ATOM 5004 C C . LEU A 1 594 ? -37.739 -5.057 33.785 1.00 85.00 594 LEU A C 1
ATOM 5006 O O . LEU A 1 594 ? -37.755 -6.147 33.212 1.00 85.00 594 LEU A O 1
ATOM 5010 N N . HIS A 1 595 ? -38.617 -4.733 34.735 1.00 82.56 595 HIS A N 1
ATOM 5011 C CA . HIS A 1 595 ? -39.666 -5.648 35.169 1.00 82.56 595 HIS A CA 1
ATOM 5012 C C . HIS A 1 595 ? -40.660 -5.971 34.047 1.00 82.56 595 HIS A C 1
ATOM 5014 O O . HIS A 1 595 ? -41.011 -7.134 33.853 1.00 82.56 595 HIS A O 1
ATOM 5020 N N . PHE A 1 596 ? -41.078 -4.969 33.270 1.00 83.56 596 PHE A N 1
ATOM 5021 C CA . PHE A 1 596 ? -41.960 -5.162 32.117 1.00 83.56 596 PHE A CA 1
ATOM 5022 C C . PHE A 1 596 ? -41.332 -6.048 31.053 1.00 83.56 596 PHE A C 1
ATOM 5024 O O . PHE A 1 596 ? -42.018 -6.891 30.478 1.00 83.56 596 PHE A O 1
ATOM 5031 N N . LYS A 1 597 ? -40.021 -5.923 30.828 1.00 80.31 597 LYS A N 1
ATOM 5032 C CA . LYS A 1 597 ? -39.311 -6.845 29.944 1.00 80.31 597 LYS A CA 1
ATOM 5033 C C . LYS A 1 597 ? -39.323 -8.278 30.481 1.00 80.31 597 LYS A C 1
ATOM 5035 O O . LYS A 1 597 ? -39.569 -9.192 29.704 1.00 80.31 597 LYS A O 1
ATOM 5040 N N . GLU A 1 598 ? -39.064 -8.491 31.772 1.00 81.06 598 GLU A N 1
ATOM 5041 C CA . GLU A 1 598 ? -39.060 -9.841 32.360 1.00 81.06 598 GLU A CA 1
ATOM 5042 C C . GLU A 1 598 ? -40.447 -10.505 32.308 1.00 81.06 598 GLU A C 1
ATOM 5044 O O . GLU A 1 598 ? -40.562 -11.696 32.021 1.00 81.06 598 GLU A O 1
ATOM 5049 N N . THR A 1 599 ? -41.503 -9.725 32.530 1.00 78.56 599 THR A N 1
ATOM 5050 C CA . THR A 1 599 ? -42.900 -10.193 32.547 1.00 78.56 599 THR A CA 1
ATOM 5051 C C . THR A 1 599 ? -43.597 -10.143 31.184 1.00 78.56 599 THR A C 1
ATOM 5053 O O . THR A 1 599 ? -44.740 -10.581 31.071 1.00 78.56 599 THR A O 1
ATOM 5056 N N . ASN A 1 600 ? -42.919 -9.663 30.135 1.00 75.50 600 ASN A N 1
ATOM 5057 C CA . ASN A 1 600 ? -43.480 -9.403 28.802 1.00 75.50 600 ASN A CA 1
ATOM 5058 C C . ASN A 1 600 ? -44.723 -8.482 28.818 1.00 75.50 600 ASN A C 1
ATOM 5060 O O . ASN A 1 600 ? -45.671 -8.684 28.057 1.00 75.50 600 ASN A O 1
ATOM 5064 N N . ILE A 1 601 ? -44.727 -7.461 29.680 1.00 76.12 601 ILE A N 1
ATOM 5065 C CA . ILE A 1 601 ? -45.792 -6.452 29.760 1.00 76.12 601 ILE A CA 1
ATOM 5066 C C . ILE A 1 601 ? -45.508 -5.311 28.771 1.00 76.12 601 ILE A C 1
ATOM 5068 O O . ILE A 1 601 ? -44.438 -4.708 28.772 1.00 76.12 601 ILE A O 1
ATOM 5072 N N . HIS A 1 602 ? -46.497 -4.965 27.942 1.00 71.06 602 HIS A N 1
ATOM 5073 C CA . HIS A 1 602 ? -46.389 -3.919 26.915 1.00 71.06 602 HIS A CA 1
ATOM 5074 C C . HIS A 1 602 ? -47.032 -2.597 27.358 1.00 71.06 602 HIS A C 1
ATOM 5076 O O . HIS A 1 602 ? -48.025 -2.148 26.785 1.00 71.06 602 HIS A O 1
ATOM 5082 N N . LEU A 1 603 ? -46.471 -1.969 28.391 1.00 77.25 603 LEU A N 1
ATOM 5083 C CA . LEU A 1 603 ? -46.881 -0.645 28.867 1.00 77.25 603 LEU A CA 1
ATOM 5084 C C . LEU A 1 603 ? -45.694 0.321 28.863 1.00 77.25 603 LEU A C 1
ATOM 5086 O O . LEU A 1 603 ? -44.540 -0.090 28.943 1.00 77.25 603 LEU A O 1
ATOM 5090 N N . SER A 1 604 ? -45.979 1.623 28.774 1.00 80.38 604 SER A N 1
ATOM 5091 C CA . SER A 1 604 ? -44.943 2.647 28.927 1.00 80.38 604 SER A CA 1
ATOM 5092 C C . SER A 1 604 ? -44.528 2.725 30.404 1.00 80.38 604 SER A C 1
ATOM 5094 O O . SER A 1 604 ? -45.393 3.001 31.243 1.00 80.38 604 SER A O 1
ATOM 5096 N N . PRO A 1 605 ? -43.236 2.540 30.745 1.00 80.88 605 PRO A N 1
ATOM 5097 C CA . PRO A 1 605 ? -42.755 2.675 32.122 1.00 80.88 605 PRO A CA 1
ATOM 5098 C C . PRO A 1 605 ? -43.054 4.063 32.692 1.00 80.88 605 PRO A C 1
ATOM 5100 O O . PRO A 1 605 ? -43.439 4.192 33.852 1.00 80.88 605 PRO A O 1
ATOM 5103 N N . LYS A 1 606 ? -42.982 5.100 31.847 1.00 81.88 606 LYS A N 1
ATOM 5104 C CA . LYS A 1 606 ? -43.357 6.471 32.202 1.00 81.88 606 LYS A CA 1
ATOM 5105 C C . LYS A 1 606 ? -44.835 6.603 32.568 1.00 81.88 606 LYS A C 1
ATOM 5107 O O . LYS A 1 606 ? -45.137 7.234 33.569 1.00 81.88 606 LYS A O 1
ATOM 5112 N N . PHE A 1 607 ? -45.743 5.986 31.811 1.00 80.56 607 PHE A N 1
ATOM 5113 C CA . PHE A 1 607 ? -47.177 6.027 32.123 1.00 80.56 607 PHE A CA 1
ATOM 5114 C C . PHE A 1 607 ? -47.484 5.419 33.499 1.00 80.56 607 PHE A C 1
ATOM 5116 O O . PHE A 1 607 ? -48.260 5.983 34.267 1.00 80.56 607 PHE A O 1
ATOM 5123 N N . VAL A 1 608 ? -46.856 4.287 33.827 1.00 77.06 608 VAL A N 1
ATOM 5124 C CA . VAL A 1 608 ? -47.047 3.637 35.132 1.00 77.06 608 VAL A CA 1
ATOM 5125 C C . VAL A 1 608 ? -46.383 4.430 36.250 1.00 77.06 608 VAL A C 1
ATOM 5127 O O . VAL A 1 608 ? -46.987 4.605 37.305 1.00 77.06 608 VAL A O 1
ATOM 5130 N N . LEU A 1 609 ? -45.195 4.985 36.010 1.00 80.50 609 LEU A N 1
ATOM 5131 C CA . LEU A 1 609 ? -44.563 5.907 36.948 1.00 80.50 609 LEU A CA 1
ATOM 5132 C C . LEU A 1 609 ? -45.473 7.106 37.243 1.00 80.50 609 LEU A C 1
ATOM 5134 O O . LEU A 1 609 ? -45.716 7.401 38.407 1.00 80.50 609 LEU A O 1
ATOM 5138 N N . ASP A 1 610 ? -46.036 7.746 36.216 1.00 78.69 610 ASP A N 1
ATOM 5139 C CA . ASP A 1 610 ? -46.952 8.878 36.375 1.00 78.69 610 ASP A CA 1
ATOM 5140 C C . ASP A 1 610 ? -48.198 8.475 37.187 1.00 78.69 610 ASP A C 1
ATOM 5142 O O . ASP A 1 610 ? -48.659 9.244 38.029 1.00 78.69 610 ASP A O 1
ATOM 5146 N N . LEU A 1 611 ? -48.715 7.253 37.017 1.00 73.50 611 LEU A N 1
ATOM 5147 C CA . LEU A 1 611 ? -49.840 6.727 37.800 1.00 73.50 611 LEU A CA 1
ATOM 5148 C C . LEU A 1 611 ? -49.489 6.538 39.289 1.00 73.50 611 LEU A C 1
ATOM 5150 O O . LEU A 1 611 ? -50.273 6.910 40.158 1.00 73.50 611 LEU A O 1
ATOM 5154 N N . LEU A 1 612 ? -48.304 6.003 39.593 1.00 69.62 612 LEU A N 1
ATOM 5155 C CA . LEU A 1 612 ? -47.832 5.808 40.971 1.00 69.62 612 LEU A CA 1
ATOM 5156 C C . LEU A 1 612 ? -47.527 7.139 41.666 1.00 69.62 612 LEU A C 1
ATOM 5158 O O . LEU A 1 612 ? -47.815 7.332 42.844 1.00 69.62 612 LEU A O 1
ATOM 5162 N N . VAL A 1 613 ? -46.931 8.066 40.920 1.00 67.25 613 VAL A N 1
ATOM 5163 C CA . VAL A 1 613 ? -46.389 9.331 41.424 1.00 67.25 613 VAL A CA 1
ATOM 5164 C C . VAL A 1 613 ? -47.466 10.427 41.493 1.00 67.25 613 VAL A C 1
ATOM 5166 O O . VAL A 1 613 ? -47.327 11.376 42.270 1.00 67.25 613 VAL A O 1
ATOM 5169 N N . SER A 1 614 ? -48.556 10.302 40.726 1.00 60.69 614 SER A N 1
ATOM 5170 C CA . SER A 1 614 ? -49.679 11.255 40.714 1.00 60.69 614 SER A CA 1
ATOM 5171 C C . SER A 1 614 ? -50.595 11.173 41.936 1.00 60.69 614 SER A C 1
ATOM 5173 O O . SER A 1 614 ? -51.369 12.106 42.145 1.00 60.69 614 SER A O 1
ATOM 5175 N N . ASN A 1 615 ? -50.487 10.137 42.778 1.00 59.31 615 ASN A N 1
ATOM 5176 C CA . ASN A 1 615 ? -51.177 10.089 44.068 1.00 59.31 615 ASN A CA 1
ATOM 5177 C C . ASN A 1 615 ? -50.413 10.927 45.119 1.00 59.31 615 ASN A C 1
ATOM 5179 O O . ASN A 1 615 ? -49.346 10.516 45.577 1.00 59.31 615 ASN A O 1
ATOM 5183 N N . PRO A 1 616 ? -50.935 12.090 45.558 1.00 53.91 616 PRO A N 1
ATOM 5184 C CA . PRO A 1 616 ? -50.221 13.014 46.447 1.00 53.91 616 PRO A CA 1
ATOM 5185 C C . PRO A 1 616 ? -50.127 12.535 47.907 1.00 53.91 616 PRO A C 1
ATOM 5187 O O . PRO A 1 616 ? -49.559 13.235 48.742 1.00 53.91 616 PRO A O 1
ATOM 5190 N N . THR A 1 617 ? -50.703 11.376 48.237 1.00 50.41 617 THR A N 1
ATOM 5191 C CA . THR A 1 617 ? -50.782 10.830 49.599 1.00 50.41 617 THR A CA 1
ATOM 5192 C C . THR A 1 617 ? -49.606 9.940 49.993 1.00 50.41 617 THR A C 1
ATOM 5194 O O . THR A 1 617 ? -49.452 9.690 51.185 1.00 50.41 617 THR A O 1
ATOM 5197 N N . TYR A 1 618 ? -48.777 9.484 49.046 1.00 57.66 618 TYR A N 1
ATOM 5198 C CA . TYR A 1 618 ? -47.652 8.593 49.342 1.00 57.66 618 TYR A CA 1
ATOM 5199 C C . TYR A 1 618 ? -46.326 9.351 49.493 1.00 57.66 618 TYR A C 1
ATOM 5201 O O . TYR A 1 618 ? -45.905 10.089 48.599 1.00 57.66 618 TYR A O 1
ATOM 5209 N N . THR A 1 619 ? -45.642 9.166 50.627 1.00 63.69 619 THR A N 1
ATOM 5210 C CA . THR A 1 619 ? -44.266 9.656 50.822 1.00 63.69 619 THR A CA 1
ATOM 5211 C C . THR A 1 619 ? -43.271 8.822 49.998 1.00 63.69 619 THR A C 1
ATOM 5213 O O . THR A 1 619 ? -43.565 7.689 49.616 1.00 63.69 619 THR A O 1
ATOM 5216 N N . ILE A 1 620 ? -42.068 9.352 49.728 1.00 62.19 620 ILE A N 1
ATOM 5217 C CA . ILE A 1 620 ? -40.995 8.613 49.021 1.00 62.19 620 ILE A CA 1
ATOM 5218 C C . ILE A 1 620 ? -40.705 7.272 49.717 1.00 62.19 620 ILE A C 1
ATOM 5220 O O . ILE A 1 620 ? -40.501 6.263 49.049 1.00 62.19 620 ILE A O 1
ATOM 5224 N N . GLU A 1 621 ? -40.773 7.240 51.049 1.00 60.81 621 GLU A N 1
ATOM 5225 C CA . GLU A 1 621 ? -40.614 6.024 51.854 1.00 60.81 621 GLU A CA 1
ATOM 5226 C C . GLU A 1 621 ? -41.728 4.996 51.605 1.00 60.81 621 GLU A C 1
ATOM 5228 O O . GLU A 1 621 ? -41.436 3.812 51.474 1.00 60.81 621 GLU A O 1
ATOM 5233 N N . GLN A 1 622 ? -42.987 5.423 51.464 1.00 63.12 622 GLN A N 1
ATOM 5234 C CA . GLN A 1 622 ? -44.100 4.512 51.167 1.00 63.12 622 GLN A CA 1
ATOM 5235 C C . GLN A 1 622 ? -44.042 3.974 49.729 1.00 63.12 622 GLN A C 1
ATOM 5237 O O . GLN A 1 622 ? -44.295 2.792 49.507 1.00 63.12 622 GLN A O 1
ATOM 5242 N N . ASN A 1 623 ? -43.627 4.798 48.761 1.00 65.06 623 ASN A N 1
ATOM 5243 C CA . ASN A 1 623 ? -43.383 4.342 47.388 1.00 65.06 623 ASN A CA 1
ATOM 5244 C C . ASN A 1 623 ? -42.186 3.381 47.305 1.00 65.06 623 ASN A C 1
ATOM 5246 O O . ASN A 1 623 ? -42.231 2.387 46.580 1.00 65.06 623 ASN A O 1
ATOM 5250 N N . ALA A 1 624 ? -41.125 3.636 48.076 1.00 62.97 624 ALA A N 1
ATOM 5251 C CA . ALA A 1 624 ? -40.002 2.714 48.216 1.00 62.97 624 ALA A CA 1
ATOM 5252 C C . ALA A 1 624 ? -40.430 1.390 48.870 1.00 62.97 624 ALA A C 1
ATOM 5254 O O . ALA A 1 624 ? -39.936 0.336 48.479 1.00 62.97 624 ALA A O 1
ATOM 5255 N N . GLN A 1 625 ? -41.367 1.426 49.821 1.00 62.66 625 GLN A N 1
ATOM 5256 C CA . GLN A 1 625 ? -41.907 0.239 50.485 1.00 62.66 625 GLN A CA 1
ATOM 5257 C C . GLN A 1 625 ? -42.748 -0.628 49.543 1.00 62.66 625 GLN A C 1
ATOM 5259 O O . GLN A 1 625 ? -42.533 -1.839 49.487 1.00 62.66 625 GLN A O 1
ATOM 5264 N N . LEU A 1 626 ? -43.622 -0.011 48.744 1.00 61.59 626 LEU A N 1
ATOM 5265 C CA . LEU A 1 626 ? -44.374 -0.694 47.687 1.00 61.59 626 LEU A CA 1
ATOM 5266 C C . LEU A 1 626 ? -43.432 -1.395 46.700 1.00 61.59 626 LEU A C 1
ATOM 5268 O O . LEU A 1 626 ? -43.613 -2.561 46.360 1.00 61.59 626 LEU A O 1
ATOM 5272 N N . PHE A 1 627 ? -42.363 -0.707 46.300 1.00 63.41 627 PHE A N 1
ATOM 5273 C CA . PHE A 1 627 ? -41.429 -1.218 45.306 1.00 63.41 627 PHE A CA 1
ATOM 5274 C C . PHE A 1 627 ? -40.434 -2.270 45.846 1.00 63.41 627 PHE A C 1
ATOM 5276 O O . PHE A 1 627 ? -40.095 -3.225 45.141 1.00 63.41 627 PHE A O 1
ATOM 5283 N N . LEU A 1 628 ? -39.930 -2.122 47.075 1.00 61.31 628 LEU A N 1
ATOM 5284 C CA . LEU A 1 628 ? -38.930 -3.031 47.656 1.00 61.31 628 LEU A CA 1
ATOM 5285 C C . LEU A 1 628 ? -39.550 -4.242 48.365 1.00 61.31 628 LEU A C 1
ATOM 5287 O O . LEU A 1 628 ? -38.922 -5.298 48.356 1.00 61.31 628 LEU A O 1
ATOM 5291 N N . ALA A 1 629 ? -40.747 -4.110 48.950 1.00 52.88 629 ALA A N 1
ATOM 5292 C CA . ALA A 1 629 ? -41.361 -5.145 49.788 1.00 52.88 629 ALA A CA 1
ATOM 5293 C C . ALA A 1 629 ? -42.674 -5.733 49.228 1.00 52.88 629 ALA A C 1
ATOM 5295 O O . ALA A 1 629 ? -42.945 -6.903 49.463 1.00 52.88 629 ALA A O 1
ATOM 5296 N N . GLN A 1 630 ? -43.480 -4.983 48.462 1.00 52.72 630 GLN A N 1
ATOM 5297 C CA . GLN A 1 630 ? -44.836 -5.401 48.043 1.00 52.72 630 GLN A CA 1
ATOM 5298 C C . GLN A 1 630 ? -44.988 -5.534 46.518 1.00 52.72 630 GLN A C 1
ATOM 5300 O O . GLN A 1 630 ? -45.959 -5.084 45.917 1.00 52.72 630 GLN A O 1
ATOM 5305 N N . HIS A 1 631 ? -44.036 -6.210 45.871 1.00 50.75 631 HIS A N 1
ATOM 5306 C CA . HIS A 1 631 ? -44.002 -6.378 44.410 1.00 50.75 631 HIS A CA 1
ATOM 5307 C C . HIS A 1 631 ? -45.253 -7.045 43.796 1.00 50.75 631 HIS A C 1
ATOM 5309 O O . HIS A 1 631 ? -45.464 -6.965 42.588 1.00 50.75 631 HIS A O 1
ATOM 5315 N N . ALA A 1 632 ? -46.076 -7.713 44.609 1.00 47.31 632 ALA A N 1
ATOM 5316 C CA . ALA A 1 632 ? -47.303 -8.375 44.171 1.00 47.31 632 ALA A CA 1
ATOM 5317 C C . ALA A 1 632 ? -48.380 -7.405 43.646 1.00 47.31 632 ALA A C 1
ATOM 5319 O O . ALA A 1 632 ? -49.263 -7.836 42.918 1.00 47.31 632 ALA A O 1
ATOM 5320 N N . GLU A 1 633 ? -48.311 -6.109 43.970 1.00 43.47 633 GLU A N 1
ATOM 5321 C CA . GLU A 1 633 ? -49.245 -5.104 43.430 1.00 43.47 633 GLU A CA 1
ATOM 5322 C C . GLU A 1 633 ? -48.863 -4.612 42.016 1.00 43.47 633 GLU A C 1
ATOM 5324 O O . GLU A 1 633 ? -49.617 -3.860 41.399 1.00 43.47 633 GLU A O 1
ATOM 5329 N N . PHE A 1 634 ? -47.704 -5.037 41.493 1.00 44.41 634 PHE A N 1
ATOM 5330 C CA . PHE A 1 634 ? -47.208 -4.699 40.149 1.00 44.41 634 PHE A CA 1
ATOM 5331 C C . PHE A 1 634 ? -47.425 -5.795 39.092 1.00 44.41 634 PHE A C 1
ATOM 5333 O O . PHE A 1 634 ? -47.293 -5.507 37.900 1.00 44.41 634 PHE A O 1
ATOM 5340 N N . THR A 1 635 ? -47.723 -7.024 39.523 1.00 37.19 635 THR A N 1
ATOM 5341 C CA . THR A 1 635 ? -48.152 -8.165 38.689 1.00 37.19 635 THR A CA 1
ATOM 5342 C C . THR A 1 635 ? -49.658 -8.178 38.526 1.00 37.19 635 THR A C 1
ATOM 5344 O O . THR A 1 635 ? -50.123 -8.424 37.391 1.00 37.19 635 THR A O 1
#

pLDDT: mean 84.28, std 10.37, range [37.19, 96.94]

Radius of gyration: 38.33 Å; chains: 1; bounding box: 94×50×124 Å

Organism: NCBI:txid392030

InterPro domains:
  IPR031248 E3 ubiquitin-protein ligase RNF213 [PTHR22605] (4-478)

Secondary structure (DSSP, 8-state):
-HHHHHHTHHHHTT-EEEETTEEEEE--BTTTB--EEEE-TT--------GGGGGGS-HHHHTTS------HHHHS-HHHHHHHHHHHHHHHHTS-TTS-TTSS-HHHHBTT--HHHHHHHHHHHHHHTT--SS-GGGGGGHHHHHHHHHHHHHHHB-THHHHHHTTS--HHHHHHHHHHHHHHHH--HHHHHHHHHH-SS----EEEEE-S-TTSPPTT--TTEEEEEGGG-SSHHHHHHHHHHHHHS--S--EEEEEEETTTSHHHHHHHHHHHHHH--S-TT-EEEEEEE--GGGGGGS------TT--EEE-S-SS------HHHHT---HHHHHTSGGGSPPHHHHHHHHHHHHHTEEEE-SSTTHHHHHHHHHHHHHHHHHPPP-TT-SSS--HHHHHHHHHHHHHHH--GGGGSSSS-HHHHHHH-HHHHHH-SSHHHHHHHHHHHHHHHHHHHHHHHHHHTTHHHHHHHHHH-S-HHHHHHHHHHHHHHHHHHHTT--GGGTT-S-EEEE--TT--STTHHHHHHHHHHHHHHHHHHHHHH--S---HHHHHHHHHHH-TTHHHHHHHHHH-HHHHHHHHHHHHHHHHHHHT--S-HHHHHHHHHT-TT--HHHHHHHHHH-GGG--

Sequence (635 aa):
MGHVYDNLYDLFNQNFAVSAKKKYCRIALGALYHPRCLVHEDFYCVVFIHKRDFDKCDPPFLNRFEKHLIDIEALIHPRHKSVTKDLHMWLDSLLPKNIGKHFPLLQHLFVDYSPDQICNLAIETYEQLNISIDNEEDNNRRPNVTDHCQARLLRTSSFDLPLALSLEKTRENQNIIDQYYDVHRSISFAKLIQQSLENETNIIPRVIYTYTQMFHTINKLPNNVEEIKLSGFKTELELTNRIKRHYQASTNIRLLLIRVDYHNEHQHILSLKHILLNEHVNRNDRGAWLIFHLQRNLLNKIDNDVLFNKWPSDMIDDLNNHQFIPKEILNNPSYRDLVLQPQYILIECIFDDLIDRCFSKFRYIVPHKNDERLINTRRENNFQQIIRPKDKSRSDELHLRSMVETNLMILIQKIDVSDNRRFTDWRHDLLTNGKTIAGSRSFYDAFQATISTFHESYLFLLVAHLEQHNFIDAYNFISSVSDKNIQKYLEKMWENCLETTLENIDLTIIDRDMIEIQLVFDLRLPRAAIEYANIRTIRDKLLQLEENNHESLVPLNFAIDQLKRTSVYGRDFTELIFVQRHFFEFYIHDQIALHFKETNIHLSPKFVLDLLVSNPTYTIEQNAQLFLAQHAEFT

Foldseek 3Di:
DVVQCVQCVQVLVVVFDADPNWTWTWGHDPDPDTDTDTDDPPDDDDDDDPPVCVVVDDPVSVVSDDDDDDDPVVPQQVLLVVLLVVLVVVLVVLAAPPADPPPDDSCLFFVLDDSVQSSLLLVLLCVVVVPDSPDPVCVVCSVVSNVSSLLLSLQRGDPLRLLSLLVDPDPVSVVSNVSSCVNLLVDALVVLLVVQLVPQQARAEAEEEEQADLPDDQPDDDPLEEEDEPVVDPDLVVVLVVLLCQQPPPDSRAEYEYEYACQPCVVCLVSVLVSCVVSDDPPRSHYYYYYHNFFSLCSVVDRNPNDDRPHRYGYDHHNHDSDDDDPVVSNDQALLVVCPDPVLPDDLVLVLVLLVLLLVQEDEDDPDPVCVVVSVVVSVVLSCQLSDDDDPVDPQADRNVVVLSVVLNVCSVPDDPVVVVPSRGLSSCLRHVPCLSNPGRGSVSSSSVSSSLVSSLSSSLLVVLCQQFVLSVLSVLLVPDPDPVVSSVLSVLSVVLSVVCSVVGDNVRSPDSHDYHHDQPDQNHTNLVVLLVQLVVLQVVVVVVCVPPVDDDDDLVVSLVSCQVRPSSHNVLSVCLLVDVVSVLNSQLSSQSNVCVVVVNPDRSVVVSCVLVVPPPDHSSRVSCCVRHVCVVVD